Protein AF-A0A977TQL0-F1 (afdb_monomer)

Solvent-accessible surface area (backbone atoms only — not comparable to full-atom values): 21516 Å² total; per-residue (Å²): 109,71,64,61,50,54,37,38,74,56,35,55,47,37,39,31,29,61,54,74,81,59,79,49,66,66,43,75,80,11,68,54,42,49,58,61,45,66,70,46,76,56,66,71,62,38,52,59,30,65,68,45,87,49,59,70,55,26,51,48,46,48,52,50,54,33,48,55,44,37,53,52,21,53,54,64,73,44,75,53,55,89,72,49,44,76,41,60,47,96,60,62,52,56,40,72,64,33,75,68,56,82,52,74,80,31,32,23,56,38,45,25,67,27,65,35,68,48,39,31,37,39,36,32,20,13,60,41,34,30,8,29,19,44,27,48,42,76,86,63,46,96,60,96,78,55,66,72,73,79,40,47,68,44,46,32,74,66,55,51,51,50,21,54,57,52,28,70,46,82,60,92,49,94,87,54,57,39,39,59,51,41,42,34,58,54,50,14,47,51,49,2,46,38,52,30,25,34,45,58,85,70,63,66,61,44,26,45,53,40,79,48,69,55,95,69,54,47,98,83,59,33,36,45,33,40,43,26,46,80,87,39,74,44,82,71,39,39,32,47,32,37,71,47,90,92,63,29,31,35,18,38,23,38,29,45,52,86,57,50,47,54,99,80,41,68,68,61,73,60,43,73,54,60,50,86,75,46,52,74,66,59,45,51,47,62,70,65,45,91,77,74,73,70,44,58,46,54,78,77,69,36,52,43,77,87,47,44,54,59,53,13,54,69,72,75,49,50,47,67,60,53,51,47,59,57,72,61,42,70,73,87,66,70,88,78,82,69,82,76,44,45,10,75,66,78,60,47,68,33,74,46,52,42,88,75,49,60,72,55,27,25,58,43,74,65,46,47,61,73,37,36,85,75,44,48,65,59,36,55,55,48,38,55,55,61,76,76,109

pLDDT: mean 88.3, std 13.6, range [29.39, 98.75]

Nearest PDB structures (foldseek):
  2cg5-assembly1_A  TM=8.759E-01  e=6.165E-21  Homo sapiens
  2byd-assembly1_A  TM=8.760E-01  e=9.841E-20  Homo sapiens
  2c43-assembly1_A  TM=7.664E-01  e=3.435E-20  Homo sapiens
  2dan-assembly1_A  TM=8.313E-01  e=3.425E-02  Homo sapiens
  6pny-assembly1_A  TM=3.412E-01  e=8.784E-02  Francisella tularensis subsp. tularensis SCHU S4

Radius of gyration: 23.62 Å; Cα contacts (8 Å, |Δi|>4): 667; chains: 1; bounding box: 71×45×50 Å

Foldseek 3Di:
DVVLVVCLVFLWAKAKAQLVPDDADVQCVAPLVVLLLVLDDDPVLSVVLVPDPDSSSSSLSSLQRLQQQLSVCSNQVHLHSVQWDWDAFPLRFIFTQDDARPDPSQLLWTKGWEDAQRMIIMTIHRAWQKFKYKFFFCVSDPDNDDCCVPVVQQAAPVLLVVLVVQQPDDAPDPPDRRSRLSVLQFVRVLRGLCSSQSCNVVPPPNNQKHKDWDPDADPLRKIKIWIAGNNHTPVQKIKIWDDDDPGMIMIMMTGFLVSHDGPVCSSSVSRRDGPVVDDPVRSVCSNPPDNDHYFYAYSLSSHRPVCLCVSCVSVVHHSVVSVVSRVPRPPPDRDDPPVQDAQPQPRHGFPAADPQLSPHGHNDVVSCVVCCVVCVVVSVVSNVVVVVD

Secondary structure (DSSP, 8-state):
-HHHHHHHHH---EEEEEGGG---TTGGGSHHHHHHHTTS-SHHHHHHHHT-SSHHHHHHHHHHHHHHHHHHHHHHT-S-STT-EEEE-TT--EEEEES----GGGTT-EEEEEEETTEEEEEEESSSEEEEEEE--GGG-SS---HHHHSGGGS-HHHHHHHHHHHTSPPSSTT--HHHHHHHHHHHHHHHHHHHHT-GGGS-SGGGEEEEE-SS--TTS-EEEEEEETTEE-TT-EEEEEEETTTEEEEEEEE-GGG---TT-TTGGG-SS-GGGS-HHHHHHHHTS--PPPEE--GGGGS-GGGHHHHHHHHTS-HHHHHHHHHT------S-----PBPTTT-SBPSEE-TTTS-SEESSHHHHHHTHHHHHHHHHHHHHHHT--

Mean predicted aligned error: 10.77 Å

Sequence (389 aa):
MHVEAEESLSGRLRWAVNVSLWEPSGGSGGTEFKLLLAFIEPQEEREQVEKFVFDADKKRALVSRLLVRRASALILGLDNFNDIAIARTKGKKPFLHSPRPLATALANFNFNVSHEGDWVVLASEPLCVCGVDVAAPKQGRTVECDIFRDFEEQLSAKEWAEVRQEGSLPARYEGADMLYEAFQRRWSCKEAYVKARGDGLGFEPLRRASFTFESSPTEDGRTQATVTVDGKLESQWRFFQQRLGTDHWVTVARGPTEGVVDAQGIFQASLRCPTSSFTADVWQEELRAFDPSFSELHVVDLIPRAAVSDYAACLGITTDSALACCRLAPVCRSPVAMELHQCYHCAASARFRCSRCKKAAFCSQGCQRMCWSRHRTDCVALEKKKKKK

Organism: Amphidinium carterae (NCBI:txid2961)

Structure (mmCIF, N/CA/C/O backbone):
data_AF-A0A977TQL0-F1
#
_entry.id   AF-A0A977TQL0-F1
#
loop_
_atom_site.group_PDB
_atom_site.id
_atom_site.type_symbol
_atom_site.label_atom_id
_atom_site.label_alt_id
_atom_site.label_comp_id
_atom_site.label_asym_id
_atom_site.label_entity_id
_atom_site.label_seq_id
_atom_site.pdbx_PDB_ins_code
_atom_site.Cartn_x
_atom_site.Cartn_y
_atom_site.Cartn_z
_atom_site.occupancy
_atom_site.B_iso_or_equiv
_atom_site.auth_seq_id
_atom_site.auth_comp_id
_atom_site.auth_asym_id
_atom_site.auth_atom_id
_atom_site.pdbx_PDB_model_num
ATOM 1 N N . MET A 1 1 ? 11.827 -19.218 -5.210 1.00 46.19 1 MET A N 1
ATOM 2 C CA . MET A 1 1 ? 10.998 -20.360 -5.655 1.00 46.19 1 MET A CA 1
ATOM 3 C C . MET A 1 1 ? 10.071 -20.831 -4.546 1.00 46.19 1 MET A C 1
ATOM 5 O O . MET A 1 1 ? 8.880 -20.795 -4.785 1.00 46.19 1 MET A O 1
ATOM 9 N N . HIS A 1 2 ? 10.558 -21.190 -3.349 1.00 52.06 2 HIS A N 1
ATOM 10 C CA . HIS A 1 2 ? 9.663 -21.557 -2.235 1.00 52.06 2 HIS A CA 1
ATOM 11 C C . HIS A 1 2 ? 8.789 -20.390 -1.733 1.00 52.06 2 HIS A C 1
ATOM 13 O O . HIS A 1 2 ? 7.582 -20.558 -1.639 1.00 52.06 2 HIS A O 1
ATOM 19 N N . VAL A 1 3 ? 9.366 -19.196 -1.530 1.00 60.69 3 VAL A N 1
ATOM 20 C CA . VAL A 1 3 ? 8.623 -18.006 -1.054 1.00 60.69 3 VAL A CA 1
ATOM 21 C C . VAL A 1 3 ? 7.520 -17.581 -2.030 1.00 60.69 3 VAL A C 1
ATOM 23 O O . VAL A 1 3 ? 6.365 -17.511 -1.641 1.00 60.69 3 VAL A O 1
ATOM 26 N N . GLU A 1 4 ? 7.844 -17.405 -3.316 1.00 65.94 4 GLU A N 1
ATOM 27 C CA . GLU A 1 4 ? 6.839 -17.054 -4.337 1.00 65.94 4 GLU A CA 1
ATOM 28 C C . GLU A 1 4 ? 5.724 -18.108 -4.476 1.00 65.94 4 GLU A C 1
ATOM 30 O O . GLU A 1 4 ? 4.580 -17.762 -4.761 1.00 65.94 4 GLU A O 1
ATOM 35 N N . ALA A 1 5 ? 6.032 -19.395 -4.272 1.00 61.94 5 ALA A N 1
ATOM 36 C CA . ALA A 1 5 ? 5.025 -20.452 -4.308 1.00 61.94 5 ALA A CA 1
ATOM 37 C C . ALA A 1 5 ? 4.059 -20.345 -3.113 1.00 61.94 5 ALA A C 1
ATOM 39 O O . ALA A 1 5 ? 2.846 -20.391 -3.307 1.00 61.94 5 ALA A O 1
ATOM 40 N N . GLU A 1 6 ? 4.567 -20.132 -1.898 1.00 71.38 6 GLU A N 1
ATOM 41 C CA . GLU A 1 6 ? 3.745 -19.902 -0.699 1.00 71.38 6 GLU A CA 1
ATOM 42 C C . GLU A 1 6 ? 2.918 -18.608 -0.800 1.00 71.38 6 GLU A C 1
ATOM 44 O O . GLU A 1 6 ? 1.725 -18.587 -0.483 1.00 71.38 6 GLU A O 1
ATOM 49 N N . GLU A 1 7 ? 3.520 -17.538 -1.316 1.00 78.94 7 GLU A N 1
ATOM 50 C CA . GLU A 1 7 ? 2.855 -16.269 -1.610 1.00 78.94 7 GLU A CA 1
ATOM 51 C C . GLU A 1 7 ? 1.711 -16.449 -2.618 1.00 78.94 7 GLU A C 1
ATOM 53 O O . GLU A 1 7 ? 0.599 -15.974 -2.376 1.00 78.94 7 GLU A O 1
ATOM 58 N N . SER A 1 8 ? 1.952 -17.191 -3.706 1.00 74.00 8 SER A N 1
ATOM 59 C CA . SER A 1 8 ? 0.938 -17.460 -4.732 1.00 74.00 8 SER A CA 1
ATOM 60 C C . SER A 1 8 ? -0.262 -18.241 -4.197 1.00 74.00 8 SER A C 1
ATOM 62 O O . SER A 1 8 ? -1.404 -17.932 -4.533 1.00 74.00 8 SER A O 1
ATOM 64 N N . LEU A 1 9 ? -0.014 -19.212 -3.314 1.00 80.44 9 LEU A N 1
ATOM 65 C CA . LEU A 1 9 ? -1.056 -20.039 -2.710 1.00 80.44 9 LEU A CA 1
ATOM 66 C C . LEU A 1 9 ? -1.870 -19.268 -1.669 1.00 80.44 9 LEU A C 1
ATOM 68 O O . LEU A 1 9 ? -3.080 -19.463 -1.574 1.00 80.44 9 LEU A O 1
ATOM 72 N N . SER A 1 10 ? -1.222 -18.398 -0.891 1.00 88.69 10 SER A N 1
ATOM 73 C CA . SER A 1 10 ? -1.894 -17.629 0.161 1.00 88.69 10 SER A CA 1
ATOM 74 C C . SER A 1 10 ? -2.683 -16.431 -0.368 1.00 88.69 10 SER A C 1
ATOM 76 O O . SER A 1 10 ? -3.647 -16.011 0.269 1.00 88.69 10 SER A O 1
ATOM 78 N N . GLY A 1 11 ? -2.267 -15.836 -1.492 1.00 93.31 11 GLY A N 1
ATOM 79 C CA . GLY A 1 11 ? -2.850 -14.589 -1.991 1.00 93.31 11 GLY A CA 1
ATOM 80 C C . GLY A 1 11 ? -2.542 -13.357 -1.133 1.00 93.31 11 GLY A C 1
ATOM 81 O O . GLY A 1 11 ? -3.135 -12.305 -1.369 1.00 93.31 11 GLY A O 1
ATOM 82 N N . ARG A 1 12 ? -1.652 -13.471 -0.133 1.00 96.50 12 ARG A N 1
ATOM 83 C CA . ARG A 1 12 ? -1.279 -12.391 0.796 1.00 96.50 12 ARG A CA 1
ATOM 84 C C . ARG A 1 12 ? 0.126 -11.888 0.521 1.00 96.50 12 ARG A C 1
ATOM 86 O O . ARG A 1 12 ? 1.094 -12.294 1.155 1.00 96.50 12 ARG A O 1
ATOM 93 N N . LEU A 1 13 ? 0.217 -10.955 -0.414 1.00 97.62 13 LEU A N 1
ATOM 94 C CA . LEU A 1 13 ? 1.475 -10.308 -0.787 1.00 97.62 13 LEU A CA 1
ATOM 95 C C . LEU A 1 13 ? 1.701 -9.048 0.052 1.00 97.62 13 LEU A C 1
ATOM 97 O O . LEU A 1 13 ? 0.758 -8.286 0.301 1.00 97.62 13 LEU A O 1
ATOM 101 N N . ARG A 1 14 ? 2.950 -8.820 0.463 1.00 97.44 14 ARG A N 1
ATOM 102 C CA . ARG A 1 14 ? 3.427 -7.615 1.160 1.00 97.44 14 ARG A CA 1
ATOM 103 C C . ARG A 1 14 ? 4.742 -7.206 0.527 1.00 97.44 14 ARG A C 1
ATOM 105 O O . ARG A 1 14 ? 5.789 -7.728 0.889 1.00 97.44 14 ARG A O 1
ATOM 112 N N . TRP A 1 15 ? 4.688 -6.328 -0.463 1.00 98.31 15 TRP A N 1
ATOM 113 C CA . TRP A 1 15 ? 5.855 -5.984 -1.274 1.00 98.31 15 TRP A CA 1
ATOM 114 C C . TRP A 1 15 ? 6.186 -4.510 -1.152 1.00 98.31 15 TRP A C 1
ATOM 116 O O . TRP A 1 15 ? 5.290 -3.667 -1.165 1.00 98.31 15 TRP A O 1
ATOM 126 N N . ALA A 1 16 ? 7.469 -4.202 -1.031 1.00 98.19 16 ALA A N 1
ATOM 127 C CA . ALA A 1 16 ? 7.980 -2.846 -0.942 1.00 98.19 16 ALA A CA 1
ATOM 128 C C . ALA A 1 16 ? 9.157 -2.683 -1.902 1.00 98.19 16 ALA A C 1
ATOM 130 O O . ALA A 1 16 ? 10.020 -3.546 -1.981 1.00 98.19 16 ALA A O 1
ATOM 131 N N . VAL A 1 17 ? 9.209 -1.574 -2.627 1.00 98.12 17 VAL A N 1
ATOM 132 C CA . VAL A 1 17 ? 10.329 -1.228 -3.505 1.00 98.12 17 VAL A CA 1
ATOM 133 C C . VAL A 1 17 ? 10.864 0.116 -3.054 1.00 98.12 17 VAL A C 1
ATOM 135 O O . VAL A 1 17 ? 10.131 1.109 -3.074 1.00 98.12 17 VAL A O 1
ATOM 138 N N . ASN A 1 18 ? 12.137 0.146 -2.663 1.00 96.62 18 ASN A N 1
ATOM 139 C CA . ASN A 1 18 ? 12.832 1.393 -2.389 1.00 96.62 18 ASN A CA 1
ATOM 140 C C . ASN A 1 18 ? 13.264 2.020 -3.719 1.00 96.62 18 ASN A C 1
ATOM 142 O O . ASN A 1 18 ? 14.265 1.631 -4.324 1.00 96.62 18 ASN A O 1
ATOM 146 N N . VAL A 1 19 ? 12.495 2.994 -4.193 1.00 95.25 19 VAL A N 1
ATOM 147 C CA . VAL A 1 19 ? 12.761 3.668 -5.460 1.00 95.25 19 VAL A CA 1
ATOM 148 C C . VAL A 1 19 ? 13.913 4.663 -5.370 1.00 95.25 19 VAL A C 1
ATOM 150 O O . VAL A 1 19 ? 14.408 5.055 -6.425 1.00 95.25 19 VAL A O 1
ATOM 153 N N . SER A 1 20 ? 14.385 5.068 -4.184 1.00 92.00 20 SER A N 1
ATOM 154 C CA . SER A 1 20 ? 15.580 5.922 -4.080 1.00 92.00 20 SER A CA 1
ATOM 155 C C . SER A 1 2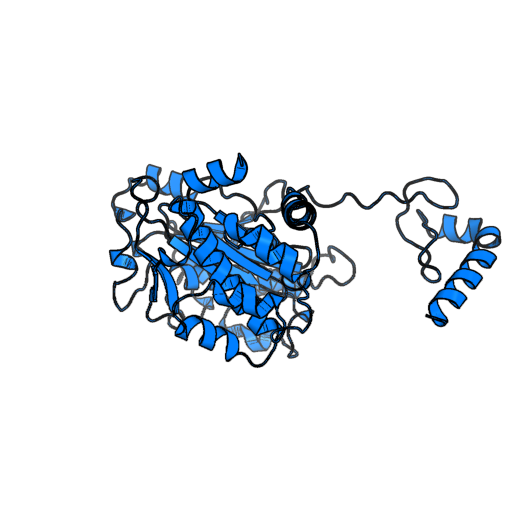0 ? 16.868 5.159 -4.399 1.00 92.00 20 SER A C 1
ATOM 157 O O . SER A 1 20 ? 17.813 5.757 -4.900 1.00 92.00 20 SER A O 1
ATOM 159 N N . LEU A 1 21 ? 16.866 3.829 -4.253 1.00 92.25 21 LEU A N 1
ATOM 160 C CA . LEU A 1 21 ? 17.987 2.955 -4.628 1.00 92.25 21 LEU A CA 1
ATOM 161 C C . LEU A 1 21 ? 18.032 2.589 -6.120 1.00 92.25 21 LEU A C 1
ATOM 163 O O . LEU A 1 21 ? 18.993 1.971 -6.575 1.00 92.25 21 LEU A O 1
ATOM 167 N N . TRP A 1 22 ? 16.998 2.938 -6.887 1.00 93.19 22 TRP A N 1
ATOM 168 C CA . TRP A 1 22 ? 16.930 2.655 -8.318 1.00 93.19 22 TRP A CA 1
ATOM 169 C C . TRP A 1 22 ? 17.243 3.906 -9.143 1.00 93.19 22 TRP A C 1
ATOM 171 O O . TRP A 1 22 ? 16.400 4.788 -9.288 1.00 93.19 22 TRP A O 1
ATOM 181 N N . GLU A 1 23 ? 18.441 3.997 -9.711 1.00 90.50 23 GLU A N 1
ATOM 182 C CA . GLU A 1 23 ? 18.879 5.148 -10.512 1.00 90.50 23 GLU A CA 1
ATOM 183 C C . GLU A 1 23 ? 19.070 4.750 -11.984 1.00 90.50 23 GLU A C 1
ATOM 185 O O . GLU A 1 23 ? 20.187 4.420 -12.389 1.00 90.50 23 GLU A O 1
ATOM 190 N N . PRO A 1 24 ? 17.998 4.753 -12.805 1.00 89.94 24 PRO A N 1
ATOM 191 C CA . PRO A 1 24 ? 18.120 4.355 -14.197 1.00 89.94 24 PRO A CA 1
ATOM 192 C C . PRO A 1 24 ? 19.005 5.334 -14.966 1.00 89.94 24 PRO A C 1
ATOM 194 O O . PRO A 1 24 ? 18.859 6.557 -14.863 1.00 89.94 24 PRO A O 1
ATOM 197 N N . SER A 1 25 ? 19.920 4.796 -15.772 1.00 86.75 25 SER A N 1
ATOM 198 C CA . SER A 1 25 ? 20.829 5.610 -16.588 1.00 86.75 25 SER A CA 1
ATOM 199 C C . SER A 1 25 ? 20.039 6.479 -17.569 1.00 86.75 25 SER A C 1
ATOM 201 O O . SER A 1 25 ? 19.281 5.967 -18.388 1.00 86.75 25 SER A O 1
ATOM 203 N N . GLY A 1 26 ? 20.222 7.801 -17.497 1.00 87.19 26 GLY A N 1
ATOM 204 C CA . GLY A 1 26 ? 19.434 8.766 -18.277 1.00 87.19 26 GLY A CA 1
ATOM 205 C C . GLY A 1 26 ? 18.070 9.122 -17.668 1.00 87.19 26 GLY A C 1
ATOM 206 O O . GLY A 1 26 ? 17.251 9.746 -18.345 1.00 87.19 26 GLY A O 1
ATOM 207 N N . GLY A 1 27 ? 17.818 8.746 -16.410 1.00 89.75 27 GLY A N 1
ATOM 208 C CA . GLY A 1 27 ? 16.594 9.079 -15.680 1.00 89.75 27 GLY A CA 1
ATOM 209 C C . GLY A 1 27 ? 15.344 8.523 -16.359 1.00 89.75 27 GLY A C 1
ATOM 210 O O . GLY A 1 27 ? 15.373 7.453 -16.971 1.00 89.75 27 GLY A O 1
ATOM 211 N N . SER A 1 28 ? 14.240 9.272 -16.304 1.00 89.00 28 SER A N 1
ATOM 212 C CA . SER A 1 28 ? 12.990 8.864 -16.969 1.00 89.00 28 SER A CA 1
ATOM 213 C C . SER A 1 28 ? 13.065 8.851 -18.504 1.00 89.00 28 SER A C 1
ATOM 215 O O . SER A 1 28 ? 12.221 8.246 -19.162 1.00 89.00 28 SER A O 1
ATOM 217 N N . GLY A 1 29 ? 14.084 9.485 -19.095 1.00 89.12 29 GLY A N 1
ATOM 218 C CA . GLY A 1 29 ? 14.344 9.462 -20.539 1.00 89.12 29 GLY A CA 1
ATOM 219 C C . GLY A 1 29 ? 15.217 8.290 -21.006 1.00 89.12 29 GLY A C 1
ATOM 220 O O . GLY A 1 29 ? 15.360 8.086 -22.219 1.00 89.12 29 GLY A O 1
ATOM 221 N N . GLY A 1 30 ? 15.794 7.546 -20.060 1.00 91.75 30 GLY A N 1
ATOM 222 C CA . GLY A 1 30 ? 16.740 6.459 -20.280 1.00 91.75 30 GLY A CA 1
ATOM 223 C C . GLY A 1 30 ? 16.143 5.224 -20.949 1.00 91.75 30 GLY A C 1
ATOM 224 O O . GLY A 1 30 ? 14.930 5.010 -20.953 1.00 91.75 30 GLY A O 1
ATOM 225 N N . THR A 1 31 ? 17.014 4.383 -21.506 1.00 93.25 31 THR A N 1
ATOM 226 C CA . THR A 1 31 ? 16.626 3.114 -22.141 1.00 93.25 31 THR A CA 1
ATOM 227 C C . THR A 1 31 ? 16.010 2.143 -21.141 1.00 93.25 31 THR A C 1
ATOM 229 O O . THR A 1 31 ? 14.982 1.548 -21.446 1.00 93.25 31 THR A O 1
ATOM 232 N N . GLU A 1 32 ? 16.571 2.044 -19.934 1.00 94.06 32 GLU A N 1
ATOM 233 C CA . GLU A 1 32 ? 16.050 1.172 -18.876 1.00 94.06 32 GLU A CA 1
ATOM 234 C C . GLU A 1 32 ? 14.621 1.561 -18.477 1.00 94.06 32 GLU A C 1
ATOM 236 O O . GLU A 1 32 ? 13.730 0.715 -18.445 1.00 94.06 32 GLU A O 1
ATOM 241 N N . PHE A 1 33 ? 14.372 2.853 -18.230 1.00 95.69 33 PHE A N 1
ATOM 242 C CA . PHE A 1 33 ? 13.037 3.335 -17.872 1.00 95.69 33 PHE A CA 1
ATOM 243 C C . PHE A 1 33 ? 12.024 3.049 -18.987 1.00 95.69 33 PHE A C 1
ATOM 245 O O . PHE A 1 33 ? 10.927 2.570 -18.715 1.00 95.69 33 PHE A O 1
ATOM 252 N N . LYS A 1 34 ? 12.398 3.294 -20.249 1.00 94.81 34 LYS A N 1
ATOM 253 C CA . LYS A 1 34 ? 11.539 3.036 -21.416 1.00 94.81 34 LYS A CA 1
ATOM 254 C C . LYS A 1 34 ? 11.255 1.550 -21.625 1.00 94.81 34 LYS A C 1
ATOM 256 O O . LYS A 1 34 ? 10.125 1.203 -21.955 1.00 94.81 34 LYS A O 1
ATOM 261 N N . LEU A 1 35 ? 12.247 0.684 -21.404 1.00 94.94 35 LEU A N 1
ATOM 262 C CA . LEU A 1 35 ? 12.069 -0.768 -21.434 1.00 94.94 35 LEU A CA 1
ATOM 263 C C . LEU A 1 35 ? 11.040 -1.201 -20.384 1.00 94.94 35 LEU A C 1
ATOM 265 O O . LEU A 1 35 ? 10.103 -1.924 -20.699 1.00 94.94 35 LEU A O 1
ATOM 269 N N . LEU A 1 36 ? 11.180 -0.716 -19.150 1.00 95.94 36 LEU A N 1
ATOM 270 C CA . LEU A 1 36 ? 10.256 -1.028 -18.061 1.00 95.94 36 LEU A CA 1
ATOM 271 C C . LEU A 1 36 ? 8.844 -0.489 -18.324 1.00 95.94 36 LEU A C 1
ATOM 273 O O . LEU A 1 36 ? 7.855 -1.173 -18.066 1.00 95.94 36 LEU A O 1
ATOM 277 N N . LEU A 1 37 ? 8.746 0.726 -18.869 1.00 96.25 37 LEU A N 1
ATOM 278 C CA . LEU A 1 37 ? 7.483 1.350 -19.254 1.00 96.25 37 LEU A CA 1
ATOM 279 C C . LEU A 1 37 ? 6.745 0.527 -20.320 1.00 96.25 37 LEU A C 1
ATOM 281 O O . LEU A 1 37 ? 5.519 0.476 -20.293 1.00 96.25 37 LEU A O 1
ATOM 285 N N . ALA A 1 38 ? 7.465 -0.154 -21.216 1.00 94.88 38 ALA A N 1
ATOM 286 C CA . ALA A 1 38 ? 6.880 -0.982 -22.270 1.00 94.88 38 ALA A CA 1
ATOM 287 C C . ALA A 1 38 ? 6.134 -2.228 -21.752 1.00 94.88 38 ALA A C 1
ATOM 289 O O . ALA A 1 38 ? 5.344 -2.800 -22.493 1.00 94.88 38 ALA A O 1
ATOM 290 N N . PHE A 1 39 ? 6.311 -2.625 -20.485 1.00 94.69 39 PHE A N 1
ATOM 291 C CA . PHE A 1 39 ? 5.510 -3.691 -19.862 1.00 94.69 39 PHE A CA 1
ATOM 292 C C . PHE A 1 39 ? 4.112 -3.232 -19.413 1.00 94.69 39 PHE A C 1
ATOM 294 O O . PHE A 1 39 ? 3.344 -4.022 -18.858 1.00 94.69 39 PHE A O 1
ATOM 301 N N . ILE A 1 40 ? 3.776 -1.953 -19.595 1.00 92.75 40 ILE A N 1
ATOM 302 C CA . ILE A 1 40 ? 2.475 -1.392 -19.238 1.00 92.75 40 ILE A CA 1
ATOM 303 C C . ILE A 1 40 ? 1.635 -1.249 -20.507 1.00 92.75 40 ILE A C 1
ATOM 305 O O . ILE A 1 40 ? 1.884 -0.380 -21.334 1.00 92.75 40 ILE A O 1
ATOM 309 N N . GLU A 1 41 ? 0.591 -2.063 -20.617 1.00 85.06 41 GLU A N 1
ATOM 310 C CA . GLU A 1 41 ? -0.460 -1.913 -21.627 1.00 85.06 41 GLU A CA 1
ATOM 311 C C . GLU A 1 41 ? -1.823 -1.695 -20.952 1.00 85.06 41 GLU A C 1
ATOM 313 O O . GLU A 1 41 ? -2.082 -2.311 -19.909 1.00 85.06 41 GLU A O 1
ATOM 318 N N . PRO A 1 42 ? -2.699 -0.831 -21.499 1.00 87.88 42 PRO A N 1
ATOM 319 C CA . PRO A 1 42 ? -2.591 -0.167 -22.804 1.00 87.88 42 PRO A CA 1
ATOM 320 C C . PRO A 1 42 ? -1.753 1.132 -22.780 1.00 87.88 42 PRO A C 1
ATOM 322 O O . PRO A 1 42 ? -1.386 1.631 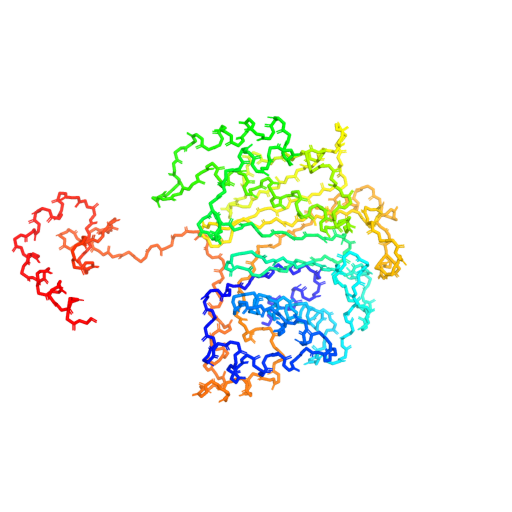-21.711 1.00 87.88 42 PRO A O 1
ATOM 325 N N . GLN A 1 43 ? -1.465 1.696 -23.961 1.00 90.44 43 GLN A N 1
ATOM 326 C CA . GLN A 1 43 ? -0.668 2.920 -24.147 1.00 90.44 43 GLN A CA 1
ATOM 327 C C . GLN A 1 43 ? -1.118 4.091 -23.260 1.00 90.44 43 GLN A C 1
ATOM 329 O O . GLN A 1 43 ? -0.275 4.819 -22.735 1.00 90.44 43 GLN A O 1
ATOM 334 N N . GLU A 1 44 ? -2.417 4.259 -23.014 1.00 92.19 44 GLU A N 1
ATOM 335 C CA . GLU A 1 44 ? -2.923 5.350 -22.181 1.00 92.19 44 GLU A CA 1
ATOM 336 C C . GLU A 1 44 ? -2.413 5.264 -20.731 1.00 92.19 44 GLU A C 1
ATOM 338 O O . GLU A 1 44 ? -2.236 6.295 -20.076 1.00 92.19 44 GLU A O 1
ATOM 343 N N . GLU A 1 45 ? -2.143 4.059 -20.206 1.00 91.44 45 GLU A N 1
ATOM 344 C CA . GLU A 1 45 ? -1.514 3.912 -18.888 1.00 91.44 45 GLU A CA 1
ATOM 345 C C . GLU A 1 45 ? -0.036 4.333 -18.907 1.00 91.44 45 GLU A C 1
ATOM 347 O O . GLU A 1 45 ? 0.428 4.910 -17.920 1.00 91.44 45 GLU A O 1
ATOM 352 N N . ARG A 1 46 ? 0.689 4.112 -20.014 1.00 94.00 46 ARG A N 1
ATOM 353 C CA . ARG A 1 46 ? 2.075 4.590 -20.182 1.00 94.00 46 ARG A CA 1
ATOM 354 C C . ARG A 1 46 ? 2.126 6.110 -20.195 1.00 94.00 46 ARG A C 1
ATOM 356 O O . ARG A 1 46 ? 2.869 6.710 -19.422 1.00 94.00 46 ARG A O 1
ATOM 363 N N . GLU A 1 47 ? 1.247 6.733 -20.970 1.00 94.81 47 GLU A N 1
ATOM 364 C CA . GLU A 1 47 ? 1.159 8.191 -21.066 1.00 94.81 47 GLU A CA 1
ATOM 365 C C . GLU A 1 47 ? 0.831 8.844 -19.714 1.00 94.81 47 GLU A C 1
ATOM 367 O O . GLU A 1 47 ? 1.299 9.942 -19.415 1.00 94.81 47 GLU A O 1
ATOM 372 N N . GLN A 1 48 ? 0.044 8.186 -18.855 1.00 94.50 48 GLN A N 1
ATOM 373 C CA . GLN A 1 48 ? -0.208 8.678 -17.495 1.00 94.50 48 GLN A CA 1
ATOM 374 C C . GLN A 1 48 ? 1.053 8.708 -16.628 1.00 94.50 48 GLN A C 1
ATOM 376 O O . GLN A 1 48 ? 1.200 9.623 -15.820 1.00 94.50 48 GLN A O 1
ATOM 381 N N . VAL A 1 49 ? 1.951 7.732 -16.783 1.00 96.19 49 VAL A N 1
ATOM 382 C CA . VAL A 1 49 ? 3.253 7.732 -16.102 1.00 96.19 49 VAL A CA 1
ATOM 383 C C . VAL A 1 49 ? 4.122 8.867 -16.644 1.00 96.19 49 VAL A C 1
ATOM 385 O O . VAL A 1 49 ? 4.747 9.588 -15.873 1.00 96.19 49 VAL A O 1
ATOM 388 N N . GLU A 1 50 ? 4.127 9.081 -17.957 1.00 95.25 50 GLU A N 1
ATOM 389 C CA . GLU A 1 50 ? 4.964 10.101 -18.598 1.00 95.25 50 GLU A CA 1
ATOM 390 C C . GLU A 1 50 ? 4.509 11.541 -18.321 1.00 95.25 50 GLU A C 1
ATOM 392 O O . GLU A 1 50 ? 5.342 12.449 -18.341 1.00 95.25 50 GLU A O 1
ATOM 397 N N . LYS A 1 51 ? 3.222 11.752 -18.006 1.00 96.06 51 LYS A N 1
ATOM 398 C CA . LYS A 1 51 ? 2.642 13.065 -17.660 1.00 96.06 51 LYS A CA 1
ATOM 399 C C . LYS A 1 51 ? 3.193 13.681 -16.374 1.00 96.06 51 LYS A C 1
ATOM 401 O O . LYS A 1 51 ? 3.044 14.889 -16.186 1.00 96.06 51 LYS A O 1
ATOM 406 N N . PHE A 1 52 ? 3.787 12.894 -15.478 1.00 95.50 52 PHE A N 1
ATOM 407 C CA . PHE A 1 52 ? 4.411 13.451 -14.278 1.00 95.50 52 PHE A CA 1
ATOM 408 C C . PHE A 1 52 ? 5.593 14.349 -14.650 1.00 95.50 52 PHE A C 1
ATOM 410 O O . PHE A 1 52 ? 6.376 14.029 -15.537 1.00 95.50 52 PHE A O 1
ATOM 417 N N . VAL A 1 53 ? 5.738 15.479 -13.958 1.00 93.88 53 VAL A N 1
ATOM 418 C CA . VAL A 1 53 ? 6.811 16.445 -14.246 1.00 93.88 53 VAL A CA 1
ATOM 419 C C . VAL A 1 53 ? 8.141 15.973 -13.663 1.00 93.88 53 VAL A C 1
ATOM 421 O O . VAL A 1 53 ? 9.171 16.049 -14.327 1.00 93.88 53 VAL A O 1
ATOM 424 N N . PHE A 1 54 ? 8.120 15.464 -12.430 1.00 93.12 54 PHE A N 1
ATOM 425 C CA . PHE A 1 54 ? 9.325 15.076 -11.708 1.00 93.12 54 PHE A CA 1
ATOM 426 C C . PHE A 1 54 ? 9.663 13.600 -11.915 1.00 93.12 54 PHE A C 1
ATOM 428 O O . PHE A 1 54 ? 8.807 12.724 -11.784 1.00 93.12 54 PHE A O 1
ATOM 435 N N . ASP A 1 55 ? 10.945 13.312 -12.147 1.00 92.94 55 ASP A N 1
ATOM 436 C CA . ASP A 1 55 ? 11.447 11.945 -12.337 1.00 92.94 55 ASP A CA 1
ATOM 437 C C . ASP A 1 55 ? 11.133 11.026 -11.149 1.00 92.94 55 ASP A C 1
ATOM 439 O O . ASP A 1 55 ? 10.816 9.854 -11.344 1.00 92.94 55 ASP A O 1
ATOM 443 N N . ALA A 1 56 ? 11.149 11.552 -9.922 1.00 93.12 56 ALA A N 1
ATOM 444 C CA . ALA A 1 56 ? 10.782 10.786 -8.734 1.00 93.12 56 ALA A CA 1
ATOM 445 C C . ALA A 1 56 ? 9.322 10.292 -8.785 1.00 93.12 56 ALA A C 1
ATOM 447 O O . ALA A 1 56 ? 9.049 9.139 -8.448 1.00 93.12 56 ALA A O 1
ATOM 448 N N . ASP A 1 57 ? 8.394 11.127 -9.262 1.00 95.56 57 ASP A N 1
ATOM 449 C CA . ASP A 1 57 ? 6.988 10.746 -9.422 1.00 95.56 57 ASP A CA 1
ATOM 450 C C . ASP A 1 57 ? 6.798 9.770 -10.581 1.00 95.56 57 ASP A C 1
ATOM 452 O O . ASP A 1 57 ? 6.080 8.782 -10.432 1.00 95.56 57 ASP A O 1
ATOM 456 N N . LYS A 1 58 ? 7.508 9.972 -11.700 1.00 97.00 58 LYS A N 1
ATOM 457 C CA . LYS A 1 58 ? 7.525 9.015 -12.818 1.00 97.00 58 LYS A CA 1
ATOM 458 C C . LYS A 1 58 ? 7.993 7.631 -12.365 1.00 97.00 58 LYS A C 1
ATOM 460 O O . LYS A 1 58 ? 7.357 6.632 -12.697 1.00 97.00 58 LYS A O 1
ATOM 465 N N . LYS A 1 59 ? 9.067 7.562 -11.568 1.00 97.19 59 LYS A N 1
ATOM 466 C CA . LYS A 1 59 ? 9.584 6.310 -10.993 1.00 97.19 59 LYS A CA 1
ATOM 467 C C . LYS A 1 59 ? 8.549 5.634 -10.096 1.00 97.19 59 LYS A C 1
ATOM 469 O O . LYS A 1 59 ? 8.267 4.453 -10.291 1.00 97.19 59 LYS A O 1
ATOM 474 N N . ARG A 1 60 ? 7.947 6.373 -9.155 1.00 97.62 60 ARG A N 1
ATOM 475 C CA . ARG A 1 60 ? 6.897 5.841 -8.267 1.00 97.62 60 ARG A CA 1
ATOM 476 C C . ARG A 1 60 ? 5.686 5.336 -9.050 1.00 97.62 60 ARG A C 1
ATOM 478 O O . ARG A 1 60 ? 5.189 4.246 -8.771 1.00 97.62 60 ARG A O 1
ATOM 485 N N . ALA A 1 61 ? 5.245 6.088 -10.057 1.00 97.38 61 ALA A N 1
ATOM 486 C CA . ALA A 1 61 ? 4.120 5.718 -10.905 1.00 97.38 61 ALA A CA 1
ATOM 487 C C . ALA A 1 61 ? 4.404 4.446 -11.720 1.00 97.38 61 ALA A C 1
ATOM 489 O O . ALA A 1 61 ? 3.578 3.533 -11.716 1.00 97.38 61 ALA A O 1
ATOM 490 N N . LEU A 1 62 ? 5.576 4.346 -12.355 1.00 98.00 62 LEU A N 1
ATOM 491 C CA . LEU A 1 62 ? 6.003 3.156 -13.097 1.00 98.00 62 LEU A CA 1
ATOM 492 C C . LEU A 1 62 ? 6.058 1.919 -12.190 1.00 98.00 62 LEU A C 1
ATOM 494 O O . LEU A 1 62 ? 5.396 0.918 -12.462 1.00 98.00 62 LEU A O 1
ATOM 498 N N . VAL A 1 63 ? 6.775 2.008 -11.068 1.00 98.31 63 VAL A N 1
ATOM 499 C CA . VAL A 1 63 ? 6.919 0.897 -10.114 1.00 98.31 63 VAL A CA 1
ATOM 500 C C . VAL A 1 63 ? 5.566 0.476 -9.537 1.00 98.31 63 VAL A C 1
ATOM 502 O O . VAL A 1 63 ? 5.296 -0.716 -9.423 1.00 98.31 63 VAL A O 1
ATOM 505 N N . SER A 1 64 ? 4.663 1.423 -9.261 1.00 97.88 64 SER A N 1
ATOM 506 C CA . SER A 1 64 ? 3.295 1.128 -8.814 1.00 97.88 64 SER A CA 1
ATOM 507 C C . SER A 1 64 ? 2.525 0.269 -9.826 1.00 97.88 64 SER A C 1
ATOM 509 O O . SER A 1 64 ? 1.835 -0.677 -9.443 1.00 97.88 64 SER A O 1
ATOM 511 N N . ARG A 1 65 ? 2.646 0.565 -11.126 1.00 97.56 65 ARG A N 1
ATOM 512 C CA . ARG A 1 65 ? 1.983 -0.195 -12.200 1.00 97.56 65 ARG A CA 1
ATOM 513 C C . ARG A 1 65 ? 2.607 -1.572 -12.409 1.00 97.56 65 ARG A C 1
ATOM 515 O O . ARG A 1 65 ? 1.863 -2.523 -12.656 1.00 97.56 65 ARG A O 1
ATOM 522 N N . LEU A 1 66 ? 3.930 -1.679 -12.286 1.00 97.88 66 LEU A N 1
ATOM 523 C CA . LEU A 1 66 ? 4.648 -2.949 -12.388 1.00 97.88 66 LEU A CA 1
ATOM 524 C C . LEU A 1 66 ? 4.343 -3.869 -11.204 1.00 97.88 66 LEU A C 1
ATOM 526 O O . LEU A 1 66 ? 4.041 -5.034 -11.428 1.00 97.88 66 LEU A O 1
ATOM 530 N N . LEU A 1 67 ? 4.307 -3.353 -9.969 1.00 98.06 67 LEU A N 1
ATOM 531 C CA . LEU A 1 67 ? 3.927 -4.126 -8.779 1.00 98.06 67 LEU A CA 1
ATOM 532 C C . LEU A 1 67 ? 2.553 -4.782 -8.941 1.00 98.06 67 LEU A C 1
ATOM 534 O O . LEU A 1 67 ? 2.402 -5.974 -8.691 1.00 98.06 67 LEU A O 1
ATOM 538 N N . VAL A 1 68 ? 1.560 -4.020 -9.408 1.00 97.62 68 VAL A N 1
ATOM 539 C CA . VAL A 1 68 ? 0.198 -4.528 -9.632 1.00 97.62 68 VAL A CA 1
ATOM 540 C C . VAL A 1 68 ? 0.168 -5.640 -10.685 1.00 97.62 68 VAL A C 1
ATOM 542 O O . VAL A 1 68 ? -0.495 -6.662 -10.487 1.00 97.62 68 VAL A O 1
ATOM 545 N N . ARG A 1 69 ? 0.891 -5.463 -11.798 1.00 97.56 69 ARG A N 1
ATOM 546 C CA . ARG A 1 69 ? 0.966 -6.469 -12.867 1.00 97.56 69 ARG A CA 1
ATOM 547 C C . ARG A 1 69 ? 1.724 -7.710 -12.419 1.00 97.56 69 ARG A C 1
ATOM 549 O O . ARG A 1 69 ? 1.217 -8.808 -12.611 1.00 97.56 69 ARG A O 1
ATOM 556 N N . ARG A 1 70 ? 2.856 -7.544 -11.732 1.00 96.81 70 ARG A N 1
ATOM 557 C CA . ARG A 1 70 ? 3.643 -8.640 -11.158 1.00 96.81 70 ARG A CA 1
ATOM 558 C C . ARG A 1 70 ? 2.834 -9.450 -10.151 1.00 96.81 70 ARG A C 1
ATOM 560 O O . ARG A 1 70 ? 2.827 -10.673 -10.240 1.00 96.81 70 ARG A O 1
ATOM 567 N N . ALA A 1 71 ? 2.126 -8.781 -9.242 1.00 97.12 71 ALA A N 1
ATOM 568 C CA . ALA A 1 71 ? 1.269 -9.429 -8.253 1.00 97.12 71 ALA A CA 1
ATOM 569 C C . ALA A 1 71 ? 0.157 -10.229 -8.939 1.00 97.12 71 ALA A C 1
ATOM 571 O O . ALA A 1 71 ? -0.051 -11.397 -8.634 1.00 97.12 71 ALA A O 1
ATOM 572 N N . SER A 1 72 ? -0.515 -9.626 -9.920 1.00 97.44 72 SER A N 1
ATOM 573 C CA . SER A 1 72 ? -1.575 -10.299 -10.675 1.00 97.44 72 SER A CA 1
ATOM 574 C C . SER A 1 72 ? -1.043 -11.507 -11.452 1.00 97.44 72 SER A C 1
ATOM 576 O O . SER A 1 72 ? -1.642 -12.575 -11.401 1.00 97.44 72 SER A O 1
ATOM 578 N N . ALA A 1 73 ? 0.105 -11.361 -12.117 1.00 95.94 73 ALA A N 1
ATOM 579 C CA . ALA A 1 73 ? 0.754 -12.422 -12.879 1.00 95.94 73 ALA A CA 1
ATOM 580 C C . ALA A 1 73 ? 1.129 -13.607 -11.983 1.00 95.94 73 ALA A C 1
ATOM 582 O O . ALA A 1 73 ? 0.800 -14.745 -12.303 1.00 95.94 73 ALA A O 1
ATOM 583 N N . LEU A 1 74 ? 1.733 -13.329 -10.822 1.00 95.06 74 LEU A N 1
ATOM 584 C CA . LEU A 1 74 ? 2.101 -14.349 -9.842 1.00 95.06 74 LEU A CA 1
ATOM 585 C C . LEU A 1 74 ? 0.883 -15.157 -9.380 1.00 95.06 74 LEU A C 1
ATOM 587 O O . LEU A 1 74 ? 0.920 -16.383 -9.382 1.00 95.06 74 LEU A O 1
ATOM 591 N N . ILE A 1 75 ? -0.202 -14.475 -9.014 1.00 95.69 75 ILE A N 1
ATOM 592 C CA . ILE A 1 75 ? -1.416 -15.112 -8.486 1.00 95.69 75 ILE A CA 1
ATOM 593 C C . ILE A 1 75 ? -2.181 -15.889 -9.568 1.00 95.69 75 ILE A C 1
ATOM 595 O O . ILE A 1 75 ? -2.844 -16.882 -9.275 1.00 95.69 75 ILE A O 1
ATOM 599 N N . LEU A 1 76 ? -2.097 -15.450 -10.824 1.00 94.62 76 LEU A N 1
ATOM 600 C CA . LEU A 1 76 ? -2.715 -16.128 -11.964 1.00 94.62 76 LEU A CA 1
ATOM 601 C C . LEU A 1 76 ? -1.833 -17.236 -12.561 1.00 94.62 76 LEU A C 1
ATOM 603 O O . LEU A 1 76 ? -2.316 -17.986 -13.407 1.00 94.62 76 LEU A O 1
ATOM 607 N N . GLY A 1 77 ? -0.566 -17.344 -12.149 1.00 93.06 77 GLY A N 1
ATOM 608 C CA . GLY A 1 77 ? 0.404 -18.251 -12.765 1.00 93.06 77 GLY A CA 1
ATOM 609 C C . GLY A 1 77 ? 0.732 -17.880 -14.215 1.00 93.06 77 GLY A C 1
ATOM 610 O O . GLY A 1 77 ? 0.932 -18.766 -15.041 1.00 93.06 77 GLY A O 1
ATOM 611 N N . LEU A 1 78 ? 0.735 -16.583 -14.537 1.00 92.19 78 LEU A N 1
ATOM 612 C CA . LEU A 1 78 ? 1.025 -16.060 -15.872 1.00 92.19 78 LEU A CA 1
ATOM 613 C C . LEU A 1 78 ? 2.447 -15.504 -15.944 1.00 92.19 78 LEU A C 1
ATOM 615 O O . LEU A 1 78 ? 2.911 -14.825 -15.029 1.00 92.19 78 LEU A O 1
ATOM 619 N N . ASP A 1 79 ? 3.099 -15.719 -17.083 1.00 87.50 79 ASP A N 1
ATOM 620 C CA . ASP A 1 79 ? 4.430 -15.174 -17.371 1.00 87.50 79 ASP A CA 1
ATOM 621 C C . ASP A 1 79 ? 4.386 -13.896 -18.226 1.00 87.50 79 ASP A C 1
ATOM 623 O O . ASP A 1 79 ? 5.423 -13.286 -18.475 1.00 87.50 79 ASP A O 1
ATOM 627 N N . ASN A 1 80 ? 3.200 -13.466 -18.666 1.00 89.06 80 ASN A N 1
ATOM 628 C CA . ASN A 1 80 ? 3.007 -12.297 -19.523 1.00 89.06 80 ASN A CA 1
ATOM 629 C C . ASN A 1 80 ? 1.995 -11.319 -18.912 1.00 89.06 80 ASN A C 1
ATOM 631 O O . ASN A 1 80 ? 0.945 -11.715 -18.409 1.00 89.06 80 ASN A O 1
ATOM 635 N N . PHE A 1 81 ? 2.304 -10.025 -18.979 1.00 94.06 81 PHE A N 1
ATOM 636 C CA . PHE A 1 81 ? 1.426 -8.967 -18.481 1.00 94.06 81 PHE A CA 1
ATOM 637 C C . PHE A 1 81 ? 0.313 -8.589 -19.457 1.00 94.06 81 PHE A C 1
ATOM 639 O O . PHE A 1 81 ? -0.703 -8.062 -19.013 1.00 94.06 81 PHE A O 1
ATOM 646 N N . ASN A 1 82 ? 0.460 -8.877 -20.752 1.00 90.62 82 ASN A N 1
ATOM 647 C CA . ASN A 1 82 ? -0.551 -8.529 -21.759 1.00 90.62 82 ASN A CA 1
ATOM 648 C C . ASN A 1 82 ? -1.865 -9.299 -21.575 1.00 90.62 82 ASN A C 1
ATOM 650 O O . ASN A 1 82 ? -2.916 -8.834 -22.004 1.00 90.62 82 ASN A O 1
ATOM 654 N N . ASP A 1 83 ? -1.812 -10.438 -20.888 1.00 91.25 83 ASP A N 1
ATOM 655 C CA . ASP A 1 83 ? -2.984 -11.253 -20.572 1.00 91.25 83 ASP A CA 1
ATOM 656 C C . ASP A 1 83 ? -3.726 -10.752 -19.316 1.00 91.25 83 ASP A C 1
ATOM 658 O O . ASP A 1 83 ? -4.689 -11.374 -18.871 1.00 91.25 83 ASP A O 1
ATOM 662 N N . ILE A 1 84 ? -3.288 -9.634 -18.721 1.00 94.81 84 ILE A N 1
ATOM 663 C CA . ILE A 1 84 ? -3.800 -9.099 -17.457 1.00 94.81 84 ILE A CA 1
ATOM 664 C C . ILE A 1 84 ? -4.486 -7.755 -17.694 1.00 94.81 84 ILE A C 1
ATOM 666 O O . ILE A 1 84 ? -3.847 -6.732 -17.938 1.00 94.81 84 ILE A O 1
ATOM 670 N N . ALA A 1 85 ? -5.802 -7.731 -17.512 1.00 95.81 85 ALA A N 1
ATOM 671 C CA . ALA A 1 85 ? -6.587 -6.507 -17.514 1.00 95.81 85 ALA A CA 1
ATOM 672 C C . ALA A 1 85 ? -6.700 -5.935 -16.095 1.00 95.81 85 ALA A C 1
ATOM 674 O O . ALA A 1 85 ? -7.314 -6.532 -15.202 1.00 95.81 85 ALA A O 1
ATOM 675 N N . ILE A 1 86 ? -6.149 -4.738 -15.902 1.00 96.38 86 ILE A N 1
ATOM 676 C CA . ILE A 1 86 ? -6.304 -3.948 -14.678 1.00 96.38 86 ILE A CA 1
ATOM 677 C C . ILE A 1 86 ? -7.339 -2.856 -14.935 1.00 96.38 86 ILE A C 1
ATOM 679 O O . ILE A 1 86 ? -7.132 -1.979 -15.770 1.00 96.38 86 ILE A O 1
ATOM 683 N N . ALA A 1 87 ? -8.445 -2.890 -14.196 1.00 95.50 87 ALA A N 1
ATOM 684 C CA . ALA A 1 87 ? -9.444 -1.827 -14.215 1.00 95.50 87 ALA A CA 1
ATOM 685 C C . ALA A 1 87 ? -9.272 -0.910 -13.001 1.00 95.50 87 ALA A C 1
ATOM 687 O O . ALA A 1 87 ? -8.512 -1.199 -12.073 1.00 95.50 87 ALA A O 1
ATOM 688 N N . ARG A 1 88 ? -9.980 0.222 -13.002 1.00 94.31 88 ARG A N 1
ATOM 689 C CA . ARG A 1 88 ? -9.988 1.182 -11.894 1.00 94.31 88 ARG A CA 1
ATOM 690 C C . ARG A 1 88 ? -11.411 1.546 -11.523 1.00 94.31 88 ARG A C 1
ATOM 692 O O . ARG A 1 88 ? -12.235 1.753 -12.406 1.00 94.31 88 ARG A O 1
ATOM 699 N N . THR A 1 89 ? -11.679 1.672 -10.227 1.00 93.56 89 THR A N 1
ATOM 700 C CA . THR A 1 89 ? -12.940 2.252 -9.747 1.00 93.56 89 THR A CA 1
ATOM 701 C C . THR A 1 89 ? -13.031 3.735 -10.115 1.00 93.56 89 THR A C 1
ATOM 703 O O . THR A 1 89 ? -12.031 4.362 -10.483 1.00 93.56 89 THR A O 1
ATOM 706 N N . LYS A 1 90 ? -14.206 4.349 -9.920 1.00 89.38 90 LYS A N 1
ATOM 707 C CA . LYS A 1 90 ? -14.366 5.814 -9.999 1.00 89.38 90 LYS A CA 1
ATOM 708 C C . LYS A 1 90 ? -13.358 6.563 -9.109 1.00 89.38 90 LYS A C 1
ATOM 710 O O . LYS A 1 90 ? -12.830 7.595 -9.514 1.00 89.38 90 LYS A O 1
ATOM 715 N N . GLY A 1 91 ? -13.045 6.011 -7.934 1.00 85.88 91 GLY A N 1
ATOM 716 C CA . GLY A 1 91 ? -12.017 6.508 -7.008 1.00 85.88 91 GLY A CA 1
ATOM 717 C C . GLY A 1 91 ? -10.574 6.191 -7.424 1.00 85.88 91 GLY A C 1
ATOM 718 O O . GLY A 1 91 ? -9.656 6.359 -6.630 1.00 85.88 91 GLY A O 1
ATOM 719 N N . LYS A 1 92 ? -10.354 5.709 -8.655 1.00 90.12 92 LYS A N 1
ATOM 720 C CA . LYS A 1 92 ? -9.059 5.335 -9.248 1.00 90.12 92 LYS A CA 1
ATOM 721 C C . LYS A 1 92 ? -8.337 4.153 -8.582 1.00 90.12 92 LYS A C 1
ATOM 723 O O . LYS A 1 92 ? -7.207 3.852 -8.985 1.00 90.12 92 LYS A O 1
ATOM 728 N N . LYS A 1 93 ? -8.978 3.448 -7.637 1.00 92.94 93 LYS A N 1
ATOM 729 C CA . LYS A 1 93 ? -8.439 2.224 -7.016 1.00 92.94 93 LYS A CA 1
ATOM 730 C C . LYS A 1 93 ? -8.285 1.144 -8.093 1.00 92.94 93 LYS A C 1
ATOM 732 O O . LYS A 1 93 ? -9.297 0.781 -8.696 1.00 92.94 93 LYS A O 1
ATOM 737 N N . PRO A 1 94 ? -7.062 0.658 -8.374 1.00 95.94 94 PRO A N 1
ATOM 738 C CA . PRO A 1 94 ? -6.864 -0.408 -9.343 1.00 95.94 94 PRO A CA 1
ATOM 739 C C . PRO A 1 94 ? -7.338 -1.750 -8.780 1.00 95.94 94 PRO A C 1
ATOM 741 O O . PRO A 1 94 ? -7.201 -1.999 -7.583 1.00 95.94 94 PRO A O 1
ATOM 744 N N . PHE A 1 95 ? -7.851 -2.619 -9.644 1.00 97.44 95 PHE A N 1
ATOM 745 C CA . PHE A 1 95 ? -8.196 -3.996 -9.307 1.00 97.44 95 PHE A CA 1
ATOM 746 C C . PHE A 1 95 ? -7.996 -4.923 -10.510 1.00 97.44 95 PHE A C 1
ATOM 748 O O . PHE A 1 95 ? -8.065 -4.492 -11.664 1.00 97.44 95 PHE A O 1
ATOM 755 N N . LEU A 1 96 ? -7.754 -6.206 -10.235 1.00 97.56 96 LEU A N 1
ATOM 756 C CA . LEU A 1 96 ? -7.666 -7.236 -11.266 1.00 97.56 96 LEU A CA 1
ATOM 757 C C . LEU A 1 96 ? -9.053 -7.472 -11.875 1.00 97.56 96 LEU A C 1
ATOM 759 O O . LEU A 1 96 ? -9.943 -8.012 -11.212 1.00 97.56 96 LEU A O 1
ATOM 763 N N . HIS A 1 97 ? -9.241 -7.063 -13.126 1.00 96.75 97 HIS A N 1
ATOM 764 C CA . HIS A 1 97 ? -10.509 -7.224 -13.830 1.00 96.75 97 HIS A CA 1
ATOM 765 C C . HIS A 1 97 ? -10.622 -8.621 -14.442 1.00 96.75 97 HIS A C 1
ATOM 767 O O . HIS A 1 97 ? -11.571 -9.346 -14.145 1.00 96.75 97 HIS A O 1
ATOM 773 N N . SER A 1 98 ? -9.624 -9.023 -15.232 1.00 95.31 98 SER A N 1
ATOM 774 C CA . SER A 1 98 ? -9.584 -10.337 -15.877 1.00 95.31 98 SER A CA 1
ATOM 775 C C . SER A 1 98 ? -8.157 -10.755 -16.274 1.00 95.31 98 SER A C 1
ATOM 777 O O . SER A 1 98 ? -7.357 -9.880 -16.594 1.00 95.31 98 SER A O 1
ATOM 779 N N . PRO A 1 99 ? -7.857 -12.067 -16.321 1.00 96.38 99 PRO A N 1
ATOM 780 C CA . PRO A 1 99 ? -8.673 -13.144 -15.770 1.00 96.38 99 PRO A CA 1
ATOM 781 C C . PRO A 1 99 ? -8.695 -13.077 -14.237 1.00 96.38 99 PRO A C 1
ATOM 783 O O . PRO A 1 99 ? -7.943 -12.334 -13.608 1.00 96.38 99 PRO A O 1
ATOM 786 N N . ARG A 1 100 ? -9.608 -13.829 -13.619 1.00 94.75 100 ARG A N 1
ATOM 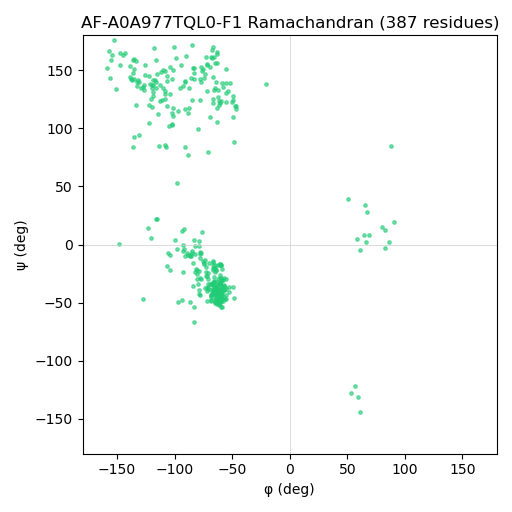787 C CA . ARG A 1 100 ? -9.697 -13.929 -12.160 1.00 94.75 100 ARG A CA 1
ATOM 788 C C . ARG A 1 100 ? -9.173 -15.285 -11.691 1.00 94.75 100 ARG A C 1
ATOM 790 O O . ARG A 1 100 ? -9.418 -16.271 -12.384 1.00 94.75 100 ARG A O 1
ATOM 797 N N . PRO A 1 101 ? -8.517 -15.365 -10.516 1.00 93.94 101 PRO A N 1
ATOM 798 C CA . PRO A 1 101 ? -8.036 -16.641 -9.987 1.00 93.94 101 PRO A CA 1
ATOM 799 C C . PRO A 1 101 ? -9.198 -17.617 -9.835 1.00 93.94 101 PRO A C 1
ATOM 801 O O . PRO A 1 101 ? -10.246 -17.211 -9.340 1.00 93.94 101 PRO A O 1
ATOM 804 N N . LEU A 1 102 ? -9.041 -18.874 -10.248 1.00 89.56 102 LEU A N 1
ATOM 805 C CA . LEU A 1 102 ? -10.130 -19.862 -10.199 1.00 89.56 102 LEU A CA 1
ATOM 806 C C . LEU A 1 102 ? -10.323 -20.470 -8.802 1.00 89.56 102 LEU A C 1
ATOM 808 O O . LEU A 1 102 ? -11.427 -20.892 -8.465 1.00 89.56 102 LEU A O 1
ATOM 812 N N . ALA A 1 103 ? -9.269 -20.492 -7.981 1.00 91.44 103 ALA A N 1
ATOM 813 C CA . ALA A 1 103 ? -9.311 -21.054 -6.637 1.00 91.44 103 ALA A CA 1
ATOM 814 C C . ALA A 1 103 ? -10.297 -20.293 -5.735 1.00 91.44 103 ALA A C 1
ATOM 816 O O . ALA A 1 103 ? -10.272 -19.063 -5.657 1.00 91.44 103 ALA A O 1
ATOM 817 N N . THR A 1 104 ? -11.137 -21.029 -5.005 1.00 89.19 104 THR A N 1
ATOM 818 C CA . THR A 1 104 ? -12.083 -20.469 -4.024 1.00 89.19 104 THR A CA 1
ATOM 819 C C . THR A 1 104 ? -11.370 -19.776 -2.869 1.00 89.19 104 THR A C 1
ATOM 821 O O . THR A 1 104 ? -11.847 -18.754 -2.388 1.00 89.19 104 THR A O 1
ATOM 824 N N . ALA A 1 105 ? -10.186 -20.266 -2.494 1.00 92.06 105 ALA A N 1
ATOM 825 C CA . ALA A 1 105 ? -9.318 -19.622 -1.515 1.00 92.06 105 ALA A CA 1
ATOM 826 C C . ALA A 1 105 ? -8.892 -18.203 -1.929 1.00 92.06 105 ALA A C 1
ATOM 828 O O . ALA A 1 105 ? -8.491 -17.441 -1.071 1.00 92.06 105 ALA A O 1
ATOM 829 N N . LEU A 1 106 ? -9.011 -17.836 -3.211 1.00 95.88 106 LEU A N 1
ATOM 830 C CA . LEU A 1 106 ? -8.662 -16.526 -3.774 1.00 95.88 106 LEU A CA 1
ATOM 831 C C . LEU A 1 106 ? -9.899 -15.798 -4.336 1.00 95.88 106 LEU A C 1
ATOM 833 O O . LEU A 1 106 ? -9.787 -14.950 -5.228 1.00 95.88 106 LEU A O 1
ATOM 837 N N . ALA A 1 107 ? -11.101 -16.159 -3.870 1.00 95.75 107 ALA A N 1
ATOM 838 C CA . ALA A 1 107 ? -12.371 -15.717 -4.451 1.00 95.75 107 ALA A CA 1
ATOM 839 C C . ALA A 1 107 ? -12.541 -14.190 -4.498 1.00 95.75 107 ALA A C 1
ATOM 841 O O . ALA A 1 107 ? -13.193 -13.677 -5.412 1.00 95.75 107 ALA A O 1
ATOM 842 N N . ASN A 1 108 ? -11.917 -13.469 -3.567 1.00 97.44 108 ASN A N 1
ATOM 843 C CA . ASN A 1 108 ? -11.948 -12.013 -3.498 1.00 97.44 108 ASN A CA 1
ATOM 844 C C . ASN A 1 108 ? -10.573 -11.394 -3.716 1.00 97.44 108 ASN A C 1
ATOM 846 O O . ASN A 1 108 ? -10.374 -10.259 -3.285 1.00 97.44 108 ASN A O 1
ATOM 850 N N . PHE A 1 109 ? -9.637 -12.103 -4.363 1.00 98.06 109 PHE A N 1
ATOM 851 C CA . PHE A 1 109 ? -8.281 -11.597 -4.540 1.00 98.06 109 PHE A CA 1
ATOM 852 C C . PHE A 1 109 ? -8.301 -10.142 -5.019 1.00 98.06 109 PHE A C 1
ATOM 854 O O . PHE A 1 109 ? -8.830 -9.825 -6.091 1.00 98.06 109 PHE A O 1
ATOM 861 N N . ASN A 1 110 ? -7.762 -9.264 -4.183 1.00 98.44 110 ASN A N 1
ATOM 862 C CA . ASN A 1 110 ? -7.680 -7.835 -4.417 1.00 98.44 110 ASN A CA 1
ATOM 863 C C . ASN A 1 110 ? -6.379 -7.299 -3.833 1.00 98.44 110 ASN A C 1
ATOM 865 O O . ASN A 1 110 ? -5.721 -7.943 -3.019 1.00 98.44 110 ASN A O 1
ATOM 869 N N . PHE A 1 111 ? -6.009 -6.106 -4.276 1.00 98.62 111 PHE A N 1
ATOM 870 C CA . PHE A 1 111 ? -4.791 -5.452 -3.842 1.00 98.62 111 PHE A CA 1
ATOM 871 C C . PHE A 1 111 ? -4.998 -3.953 -3.700 1.00 98.62 111 PHE A C 1
ATOM 873 O O . PHE A 1 111 ? -5.944 -3.352 -4.219 1.00 98.62 111 PHE A O 1
ATOM 880 N N . ASN A 1 112 ? -4.055 -3.330 -3.015 1.00 98.69 112 ASN A N 1
ATOM 881 C CA . ASN A 1 112 ? -3.911 -1.895 -2.970 1.00 98.69 112 ASN A CA 1
ATOM 882 C C . ASN A 1 112 ? -2.430 -1.523 -3.059 1.00 98.69 112 ASN A C 1
ATOM 884 O O . ASN A 1 112 ? -1.559 -2.318 -2.711 1.00 98.69 112 ASN A O 1
ATOM 888 N N . VAL A 1 113 ? -2.157 -0.321 -3.556 1.00 98.31 113 VAL A N 1
ATOM 889 C CA . VAL A 1 113 ? -0.804 0.195 -3.764 1.00 98.31 113 VAL A CA 1
ATOM 890 C C . VAL A 1 113 ? -0.722 1.606 -3.193 1.00 98.31 113 VAL A C 1
ATOM 892 O O . VAL A 1 113 ? -1.662 2.387 -3.354 1.00 98.31 113 VAL A O 1
ATOM 895 N N . SER A 1 114 ? 0.391 1.935 -2.545 1.00 98.50 114 SER A N 1
ATOM 896 C CA . SER A 1 114 ? 0.687 3.288 -2.070 1.00 98.50 114 SER A CA 1
ATOM 897 C C . SER A 1 114 ? 2.133 3.656 -2.367 1.00 98.50 114 SER A C 1
ATOM 899 O O . SER A 1 114 ? 2.971 2.783 -2.586 1.00 98.50 114 SER A O 1
ATOM 901 N N . HIS A 1 115 ? 2.421 4.950 -2.407 1.00 97.25 115 HIS A N 1
ATOM 902 C CA . HIS A 1 115 ? 3.776 5.452 -2.548 1.00 97.25 115 HIS A CA 1
ATOM 903 C C . HIS A 1 115 ? 3.919 6.821 -1.886 1.00 97.25 115 HIS A C 1
ATOM 905 O O . HIS A 1 115 ? 3.119 7.724 -2.125 1.00 97.25 115 HIS A O 1
ATOM 911 N N . GLU A 1 116 ? 4.975 7.003 -1.108 1.00 95.44 116 GLU A N 1
ATOM 912 C CA . GLU A 1 116 ? 5.374 8.296 -0.555 1.00 95.44 116 GLU A CA 1
ATOM 913 C C . GLU A 1 116 ? 6.874 8.238 -0.257 1.00 95.44 116 GLU A C 1
ATOM 915 O O . GLU A 1 116 ? 7.395 7.190 0.133 1.00 95.44 116 GLU A O 1
ATOM 920 N N . GLY A 1 117 ? 7.573 9.355 -0.477 1.00 94.06 117 GLY A N 1
ATOM 921 C CA . GLY A 1 117 ? 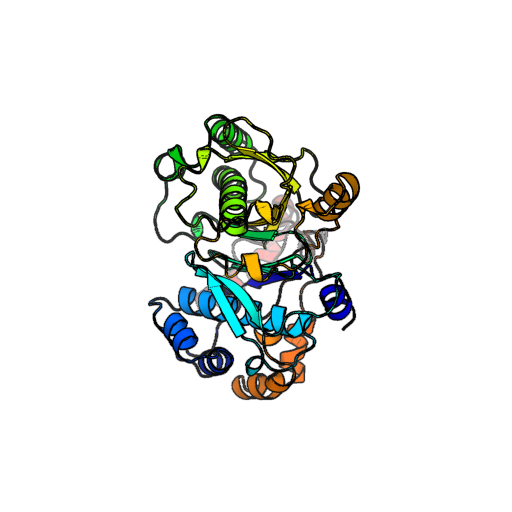9.021 9.422 -0.299 1.00 94.06 117 GLY A CA 1
ATOM 922 C C . GLY A 1 117 ? 9.745 8.382 -1.154 1.00 94.06 117 GLY A C 1
ATOM 923 O O . GLY A 1 117 ? 9.596 8.355 -2.384 1.00 94.06 117 GLY A O 1
ATOM 924 N N . ASP A 1 118 ? 10.502 7.525 -0.482 1.00 95.06 118 ASP A N 1
ATOM 925 C CA . ASP A 1 118 ? 11.403 6.557 -1.105 1.00 95.06 118 ASP A CA 1
ATOM 926 C C . ASP A 1 118 ? 10.726 5.239 -1.469 1.00 95.06 118 ASP A C 1
ATOM 928 O O . ASP A 1 118 ? 11.325 4.418 -2.158 1.00 95.06 118 ASP A O 1
ATOM 932 N N . TRP A 1 119 ? 9.485 5.014 -1.040 1.00 97.81 119 TRP A N 1
ATOM 933 C CA . TRP A 1 119 ? 8.870 3.695 -1.116 1.00 97.81 119 TRP A CA 1
ATOM 934 C C . TRP A 1 119 ? 7.647 3.661 -2.021 1.00 97.81 119 TRP A C 1
ATOM 936 O O . TRP A 1 119 ? 6.808 4.563 -2.023 1.00 97.81 119 TRP A O 1
ATOM 946 N N . VAL A 1 120 ? 7.521 2.553 -2.749 1.00 98.62 120 VAL A N 1
ATOM 947 C CA . VAL A 1 120 ? 6.273 2.099 -3.367 1.00 98.62 120 VAL A CA 1
ATOM 948 C C . VAL A 1 120 ? 5.934 0.744 -2.765 1.00 98.62 120 VAL A C 1
ATOM 950 O O . VAL A 1 120 ? 6.771 -0.155 -2.759 1.00 98.62 120 VAL A O 1
ATOM 953 N N . VAL A 1 121 ? 4.717 0.592 -2.256 1.00 98.75 121 VAL A N 1
ATOM 954 C CA . VAL A 1 121 ? 4.282 -0.599 -1.522 1.00 98.75 121 VAL A CA 1
ATOM 955 C C . VAL A 1 121 ? 3.014 -1.188 -2.121 1.00 98.75 121 VAL A C 1
ATOM 957 O O . VAL A 1 121 ? 2.140 -0.448 -2.571 1.00 98.75 121 VAL A O 1
ATOM 960 N N . LEU A 1 122 ? 2.890 -2.512 -2.087 1.00 98.75 122 LEU A N 1
ATOM 961 C CA . LEU A 1 122 ? 1.688 -3.253 -2.454 1.00 98.75 122 LEU A CA 1
ATOM 962 C C . LEU A 1 122 ? 1.301 -4.212 -1.327 1.00 98.75 122 LEU A C 1
ATOM 964 O O . LEU A 1 122 ? 2.140 -4.946 -0.805 1.00 98.75 122 LEU A O 1
ATOM 968 N N . ALA A 1 123 ? 0.011 -4.238 -1.005 1.00 98.69 123 ALA A N 1
ATOM 969 C CA . ALA A 1 123 ? -0.593 -5.276 -0.182 1.00 98.69 123 ALA A CA 1
ATOM 970 C C . ALA A 1 123 ? -1.733 -5.944 -0.953 1.00 98.69 123 ALA A C 1
ATOM 972 O O . ALA A 1 123 ? -2.442 -5.276 -1.708 1.00 98.69 123 ALA A O 1
ATOM 973 N N . SER A 1 124 ? -1.919 -7.245 -0.753 1.00 98.69 124 SER A N 1
ATOM 974 C CA . SER A 1 124 ? -3.064 -7.988 -1.285 1.00 98.69 124 SER A CA 1
ATOM 975 C C . SER A 1 124 ? -3.698 -8.887 -0.237 1.00 98.69 124 SER A C 1
ATOM 977 O O . SER A 1 124 ? -3.062 -9.240 0.761 1.00 98.69 124 SER A O 1
ATOM 979 N N . GLU A 1 125 ? -4.962 -9.219 -0.471 1.00 98.19 125 GLU A N 1
ATOM 980 C CA . GLU A 1 125 ? -5.727 -10.148 0.345 1.00 98.19 125 GLU A CA 1
ATOM 981 C C . GLU A 1 125 ? -6.558 -11.092 -0.532 1.00 98.19 125 GLU A C 1
ATOM 983 O O . GLU A 1 125 ? -7.111 -10.664 -1.552 1.00 98.19 125 GLU A O 1
ATOM 988 N N . PRO A 1 126 ? -6.680 -12.367 -0.127 1.00 97.19 126 PRO A N 1
ATOM 989 C CA . PRO A 1 126 ? -7.424 -13.372 -0.869 1.00 97.19 126 PRO A CA 1
ATOM 990 C C . PRO A 1 126 ? -8.943 -13.285 -0.651 1.00 97.19 126 PRO A C 1
ATOM 992 O O . PRO A 1 126 ? -9.710 -13.566 -1.577 1.00 97.19 126 PRO A O 1
ATOM 995 N N . LEU A 1 127 ? -9.375 -12.907 0.562 1.00 97.06 127 LEU A N 1
ATOM 996 C CA . LEU A 1 127 ? -10.776 -12.918 1.005 1.00 97.06 127 LEU A CA 1
ATOM 997 C C . LEU A 1 127 ? -11.223 -11.567 1.588 1.00 97.06 127 LEU A C 1
ATOM 999 O O . LEU A 1 127 ? -12.276 -11.062 1.195 1.00 97.06 127 LEU A O 1
ATOM 1003 N N . CYS A 1 128 ? -10.432 -10.957 2.478 1.00 97.62 128 CYS A N 1
ATOM 1004 C CA . CYS A 1 128 ? -10.676 -9.591 2.963 1.00 97.62 128 CYS A CA 1
ATOM 1005 C C . CYS A 1 128 ? -10.545 -8.565 1.833 1.00 97.62 128 CYS A C 1
ATOM 1007 O O . CYS A 1 128 ? -9.778 -8.772 0.898 1.00 97.62 128 CYS A O 1
ATOM 1009 N N . VAL A 1 129 ? -11.177 -7.398 1.965 1.00 97.94 129 VAL A N 1
ATOM 1010 C CA . VAL A 1 129 ? -10.753 -6.226 1.182 1.00 97.94 129 VAL A CA 1
ATOM 1011 C C . VAL A 1 129 ? -9.594 -5.539 1.879 1.00 97.94 129 VAL A C 1
ATOM 1013 O O . VAL A 1 129 ? -9.568 -5.461 3.111 1.00 97.94 129 VAL A O 1
ATOM 1016 N N . CYS A 1 130 ? -8.641 -5.033 1.096 1.00 98.19 130 CYS A N 1
ATOM 1017 C CA . CYS A 1 130 ? -7.457 -4.397 1.650 1.00 98.19 130 CYS A CA 1
ATOM 1018 C C . CYS A 1 130 ? -7.197 -2.982 1.137 1.00 98.19 130 CYS A C 1
ATOM 1020 O O . CYS A 1 130 ? -7.585 -2.583 0.030 1.00 98.19 130 CYS A O 1
ATOM 1022 N N . GLY A 1 131 ? -6.498 -2.229 1.978 1.00 98.50 131 GLY A N 1
ATOM 1023 C CA . GLY A 1 131 ? -5.901 -0.932 1.692 1.00 98.50 131 GLY A CA 1
ATOM 1024 C C . GLY A 1 131 ? -4.496 -0.896 2.272 1.00 98.50 131 GLY A C 1
ATOM 1025 O O . GLY A 1 131 ? -4.241 -1.532 3.291 1.00 98.50 131 GLY A O 1
ATOM 1026 N N . VAL A 1 132 ? -3.583 -0.186 1.625 1.00 98.75 132 VAL A N 1
ATOM 1027 C CA . VAL A 1 132 ? -2.230 0.027 2.134 1.00 98.75 132 VAL A CA 1
ATOM 1028 C C . VAL A 1 132 ? -1.897 1.500 2.043 1.00 98.75 132 VAL A C 1
ATOM 1030 O O . VAL A 1 132 ? -2.253 2.168 1.072 1.00 98.75 132 VAL A O 1
ATOM 1033 N N . ASP A 1 133 ? -1.196 2.002 3.045 1.00 98.69 133 ASP A N 1
ATOM 1034 C CA . ASP A 1 133 ? -0.590 3.317 2.986 1.00 98.69 133 ASP A CA 1
ATOM 1035 C C . ASP A 1 133 ? 0.840 3.297 3.511 1.00 98.69 133 ASP A C 1
ATOM 1037 O O . ASP A 1 133 ? 1.130 2.574 4.460 1.00 98.69 133 ASP A O 1
ATOM 1041 N N . VAL A 1 134 ? 1.718 4.077 2.878 1.00 98.19 134 VAL A N 1
ATOM 1042 C CA . VAL A 1 134 ? 3.086 4.317 3.334 1.00 98.19 134 VAL A CA 1
ATOM 1043 C C . VAL A 1 134 ? 3.243 5.811 3.570 1.00 98.19 134 VAL A C 1
ATOM 1045 O O . VAL A 1 134 ? 2.975 6.597 2.669 1.00 98.19 134 VAL A O 1
ATOM 1048 N N . ALA A 1 135 ? 3.669 6.171 4.779 1.00 96.31 135 ALA A N 1
ATOM 1049 C CA . ALA A 1 135 ? 3.851 7.541 5.224 1.00 96.31 135 ALA A CA 1
ATOM 1050 C C . ALA A 1 135 ? 5.345 7.888 5.300 1.00 96.31 135 ALA A C 1
ATOM 1052 O O . ALA A 1 135 ? 6.091 7.274 6.071 1.00 96.31 135 ALA A O 1
ATOM 1053 N N . ALA A 1 136 ? 5.775 8.884 4.525 1.00 91.81 136 ALA A N 1
ATOM 1054 C CA . ALA A 1 136 ? 7.166 9.342 4.453 1.00 91.81 136 ALA A CA 1
ATOM 1055 C C . ALA A 1 136 ? 7.529 10.338 5.565 1.00 91.81 136 ALA A C 1
ATOM 1057 O O . ALA A 1 136 ? 6.638 11.038 6.066 1.00 91.81 136 ALA A O 1
ATOM 1058 N N . PRO A 1 137 ? 8.806 10.404 5.996 1.00 86.69 137 PRO A N 1
ATOM 1059 C CA . PRO A 1 137 ? 9.256 11.315 7.048 1.00 86.69 137 PRO A CA 1
ATOM 1060 C C . PRO A 1 137 ? 9.143 12.774 6.610 1.00 86.69 137 PRO A C 1
ATOM 1062 O O . PRO A 1 137 ? 9.092 13.087 5.419 1.00 86.69 137 PRO A O 1
ATOM 1065 N N . LYS A 1 138 ? 9.148 13.694 7.581 1.00 82.38 138 LYS A N 1
ATOM 1066 C CA . LYS A 1 138 ? 8.975 15.132 7.331 1.00 82.38 138 LYS A CA 1
ATOM 1067 C C . LYS A 1 138 ? 10.001 15.672 6.334 1.00 82.38 138 LYS A C 1
ATOM 1069 O O . LYS A 1 138 ? 9.653 16.476 5.480 1.00 82.38 138 LYS A O 1
ATOM 1074 N N . GLN A 1 139 ? 11.244 15.199 6.412 1.00 73.50 139 GLN A N 1
ATOM 1075 C CA . GLN A 1 139 ? 12.344 15.601 5.532 1.00 73.50 139 GLN A CA 1
ATOM 1076 C C . GLN A 1 139 ? 12.140 15.165 4.072 1.00 73.50 139 GLN A C 1
ATOM 1078 O O . GLN A 1 139 ? 12.749 15.743 3.179 1.00 73.50 139 GLN A O 1
ATOM 1083 N N . GLY A 1 140 ? 11.281 14.171 3.822 1.00 61.91 140 GLY A N 1
ATOM 1084 C CA . GLY A 1 140 ? 10.886 13.757 2.476 1.00 61.91 140 GLY A CA 1
ATOM 1085 C C . GLY A 1 140 ? 9.866 14.694 1.821 1.00 61.91 140 GLY A C 1
ATOM 1086 O O . GLY A 1 140 ? 9.564 14.532 0.639 1.00 61.91 140 GLY A O 1
ATOM 1087 N N . ARG A 1 141 ? 9.325 15.675 2.561 1.00 65.69 141 ARG A N 1
ATOM 1088 C CA . ARG A 1 141 ? 8.387 16.671 2.032 1.00 65.69 141 ARG A CA 1
ATOM 1089 C C . ARG A 1 141 ? 9.140 17.864 1.454 1.00 65.69 141 ARG A C 1
ATOM 1091 O O . ARG A 1 141 ? 10.047 18.410 2.072 1.00 65.69 141 ARG A O 1
ATOM 1098 N N . THR A 1 142 ? 8.721 18.298 0.270 1.00 60.00 142 THR A N 1
ATOM 1099 C CA . THR A 1 142 ? 9.290 19.463 -0.427 1.00 60.00 142 THR A CA 1
ATOM 1100 C C . THR A 1 142 ? 8.862 20.800 0.180 1.00 60.00 142 THR A C 1
ATOM 1102 O O . THR A 1 142 ? 9.484 21.821 -0.102 1.00 60.00 142 THR A O 1
ATOM 1105 N N . VAL A 1 143 ? 7.812 20.802 1.008 1.00 67.50 143 VAL A N 1
ATOM 1106 C CA . VAL A 1 143 ? 7.224 21.995 1.629 1.00 67.50 143 VAL A CA 1
ATOM 1107 C C . VAL A 1 143 ? 7.312 21.871 3.146 1.00 67.50 143 VAL A C 1
ATOM 1109 O O . VAL A 1 143 ? 6.999 20.820 3.711 1.00 67.50 143 VAL A O 1
ATOM 1112 N N . GLU A 1 144 ? 7.726 22.954 3.807 1.00 72.50 144 GLU A N 1
ATOM 1113 C CA . GLU A 1 144 ? 7.715 23.040 5.264 1.00 72.50 144 GLU A CA 1
ATOM 1114 C C . GLU A 1 144 ? 6.277 22.894 5.779 1.00 72.50 144 GLU A C 1
ATOM 1116 O O . GLU A 1 144 ? 5.388 23.663 5.420 1.00 72.50 144 GLU A O 1
ATOM 1121 N N . CYS A 1 145 ? 6.053 21.869 6.599 1.00 76.19 145 CYS A N 1
ATOM 1122 C CA . CYS A 1 145 ? 4.738 21.497 7.103 1.00 76.19 145 CYS A CA 1
ATOM 1123 C C . CYS A 1 145 ? 4.705 21.591 8.631 1.00 76.19 145 CYS A C 1
ATOM 1125 O O . CYS A 1 145 ? 5.580 21.043 9.319 1.00 76.19 145 CYS A O 1
ATOM 1127 N N . ASP A 1 146 ? 3.680 22.257 9.156 1.00 84.19 146 ASP A N 1
ATOM 1128 C CA . ASP A 1 146 ? 3.324 22.216 10.569 1.00 84.19 146 ASP A CA 1
ATOM 1129 C C . ASP A 1 146 ? 2.126 21.285 10.729 1.00 84.19 146 ASP A C 1
ATOM 1131 O O . ASP A 1 146 ? 0.990 21.648 10.431 1.00 84.19 146 ASP A O 1
ATOM 1135 N N . ILE A 1 147 ? 2.383 20.069 11.212 1.00 86.75 147 ILE A N 1
ATOM 1136 C CA . ILE A 1 147 ? 1.352 19.036 11.322 1.00 86.75 147 ILE A CA 1
ATOM 1137 C C . ILE A 1 147 ? 0.180 19.454 12.218 1.00 86.75 147 ILE A C 1
ATOM 1139 O O . ILE A 1 147 ? -0.937 19.006 11.983 1.00 86.75 147 ILE A O 1
ATOM 1143 N N . PHE A 1 148 ? 0.393 20.322 13.211 1.00 84.38 148 PHE A N 1
ATOM 1144 C CA . PHE A 1 148 ? -0.683 20.732 14.113 1.00 84.38 148 PHE A CA 1
ATOM 1145 C C . PHE A 1 148 ? -1.620 21.744 13.487 1.00 84.38 148 PHE A C 1
ATOM 1147 O O . PHE A 1 148 ? -2.789 21.761 13.845 1.00 84.38 148 PHE A O 1
ATOM 1154 N N . ARG A 1 149 ? -1.112 22.570 12.574 1.00 87.12 149 ARG A N 1
ATOM 1155 C CA . ARG A 1 149 ? -1.915 23.538 11.832 1.00 87.12 149 ARG A CA 1
ATOM 1156 C C . ARG A 1 149 ? -2.518 22.899 10.588 1.00 87.12 149 ARG A C 1
ATOM 1158 O O . ARG A 1 149 ? -3.710 23.019 10.344 1.00 87.12 149 ARG A O 1
ATOM 1165 N N . ASP A 1 150 ? -1.690 22.218 9.804 1.00 86.38 150 ASP A N 1
ATOM 1166 C CA . ASP A 1 150 ? -2.051 21.760 8.462 1.00 86.38 150 ASP A CA 1
ATOM 1167 C C . ASP A 1 150 ? -2.927 20.493 8.495 1.00 86.38 150 ASP A C 1
ATOM 1169 O O . ASP A 1 150 ? -3.667 20.231 7.551 1.00 86.38 150 ASP A O 1
ATOM 1173 N N . PHE A 1 151 ? -2.871 19.711 9.583 1.00 89.75 151 PHE A N 1
ATOM 1174 C CA . PHE A 1 151 ? -3.611 18.451 9.731 1.00 89.75 151 PHE A CA 1
ATOM 1175 C C . PHE A 1 151 ? -4.517 18.416 10.969 1.00 89.75 151 PHE A C 1
ATOM 1177 O O . PHE A 1 151 ? -4.986 17.337 11.342 1.00 89.75 151 PHE A O 1
ATOM 1184 N N . GLU A 1 152 ? -4.786 19.566 11.602 1.00 89.31 152 GLU A N 1
ATOM 1185 C CA . GLU A 1 152 ? -5.554 19.657 12.855 1.00 89.31 152 GLU A CA 1
ATOM 1186 C C . GLU A 1 152 ? -6.863 18.858 12.789 1.00 89.31 152 GLU A C 1
ATOM 1188 O O . GLU A 1 152 ? -7.162 18.058 13.677 1.00 89.31 152 GLU A O 1
ATOM 1193 N N . GLU A 1 153 ? -7.599 19.014 11.685 1.00 90.69 153 GLU A N 1
ATOM 1194 C CA . GLU A 1 153 ? -8.916 18.412 11.469 1.00 90.69 153 GLU A CA 1
ATOM 1195 C C . GLU A 1 153 ? -8.882 16.925 11.086 1.00 90.69 153 GLU A C 1
ATOM 1197 O O . GLU A 1 153 ? -9.935 16.287 11.006 1.00 90.69 153 GLU A O 1
ATOM 1202 N N . GLN A 1 154 ? -7.699 16.350 10.859 1.00 93.44 154 GLN A N 1
ATOM 1203 C CA . GLN A 1 154 ? -7.554 14.976 10.373 1.00 93.44 154 GLN A CA 1
ATOM 1204 C C . GLN A 1 154 ? -7.396 13.949 11.498 1.00 93.44 154 GLN A C 1
ATOM 1206 O O . GLN A 1 154 ? -7.736 12.775 11.327 1.00 93.44 154 GLN A O 1
ATOM 1211 N N . LEU A 1 155 ? -6.926 14.373 12.671 1.00 95.19 155 LEU A N 1
ATOM 1212 C CA . LEU A 1 155 ? -6.814 13.540 13.871 1.00 95.19 155 LEU A CA 1
ATOM 1213 C C . LEU A 1 155 ? -7.832 13.988 14.923 1.00 95.19 155 LEU A C 1
ATOM 1215 O O . LEU A 1 155 ? -8.208 15.156 15.006 1.00 95.19 155 LEU A O 1
ATOM 1219 N N . SER A 1 156 ? -8.299 13.052 15.747 1.00 94.94 156 SER A N 1
ATOM 1220 C CA . SER A 1 156 ? -9.134 13.402 16.895 1.00 94.94 156 SER A CA 1
ATOM 1221 C C . SER A 1 156 ? -8.310 14.072 17.999 1.00 94.94 156 SER A C 1
ATOM 1223 O O . SER A 1 156 ? -7.089 13.928 18.073 1.00 94.94 156 SER A O 1
ATOM 1225 N N . ALA A 1 157 ? -8.978 14.776 18.918 1.00 94.31 157 ALA A N 1
ATOM 1226 C CA . ALA A 1 157 ? -8.308 15.385 20.070 1.00 94.31 157 ALA A CA 1
ATOM 1227 C C . ALA A 1 157 ? -7.541 14.350 20.918 1.00 94.31 157 ALA A C 1
ATOM 1229 O O . ALA A 1 157 ? -6.453 14.642 21.419 1.00 94.31 157 ALA A O 1
ATOM 1230 N N . LYS A 1 158 ? -8.088 13.130 21.032 1.00 94.81 158 LYS A N 1
ATOM 1231 C CA . LYS A 1 158 ? -7.432 11.996 21.694 1.00 94.81 158 LYS A CA 1
ATOM 1232 C C . LYS A 1 158 ? -6.152 11.603 20.955 1.00 94.81 158 LYS A C 1
ATOM 1234 O O . LYS A 1 158 ? -5.097 11.547 21.575 1.00 94.81 158 LYS A O 1
ATOM 1239 N N . GLU A 1 159 ? -6.225 11.402 19.640 1.00 96.56 159 GLU A N 1
ATOM 1240 C CA . GLU A 1 159 ? -5.057 11.048 18.824 1.00 96.56 159 GLU A CA 1
ATOM 1241 C C . GLU A 1 159 ? -3.966 12.121 18.909 1.00 96.56 159 GLU A C 1
ATOM 1243 O O . GLU A 1 159 ? -2.796 11.789 19.072 1.00 96.56 159 GLU A O 1
ATOM 1248 N N . TRP A 1 160 ? -4.326 13.408 18.887 1.00 96.38 160 TRP A N 1
ATOM 1249 C CA . TRP A 1 160 ? -3.361 14.496 19.053 1.00 96.38 160 TRP A CA 1
ATOM 1250 C C . TRP A 1 160 ? -2.693 14.525 20.431 1.00 96.38 160 TRP A C 1
ATOM 1252 O O . TRP A 1 160 ? -1.514 14.870 20.536 1.00 96.38 160 TRP A O 1
ATOM 1262 N N . ALA A 1 161 ? -3.423 14.182 21.495 1.00 95.62 161 ALA A N 1
ATOM 1263 C CA . ALA A 1 161 ? -2.842 14.054 22.828 1.00 95.62 161 ALA A CA 1
ATOM 1264 C C . ALA A 1 161 ? -1.814 12.913 22.876 1.00 95.62 161 ALA A C 1
ATOM 1266 O O . ALA A 1 161 ? -0.714 13.102 23.393 1.00 95.62 161 ALA A O 1
ATOM 1267 N N . GLU A 1 162 ? -2.132 11.772 22.267 1.00 95.06 162 GLU A N 1
ATOM 1268 C CA . GLU A 1 162 ? -1.213 10.638 22.177 1.00 95.06 162 GLU A CA 1
ATOM 1269 C C . GLU A 1 162 ? 0.008 10.945 21.295 1.00 95.06 162 GLU A C 1
ATOM 1271 O O . GLU A 1 162 ? 1.122 10.591 21.667 1.00 95.06 162 GLU A O 1
ATOM 1276 N N . VAL A 1 163 ? -0.160 11.664 20.175 1.00 95.44 163 VAL A N 1
ATOM 1277 C CA . VAL A 1 163 ? 0.963 12.140 19.342 1.00 95.44 163 VAL A CA 1
ATOM 1278 C C . VAL A 1 163 ? 1.928 12.980 20.172 1.00 95.44 163 VAL A C 1
ATOM 1280 O O . VAL A 1 163 ? 3.134 12.751 20.131 1.00 95.44 163 VAL A O 1
ATOM 1283 N N . ARG A 1 164 ? 1.413 13.925 20.968 1.00 95.31 164 ARG A N 1
ATOM 1284 C CA . ARG A 1 164 ? 2.243 14.752 21.858 1.00 95.31 164 ARG A CA 1
ATOM 1285 C C . ARG A 1 164 ? 2.936 13.925 22.939 1.00 95.31 164 ARG A C 1
ATOM 1287 O O . ARG A 1 164 ? 4.103 14.176 23.239 1.00 95.31 164 ARG A O 1
ATOM 1294 N N . GLN A 1 165 ? 2.241 12.943 23.508 1.00 94.19 165 GLN A N 1
ATOM 1295 C CA . GLN A 1 165 ? 2.802 12.053 24.521 1.00 94.19 165 GLN A CA 1
ATOM 1296 C C . GLN A 1 165 ? 3.939 11.193 23.950 1.00 94.19 165 GLN A C 1
ATOM 1298 O O . GLN A 1 165 ? 5.029 11.172 24.516 1.00 94.19 165 GLN A O 1
ATOM 1303 N N . GLU A 1 166 ? 3.714 10.527 22.817 1.00 92.31 166 GLU A N 1
ATOM 1304 C CA . GLU A 1 166 ? 4.721 9.709 22.131 1.00 92.31 166 GLU A CA 1
ATOM 1305 C C . GLU A 1 166 ? 5.894 10.556 21.622 1.00 92.31 166 GLU A C 1
ATOM 1307 O O . GLU A 1 166 ? 7.048 10.159 21.765 1.00 92.31 166 GLU A O 1
ATOM 1312 N N . GLY A 1 167 ? 5.617 11.748 21.089 1.00 91.31 167 GLY A N 1
ATOM 1313 C CA . GLY A 1 167 ? 6.636 12.683 20.614 1.00 91.31 167 GLY A CA 1
ATOM 1314 C C . GLY A 1 167 ? 7.524 13.260 21.717 1.00 91.31 167 GLY A C 1
ATOM 1315 O O . GLY A 1 167 ? 8.608 13.754 21.423 1.00 91.31 167 GLY A O 1
ATOM 1316 N N . SER A 1 168 ? 7.094 13.170 22.980 1.00 91.88 168 SER A N 1
ATOM 1317 C CA . SER A 1 168 ? 7.882 13.585 24.149 1.00 91.88 168 SER A CA 1
ATOM 1318 C C . SER A 1 168 ? 8.838 12.493 24.652 1.00 91.88 168 SER A C 1
ATOM 1320 O O . SER A 1 168 ? 9.612 12.735 25.580 1.00 91.88 168 SER A O 1
ATOM 1322 N N . LEU A 1 169 ? 8.790 11.285 24.077 1.00 90.31 169 LEU A N 1
ATOM 1323 C CA . LEU A 1 169 ? 9.708 10.201 24.421 1.00 90.31 169 LEU A CA 1
ATOM 1324 C C . LEU A 1 169 ? 11.123 10.479 23.884 1.00 90.31 169 LEU A C 1
ATOM 1326 O O . LEU A 1 169 ? 11.280 11.174 22.877 1.00 90.31 169 LEU A O 1
ATOM 1330 N N . PRO A 1 170 ? 12.174 9.913 24.511 1.00 88.12 170 PRO A N 1
ATOM 1331 C CA . PRO A 1 170 ? 13.535 10.048 24.012 1.00 88.12 170 PRO A CA 1
ATOM 1332 C C . PRO A 1 170 ? 13.662 9.578 22.561 1.00 88.12 170 PRO A C 1
ATOM 1334 O O . PRO A 1 170 ? 13.115 8.539 22.181 1.00 88.12 170 PRO A O 1
ATOM 1337 N N . ALA A 1 171 ? 14.430 10.328 21.769 1.00 84.88 171 ALA A N 1
ATOM 1338 C CA . ALA A 1 171 ? 14.716 9.971 20.388 1.00 84.88 171 ALA A CA 1
ATOM 1339 C C . ALA A 1 171 ? 15.328 8.566 20.306 1.00 84.88 171 ALA A C 1
ATOM 1341 O O . ALA A 1 171 ? 16.292 8.249 21.007 1.00 84.88 171 ALA A O 1
ATOM 1342 N N . ARG A 1 172 ? 14.781 7.727 19.419 1.00 79.25 172 ARG A N 1
ATOM 1343 C CA . ARG A 1 172 ? 15.282 6.361 19.192 1.00 79.25 172 ARG A CA 1
ATOM 1344 C C . ARG A 1 172 ? 16.687 6.339 18.585 1.00 79.25 172 ARG A C 1
ATOM 1346 O O . ARG A 1 172 ? 17.425 5.379 18.784 1.00 79.25 172 ARG A O 1
ATOM 1353 N N . TYR A 1 173 ? 17.038 7.378 17.833 1.00 81.62 173 TYR A N 1
ATOM 1354 C CA . TYR A 1 173 ? 18.337 7.575 17.199 1.00 81.62 173 TYR A CA 1
ATOM 1355 C C . TYR A 1 173 ? 18.571 9.067 16.921 1.00 81.62 173 TYR A C 1
ATOM 1357 O O . TYR A 1 173 ? 17.656 9.887 17.016 1.00 81.62 173 TYR A O 1
ATOM 1365 N N . GLU A 1 174 ? 19.812 9.431 16.599 1.00 79.12 174 GLU A N 1
ATOM 1366 C CA . GLU A 1 174 ? 20.192 10.813 16.292 1.00 79.12 174 GLU A CA 1
ATOM 1367 C C . GLU A 1 174 ? 19.425 11.330 15.062 1.00 79.12 174 GLU A C 1
ATOM 1369 O O . GLU A 1 174 ? 19.478 10.724 13.995 1.00 79.12 174 GLU A O 1
ATOM 1374 N N . GLY A 1 175 ? 18.701 12.443 15.218 1.00 76.31 175 GLY A N 1
ATOM 1375 C CA . GLY A 1 175 ? 17.894 13.047 14.151 1.00 76.31 175 GLY A CA 1
ATOM 1376 C C . GLY A 1 175 ? 16.467 12.501 14.003 1.00 76.31 175 GLY A C 1
ATOM 1377 O O . GLY A 1 175 ? 15.754 12.960 13.114 1.00 76.31 175 GLY A O 1
ATOM 1378 N N . ALA A 1 176 ? 16.028 11.564 14.854 1.00 81.75 176 ALA A N 1
ATOM 1379 C CA . ALA A 1 176 ? 14.650 11.072 14.843 1.00 81.75 176 ALA A CA 1
ATOM 1380 C C . ALA A 1 176 ? 13.651 12.163 15.274 1.00 81.75 176 ALA A C 1
ATOM 1382 O O . ALA A 1 176 ? 13.755 12.709 16.374 1.00 81.75 176 ALA A O 1
ATOM 1383 N N . ASP A 1 177 ? 12.652 12.435 14.431 1.00 89.50 177 ASP A N 1
ATOM 1384 C CA . ASP A 1 177 ? 11.507 13.289 14.762 1.00 89.50 177 ASP A CA 1
ATOM 1385 C C . ASP A 1 177 ? 10.375 12.421 15.330 1.00 89.50 177 ASP A C 1
ATOM 1387 O O . ASP A 1 177 ? 9.473 11.982 14.617 1.00 89.50 177 ASP A O 1
ATOM 1391 N N . MET A 1 178 ? 10.457 12.136 16.632 1.00 90.94 178 MET A N 1
ATOM 1392 C CA . MET A 1 178 ? 9.513 11.260 17.341 1.00 90.94 178 MET A CA 1
ATOM 1393 C C . MET A 1 178 ? 8.065 11.755 17.262 1.00 90.94 178 MET A C 1
ATOM 1395 O O . MET A 1 178 ? 7.128 10.957 17.281 1.00 90.94 178 MET A O 1
ATOM 1399 N N . LEU A 1 179 ? 7.881 13.074 17.185 1.00 92.75 179 LEU A N 1
ATOM 1400 C CA . LEU A 1 179 ? 6.571 13.703 17.122 1.00 92.75 179 LEU A CA 1
ATOM 1401 C C . LEU A 1 179 ? 5.921 13.469 15.762 1.00 92.75 179 LEU A C 1
ATOM 1403 O O . LEU A 1 179 ? 4.771 13.035 15.682 1.00 92.75 179 LEU A O 1
ATOM 1407 N N . TYR A 1 180 ? 6.675 13.718 14.694 1.00 92.56 180 TYR A N 1
ATOM 1408 C CA . TYR A 1 180 ? 6.212 13.436 13.347 1.00 92.56 180 TYR A CA 1
ATOM 1409 C C . TYR A 1 180 ? 6.019 11.931 13.129 1.00 92.56 180 TYR A C 1
ATOM 1411 O O . TYR A 1 180 ? 5.035 11.526 12.516 1.00 92.56 180 TYR A O 1
ATOM 1419 N N . GLU A 1 181 ? 6.882 11.093 13.702 1.00 92.00 181 GLU A N 1
ATOM 1420 C CA . GLU A 1 181 ? 6.738 9.638 13.657 1.00 92.00 181 GLU A CA 1
ATOM 1421 C C . GLU A 1 181 ? 5.410 9.171 14.277 1.00 92.00 181 GLU A C 1
ATOM 1423 O O . GLU A 1 181 ? 4.669 8.390 13.677 1.00 92.00 181 GLU A O 1
ATOM 1428 N N . ALA A 1 182 ? 5.048 9.703 15.448 1.00 93.50 182 AL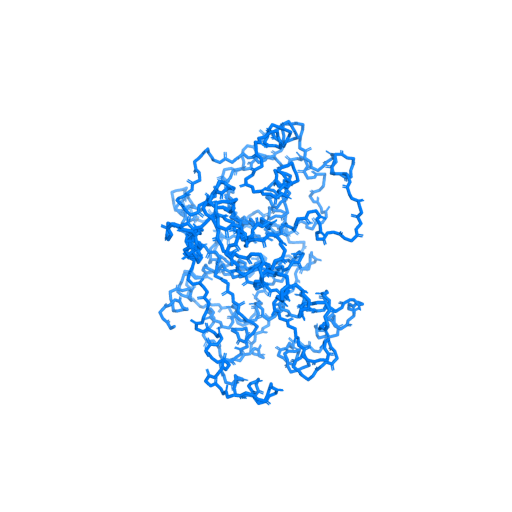A A N 1
ATOM 1429 C CA . ALA A 1 182 ? 3.768 9.403 16.085 1.00 93.50 182 ALA A CA 1
ATOM 1430 C C . ALA A 1 182 ? 2.563 9.844 15.229 1.00 93.50 182 ALA A C 1
ATOM 1432 O O . ALA A 1 182 ? 1.529 9.165 15.223 1.00 93.50 182 ALA A O 1
ATOM 1433 N N . PHE A 1 183 ? 2.693 10.948 14.487 1.00 95.31 183 PHE A N 1
ATOM 1434 C CA . PHE A 1 183 ? 1.695 11.400 13.516 1.00 95.31 183 PHE A CA 1
ATOM 1435 C C . PHE A 1 183 ? 1.603 10.463 12.299 1.00 95.31 183 PHE A C 1
ATOM 1437 O O . PHE A 1 183 ? 0.501 10.022 11.974 1.00 95.31 183 PHE A O 1
ATOM 1444 N N . GLN A 1 184 ? 2.728 10.084 11.675 1.00 94.19 184 GLN A N 1
ATOM 1445 C CA . GLN A 1 184 ? 2.773 9.171 10.516 1.00 94.19 184 GLN A CA 1
ATOM 1446 C C . GLN A 1 184 ? 2.037 7.857 10.781 1.00 94.19 184 GLN A C 1
ATOM 1448 O O . GLN A 1 184 ? 1.310 7.348 9.924 1.00 94.19 184 GLN A O 1
ATOM 1453 N N . ARG A 1 185 ? 2.197 7.307 11.988 1.00 94.81 185 ARG A N 1
ATOM 1454 C CA . ARG A 1 185 ? 1.530 6.067 12.396 1.00 94.81 185 ARG A CA 1
ATOM 1455 C C . ARG A 1 185 ? 0.008 6.186 12.360 1.00 94.81 185 ARG A C 1
ATOM 1457 O O . ARG A 1 185 ? -0.664 5.258 11.929 1.00 94.81 185 ARG A O 1
ATOM 1464 N N . ARG A 1 186 ? -0.549 7.316 12.793 1.00 96.44 186 ARG A N 1
ATOM 1465 C CA . ARG A 1 186 ? -2.004 7.566 12.782 1.00 96.44 186 ARG A CA 1
ATOM 1466 C C . ARG A 1 186 ? -2.498 7.945 11.392 1.00 96.44 186 ARG A C 1
ATOM 1468 O O . ARG A 1 186 ? -3.557 7.484 10.975 1.00 96.44 186 ARG A O 1
ATOM 1475 N N . TRP A 1 187 ? -1.706 8.738 10.677 1.00 96.75 187 TRP A N 1
ATOM 1476 C CA . TRP A 1 187 ? -1.975 9.135 9.301 1.00 96.75 187 TRP A CA 1
ATOM 1477 C C . TRP A 1 187 ? -2.094 7.919 8.377 1.00 96.75 187 TRP A C 1
ATOM 1479 O O . TRP A 1 187 ? -3.138 7.720 7.761 1.00 96.75 187 TRP A O 1
ATOM 1489 N N . SER A 1 188 ? -1.086 7.041 8.375 1.00 97.56 188 SER A N 1
ATOM 1490 C CA . SER A 1 188 ? -1.093 5.843 7.526 1.00 97.56 188 SER A CA 1
ATOM 1491 C C . SER A 1 188 ? -2.243 4.886 7.846 1.00 97.56 188 SER A C 1
ATOM 1493 O O . SER A 1 188 ? -2.807 4.281 6.939 1.00 97.56 188 SER A O 1
ATOM 1495 N N . CYS A 1 189 ? -2.666 4.777 9.110 1.00 98.06 189 CYS A N 1
ATOM 1496 C CA . CYS A 1 189 ? -3.863 4.019 9.478 1.00 98.06 189 CYS A CA 1
ATOM 1497 C C . CYS A 1 189 ? -5.143 4.578 8.834 1.00 98.06 189 CYS A C 1
ATOM 1499 O O . CYS A 1 189 ? -5.933 3.816 8.268 1.00 98.06 189 CYS A O 1
ATOM 1501 N N . LYS A 1 190 ? -5.344 5.900 8.895 1.00 97.88 190 LYS A N 1
ATOM 1502 C CA . LYS A 1 190 ? -6.511 6.577 8.304 1.00 97.88 190 LYS A CA 1
ATOM 1503 C C . LYS A 1 190 ? -6.531 6.413 6.787 1.00 97.88 190 LYS A C 1
ATOM 1505 O O . LYS A 1 190 ? -7.541 5.988 6.233 1.00 97.88 190 LYS A O 1
ATOM 1510 N N . GLU A 1 191 ? -5.402 6.660 6.133 1.00 97.75 191 GLU A N 1
ATOM 1511 C CA . GLU A 1 191 ? -5.265 6.511 4.684 1.00 97.75 191 GLU A CA 1
ATOM 1512 C C . GLU A 1 191 ? -5.463 5.058 4.233 1.00 97.75 191 GLU A C 1
ATOM 1514 O O . GLU A 1 191 ? -6.199 4.801 3.280 1.00 97.75 191 GLU A O 1
ATOM 1519 N N . ALA A 1 192 ? -4.890 4.081 4.945 1.00 98.38 192 ALA A N 1
ATOM 1520 C CA . ALA A 1 192 ? -5.094 2.666 4.638 1.00 98.38 192 ALA A CA 1
ATOM 1521 C C . ALA A 1 192 ? -6.573 2.261 4.769 1.00 98.38 192 ALA A C 1
ATOM 1523 O O . ALA A 1 192 ? -7.079 1.525 3.920 1.00 98.38 192 ALA A O 1
ATOM 1524 N N . TYR A 1 193 ? -7.290 2.770 5.779 1.00 98.12 193 TYR A N 1
ATOM 1525 C CA . TYR A 1 193 ? -8.729 2.541 5.952 1.00 98.12 193 TYR A CA 1
ATOM 1526 C C . TYR A 1 193 ? -9.549 3.092 4.779 1.00 98.12 193 TYR A C 1
ATOM 1528 O O . TYR A 1 193 ? -10.328 2.360 4.163 1.00 98.12 193 TYR A O 1
ATOM 1536 N N . VAL A 1 194 ? -9.324 4.357 4.419 1.00 96.94 194 VAL A N 1
ATOM 1537 C CA . VAL A 1 194 ? -10.016 5.031 3.310 1.00 96.94 194 VAL A CA 1
ATOM 1538 C C . VAL A 1 194 ? -9.710 4.358 1.971 1.00 96.94 194 VAL A C 1
ATOM 1540 O O . VAL A 1 194 ? -10.612 4.126 1.162 1.00 96.94 194 VAL A O 1
ATOM 1543 N N . LYS A 1 195 ? -8.456 3.955 1.737 1.00 97.50 195 LYS A N 1
ATOM 1544 C CA . LYS A 1 195 ? -8.044 3.216 0.531 1.00 97.50 195 LYS A CA 1
ATOM 1545 C C . LYS A 1 195 ? -8.636 1.810 0.463 1.00 97.50 195 LYS A C 1
ATOM 1547 O O . LYS A 1 195 ? -8.927 1.319 -0.635 1.00 97.50 195 LYS A O 1
ATOM 1552 N N . ALA A 1 196 ? -8.821 1.142 1.600 1.00 97.75 196 ALA A N 1
ATOM 1553 C CA . ALA A 1 196 ? -9.449 -0.174 1.644 1.00 97.75 196 ALA A CA 1
ATOM 1554 C C . ALA A 1 196 ? -10.909 -0.099 1.199 1.00 97.75 196 ALA A C 1
ATOM 1556 O O . ALA A 1 196 ? -11.313 -0.825 0.287 1.00 97.75 196 ALA A O 1
ATOM 1557 N N . ARG A 1 197 ? -11.649 0.844 1.783 1.00 96.62 197 ARG A N 1
ATOM 1558 C CA . ARG A 1 197 ? -13.049 1.123 1.464 1.00 96.62 197 ARG A CA 1
ATOM 1559 C C . ARG A 1 197 ? -13.222 1.660 0.046 1.00 96.62 197 ARG A C 1
ATOM 1561 O O . ARG A 1 197 ? -14.118 1.222 -0.660 1.00 96.62 197 ARG A O 1
ATOM 1568 N N . GLY A 1 198 ? -12.334 2.542 -0.407 1.00 94.12 198 GLY A N 1
ATOM 1569 C CA . GLY A 1 198 ? -12.423 3.182 -1.720 1.00 94.12 198 GLY A CA 1
ATOM 1570 C C . GLY A 1 198 ? -13.195 4.503 -1.717 1.00 94.12 198 GLY A C 1
ATOM 1571 O O . GLY A 1 198 ? -13.610 4.947 -2.786 1.00 94.12 198 GLY A O 1
ATOM 1572 N N . ASP A 1 199 ? -13.359 5.153 -0.556 1.00 87.94 199 ASP A N 1
ATOM 1573 C CA . ASP A 1 199 ? -14.122 6.408 -0.444 1.00 87.94 199 ASP A CA 1
ATOM 1574 C C . ASP A 1 199 ? -13.486 7.572 -1.235 1.00 87.94 199 ASP A C 1
ATOM 1576 O O . ASP A 1 199 ? -14.162 8.548 -1.568 1.00 87.94 199 ASP A O 1
ATOM 1580 N N . GLY A 1 200 ? -12.182 7.500 -1.532 1.00 85.81 200 GLY A N 1
ATOM 1581 C CA . GLY A 1 200 ? -11.426 8.643 -2.043 1.00 85.81 200 GLY A CA 1
ATOM 1582 C C . GLY A 1 200 ? -11.488 9.800 -1.043 1.00 85.81 200 GLY A C 1
ATOM 1583 O O . GLY A 1 200 ? -11.325 9.588 0.151 1.00 85.81 200 GLY A O 1
ATOM 1584 N N . LEU A 1 201 ? -11.803 11.005 -1.517 1.00 83.75 201 LEU A N 1
ATOM 1585 C CA . LEU A 1 201 ? -12.014 12.180 -0.655 1.00 83.75 201 LEU A CA 1
ATOM 1586 C C . LEU A 1 201 ? -13.403 12.201 0.021 1.00 83.75 201 LEU A C 1
ATOM 1588 O O . LEU A 1 201 ? -13.763 13.167 0.680 1.00 83.75 201 LEU A O 1
ATOM 1592 N N . GLY A 1 202 ? -14.229 11.165 -0.167 1.00 86.06 202 GLY A N 1
ATOM 1593 C CA . GLY A 1 202 ? -15.587 11.112 0.384 1.00 86.06 202 GLY A CA 1
ATOM 1594 C C . GLY A 1 202 ? -15.655 10.838 1.891 1.00 86.06 202 GLY A C 1
ATOM 1595 O O . GLY A 1 202 ? -16.694 11.081 2.502 1.00 86.06 202 GLY A O 1
ATOM 1596 N N . PHE A 1 203 ? -14.572 10.344 2.499 1.00 88.38 203 PHE A N 1
ATOM 1597 C CA . PHE A 1 203 ? -14.488 10.054 3.935 1.00 88.38 203 PHE A CA 1
ATOM 1598 C C . PHE A 1 203 ? -13.807 11.201 4.698 1.00 88.38 203 PHE A C 1
ATOM 1600 O O . PHE A 1 203 ? -12.844 11.002 5.428 1.00 88.38 203 PHE A O 1
ATOM 1607 N N . GLU A 1 204 ? -14.299 12.425 4.531 1.00 86.94 204 GLU A N 1
ATOM 1608 C CA . GLU A 1 204 ? -13.794 13.590 5.263 1.00 86.94 204 GLU A CA 1
ATOM 1609 C C . GLU A 1 204 ? -14.803 14.083 6.317 1.00 86.94 204 GLU A C 1
ATOM 1611 O O . GLU A 1 204 ? -16.018 13.930 6.141 1.00 86.94 204 GLU A O 1
ATOM 1616 N N . PRO A 1 205 ? -14.332 14.664 7.438 1.00 90.75 205 PRO A N 1
ATOM 1617 C CA . PRO A 1 205 ? -12.931 14.738 7.876 1.00 90.75 205 PRO A CA 1
ATOM 1618 C C . PRO A 1 205 ? -12.424 13.406 8.467 1.00 90.75 205 PRO A C 1
ATOM 1620 O O . PRO A 1 205 ? -13.181 12.680 9.121 1.00 90.75 205 PRO A O 1
ATOM 1623 N N . LEU A 1 206 ? -11.123 13.107 8.326 1.00 94.50 206 LEU A N 1
ATOM 1624 C CA . LEU A 1 206 ? -10.541 11.829 8.776 1.00 94.50 206 LEU A CA 1
ATOM 1625 C C . LEU A 1 206 ? -10.583 11.634 10.301 1.00 94.50 206 LEU A C 1
ATOM 1627 O O . LEU A 1 206 ? -10.495 10.501 10.783 1.00 94.50 206 LEU A O 1
ATOM 1631 N N . ARG A 1 207 ? -10.770 12.705 11.091 1.00 95.69 207 ARG A N 1
ATOM 1632 C CA . ARG A 1 207 ? -10.889 12.632 12.563 1.00 95.69 207 ARG A CA 1
ATOM 1633 C C . ARG A 1 207 ? -12.055 11.767 13.050 1.00 95.69 207 ARG A C 1
ATOM 1635 O O . ARG A 1 207 ? -12.058 11.363 14.211 1.00 95.69 207 ARG A O 1
ATOM 1642 N N . ARG A 1 208 ? -13.029 11.481 12.177 1.00 95.44 208 ARG A N 1
ATOM 1643 C CA . ARG A 1 208 ? -14.154 10.569 12.443 1.00 95.44 208 ARG A CA 1
ATOM 1644 C C . ARG A 1 208 ? -13.696 9.151 12.768 1.00 95.44 208 ARG A C 1
ATOM 1646 O O . ARG A 1 208 ? -14.320 8.495 13.595 1.00 95.44 208 ARG A O 1
ATOM 1653 N N . ALA A 1 209 ? -12.610 8.696 12.142 1.00 96.94 209 ALA A N 1
ATOM 1654 C CA . ALA A 1 209 ? -11.980 7.412 12.418 1.00 96.94 209 ALA A CA 1
ATOM 1655 C C . ALA A 1 209 ? -10.812 7.615 13.386 1.00 96.94 209 ALA A C 1
ATOM 1657 O O . ALA A 1 209 ? -9.832 8.265 13.038 1.00 96.94 209 ALA A O 1
ATOM 1658 N N . SER A 1 210 ? -10.906 7.070 14.596 1.00 96.94 210 SER A N 1
ATOM 1659 C CA . SER A 1 210 ? -9.836 7.104 15.598 1.00 96.94 210 SER A CA 1
ATOM 1660 C C . SER A 1 210 ? -9.237 5.721 15.802 1.00 96.94 210 SER A C 1
ATOM 1662 O O . SER A 1 210 ? -9.971 4.742 15.956 1.00 96.94 210 SER A O 1
ATOM 1664 N N . PHE A 1 211 ? -7.910 5.648 15.847 1.00 97.12 211 PHE A N 1
ATOM 1665 C CA . PHE A 1 211 ? -7.186 4.385 15.962 1.00 97.12 211 PHE A CA 1
ATOM 1666 C C . PHE A 1 211 ? -6.695 4.122 17.381 1.00 97.12 211 PHE A C 1
ATOM 1668 O O . PHE A 1 211 ? -6.425 5.034 18.157 1.00 97.12 211 PHE A O 1
ATOM 1675 N N . THR A 1 212 ? -6.601 2.849 17.748 1.00 95.62 212 THR A N 1
ATOM 1676 C CA . THR A 1 212 ? -5.986 2.410 19.005 1.00 95.62 212 THR A CA 1
ATOM 1677 C C . THR A 1 212 ? -5.044 1.257 18.711 1.00 95.62 212 THR A C 1
ATOM 1679 O O . THR A 1 212 ? -5.467 0.232 18.173 1.00 95.62 212 THR A O 1
ATOM 1682 N N . PHE A 1 213 ? -3.769 1.460 19.039 1.00 94.06 213 PHE A N 1
ATOM 1683 C CA . PHE A 1 213 ? -2.690 0.502 18.825 1.00 94.06 213 PHE A CA 1
ATOM 1684 C C . PHE A 1 213 ? -2.597 -0.477 19.994 1.00 94.06 213 PHE A C 1
ATOM 1686 O O . PHE A 1 213 ? -2.777 -0.095 21.152 1.00 94.06 213 PHE A O 1
ATOM 1693 N N . GLU A 1 214 ? -2.284 -1.732 19.697 1.00 91.38 214 GLU A N 1
ATOM 1694 C CA . GLU A 1 214 ? -1.986 -2.728 20.720 1.00 91.38 214 GLU A CA 1
ATOM 1695 C C . GLU A 1 214 ? -0.687 -2.385 21.462 1.00 91.38 214 GLU A C 1
ATOM 1697 O O . GLU A 1 214 ? 0.265 -1.849 20.893 1.00 91.38 214 GLU A O 1
ATOM 1702 N N . SER A 1 215 ? -0.654 -2.677 22.764 1.00 79.25 215 SER A N 1
ATOM 1703 C CA . SER A 1 215 ? 0.413 -2.233 23.673 1.00 79.25 215 SER A CA 1
ATOM 1704 C C . SER A 1 215 ? 1.743 -2.964 23.478 1.00 79.25 215 SER A C 1
ATOM 1706 O O . SER A 1 215 ? 2.781 -2.480 23.925 1.00 79.25 215 SER A O 1
ATOM 1708 N N . SER A 1 216 ? 1.716 -4.135 22.843 1.00 79.44 216 SER A N 1
ATOM 1709 C CA . SER A 1 216 ? 2.874 -5.011 22.694 1.00 79.44 216 SER A CA 1
ATOM 1710 C C . SER A 1 216 ? 3.128 -5.264 21.211 1.00 79.44 216 SER A C 1
ATOM 1712 O O . SER A 1 216 ? 2.379 -6.029 20.603 1.00 79.44 216 SER A O 1
ATOM 1714 N N . PRO A 1 217 ? 4.150 -4.628 20.608 1.00 81.75 217 PRO A N 1
ATOM 1715 C CA . PRO A 1 217 ? 4.552 -4.987 19.261 1.00 81.75 217 PRO A CA 1
ATOM 1716 C C . PRO A 1 217 ? 5.052 -6.436 19.228 1.00 81.75 217 PRO A C 1
ATOM 1718 O O . PRO A 1 217 ? 5.502 -6.980 20.240 1.00 81.75 217 PRO A O 1
ATOM 1721 N N . THR A 1 218 ? 4.998 -7.055 18.055 1.00 78.50 218 THR A N 1
ATOM 1722 C CA . THR A 1 218 ? 5.653 -8.341 17.797 1.00 78.50 218 THR A CA 1
ATOM 1723 C C . THR A 1 218 ? 7.173 -8.207 17.939 1.00 78.50 218 THR A C 1
ATOM 1725 O O . THR A 1 218 ? 7.716 -7.100 17.937 1.00 78.50 218 THR A O 1
ATOM 1728 N N . GLU A 1 219 ? 7.891 -9.331 18.027 1.00 74.69 219 GLU A N 1
ATOM 1729 C CA . GLU A 1 219 ? 9.361 -9.333 18.150 1.00 74.69 219 GLU A CA 1
ATOM 1730 C C . GLU A 1 219 ? 10.070 -8.569 17.019 1.00 74.69 219 GLU A C 1
ATOM 1732 O O . GLU A 1 219 ? 11.129 -7.981 17.229 1.00 74.69 219 GLU A O 1
ATOM 1737 N N . ASP A 1 220 ? 9.470 -8.528 15.830 1.00 74.00 220 ASP A N 1
ATOM 1738 C CA . ASP A 1 220 ? 9.968 -7.790 14.669 1.00 74.00 220 ASP A CA 1
ATOM 1739 C C . ASP A 1 220 ? 9.419 -6.356 14.553 1.00 74.00 220 ASP A C 1
ATOM 1741 O O . ASP A 1 220 ? 9.588 -5.699 13.528 1.00 74.00 220 ASP A O 1
ATOM 1745 N N . GLY A 1 221 ? 8.802 -5.835 15.616 1.00 80.88 221 GLY A N 1
ATOM 1746 C CA . GLY A 1 221 ? 8.407 -4.431 15.729 1.00 80.88 221 GLY A CA 1
ATOM 1747 C C . GLY A 1 221 ? 7.109 -4.066 15.009 1.00 80.88 221 GLY A C 1
ATOM 1748 O O . GLY A 1 221 ? 6.844 -2.879 14.815 1.00 80.88 221 GLY A O 1
ATOM 1749 N N . ARG A 1 222 ? 6.295 -5.052 14.615 1.00 89.38 222 ARG A N 1
ATOM 1750 C CA . ARG A 1 222 ? 4.978 -4.816 14.012 1.00 89.38 222 ARG A CA 1
ATOM 1751 C C . ARG A 1 222 ? 3.939 -4.595 15.096 1.00 89.38 222 ARG A C 1
ATOM 1753 O O . ARG A 1 222 ? 4.063 -5.083 16.215 1.00 89.38 222 ARG A O 1
ATOM 1760 N N . THR A 1 223 ? 2.900 -3.839 14.788 1.00 93.06 223 THR A N 1
ATOM 1761 C CA . THR A 1 223 ? 1.829 -3.524 15.737 1.00 93.06 223 THR A CA 1
ATOM 1762 C C . THR A 1 223 ? 0.490 -3.630 15.039 1.00 93.06 223 THR A C 1
ATOM 1764 O O . THR A 1 223 ? 0.359 -3.229 13.883 1.00 93.06 223 THR A O 1
ATOM 1767 N N . GLN A 1 224 ? -0.510 -4.149 15.744 1.00 95.25 224 GLN A N 1
ATOM 1768 C CA . GLN A 1 224 ? -1.882 -4.128 15.261 1.00 95.25 224 GLN A CA 1
ATOM 1769 C C . GLN A 1 224 ? -2.634 -2.921 15.815 1.00 95.25 224 GLN A C 1
ATOM 1771 O O . GLN A 1 224 ? -2.311 -2.395 16.884 1.00 95.25 224 GLN A O 1
ATOM 1776 N N . ALA A 1 225 ? -3.654 -2.480 15.090 1.00 96.44 225 ALA A N 1
ATOM 1777 C CA . ALA A 1 225 ? -4.576 -1.468 15.572 1.00 96.44 225 ALA A CA 1
ATOM 1778 C C . ALA A 1 225 ? -6.032 -1.833 15.275 1.00 96.44 225 ALA A C 1
ATOM 1780 O O . ALA A 1 225 ? -6.351 -2.632 14.389 1.00 96.44 225 ALA A O 1
ATOM 1781 N N . THR A 1 226 ? -6.920 -1.202 16.033 1.00 97.19 226 THR A N 1
ATOM 1782 C CA . THR A 1 226 ? -8.370 -1.201 15.823 1.00 97.19 226 THR A CA 1
ATOM 1783 C C . THR A 1 226 ? -8.842 0.216 15.521 1.00 97.19 226 THR A C 1
ATOM 1785 O O . THR A 1 226 ? -8.152 1.184 15.852 1.00 97.19 226 THR A O 1
ATOM 1788 N N . VAL A 1 227 ? -10.010 0.343 14.888 1.00 97.81 227 VAL A N 1
ATOM 1789 C CA . VAL A 1 227 ? -10.598 1.642 14.539 1.00 97.81 227 VAL A CA 1
ATOM 1790 C C . VAL A 1 227 ? -11.972 1.810 15.176 1.00 97.81 227 VAL A C 1
ATOM 1792 O O . VAL A 1 227 ? -12.787 0.889 15.216 1.00 97.81 227 VAL A O 1
ATOM 1795 N N . THR A 1 228 ? -12.221 3.008 15.686 1.00 98.12 228 THR A N 1
ATOM 1796 C CA . THR A 1 228 ? -13.532 3.477 16.131 1.00 98.12 228 THR A CA 1
ATOM 1797 C C . THR A 1 228 ? -13.974 4.586 15.189 1.00 98.12 228 THR A C 1
ATOM 1799 O O . THR A 1 228 ? -13.251 5.570 15.038 1.00 98.12 228 THR A O 1
ATOM 1802 N N . VAL A 1 229 ? -15.138 4.445 14.562 1.00 97.50 229 VAL A N 1
ATOM 1803 C CA . VAL A 1 229 ? -15.705 5.446 13.652 1.00 97.50 229 VAL A CA 1
ATOM 1804 C C . VAL A 1 229 ? -16.937 6.059 14.297 1.00 97.50 229 VAL A C 1
ATOM 1806 O O . VAL A 1 229 ? -17.837 5.337 14.717 1.00 97.50 229 VAL A O 1
ATOM 1809 N N . ASP A 1 230 ? -16.956 7.386 14.424 1.00 96.31 230 ASP A N 1
ATOM 1810 C CA . ASP A 1 230 ? -18.068 8.139 15.024 1.00 96.31 230 ASP A CA 1
ATOM 1811 C C . ASP A 1 230 ? -18.490 7.580 16.407 1.00 96.31 230 ASP A C 1
ATOM 1813 O O . ASP A 1 230 ? -19.666 7.482 16.748 1.00 96.31 230 ASP A O 1
ATOM 1817 N N . GLY A 1 231 ? -17.500 7.168 17.211 1.00 94.38 231 GLY A N 1
ATOM 1818 C CA . GLY A 1 231 ? -17.697 6.605 18.554 1.00 94.38 231 GLY A CA 1
ATOM 1819 C C . GLY A 1 231 ? -18.047 5.112 18.602 1.00 94.38 231 GLY A C 1
ATOM 1820 O O . GLY A 1 231 ? -18.123 4.547 19.693 1.00 94.38 231 GLY A O 1
ATOM 1821 N N . LYS A 1 232 ? -18.210 4.443 17.455 1.00 97.44 232 LYS A N 1
ATOM 1822 C CA . LYS A 1 232 ? -18.515 3.011 17.369 1.00 97.44 232 LYS A CA 1
ATOM 1823 C C . LYS A 1 232 ? -17.286 2.196 16.976 1.00 97.44 232 LYS A C 1
ATOM 1825 O O . LYS A 1 232 ? -16.625 2.494 15.986 1.00 97.44 232 LYS A O 1
ATOM 1830 N N . LEU A 1 233 ? -16.994 1.140 17.737 1.00 97.50 233 LEU A N 1
ATOM 1831 C CA . LEU A 1 233 ? -15.929 0.200 17.394 1.00 97.50 233 LEU A CA 1
ATOM 1832 C C . LEU A 1 233 ? -16.289 -0.566 16.114 1.00 97.50 233 LEU A C 1
ATOM 1834 O O . LEU A 1 233 ? -17.279 -1.300 16.073 1.00 97.50 233 LEU A O 1
ATOM 1838 N N . GLU A 1 234 ? -15.435 -0.461 15.103 1.00 97.38 234 GLU A N 1
ATOM 1839 C CA . GLU A 1 234 ? -15.556 -1.198 13.849 1.00 97.38 234 GLU A CA 1
ATOM 1840 C C . GLU A 1 234 ? -14.838 -2.548 13.981 1.00 97.38 234 GLU A C 1
ATOM 1842 O O . GLU A 1 234 ? -13.721 -2.757 13.505 1.00 97.38 234 GLU A O 1
ATOM 1847 N N . SER A 1 235 ? -15.482 -3.494 14.673 1.00 95.44 235 SER A N 1
ATOM 1848 C CA . SER A 1 235 ? -14.884 -4.792 15.033 1.00 95.44 235 SER A CA 1
ATOM 1849 C C . SER A 1 235 ? -14.500 -5.665 13.833 1.00 95.44 235 SER A C 1
ATOM 1851 O O . SER A 1 235 ? -13.695 -6.586 13.990 1.00 95.44 235 SER A O 1
ATOM 1853 N N . GLN A 1 236 ? -15.047 -5.356 12.655 1.00 96.94 236 GLN A N 1
ATOM 1854 C CA . GLN A 1 236 ? -14.791 -6.033 11.385 1.00 96.94 236 GLN A CA 1
ATOM 1855 C C . GLN A 1 236 ? -13.505 -5.550 10.695 1.00 96.94 236 GLN A C 1
ATOM 1857 O O . GLN A 1 236 ? -13.172 -6.048 9.629 1.00 96.94 236 GLN A O 1
ATOM 1862 N N . TRP A 1 237 ? -12.786 -4.585 11.272 1.00 98.06 237 TRP A N 1
ATOM 1863 C CA . TRP A 1 237 ? -11.566 -4.031 10.692 1.00 98.06 237 TRP A CA 1
ATOM 1864 C C . TRP A 1 237 ? -10.344 -4.314 11.560 1.00 98.06 237 TRP A C 1
ATOM 1866 O O . TRP A 1 237 ? -10.399 -4.203 12.789 1.00 98.06 237 TRP A O 1
ATOM 1876 N N . ARG A 1 238 ? -9.219 -4.642 10.928 1.00 97.75 238 ARG A N 1
ATOM 1877 C CA . ARG A 1 238 ? -7.905 -4.745 11.578 1.00 97.75 238 ARG A CA 1
ATOM 1878 C C . ARG A 1 238 ? -6.844 -4.072 10.732 1.00 97.75 238 ARG A C 1
ATOM 1880 O O . ARG A 1 238 ? -6.956 -4.008 9.510 1.00 97.75 238 ARG A O 1
ATOM 1887 N N . PHE A 1 239 ? -5.824 -3.573 11.412 1.00 98.12 239 PHE A N 1
ATOM 1888 C CA . PHE A 1 239 ? -4.739 -2.822 10.804 1.00 98.12 239 PHE A CA 1
ATOM 1889 C C . PHE A 1 239 ? -3.421 -3.412 11.260 1.00 98.12 239 PHE A C 1
ATOM 1891 O O . PHE A 1 239 ? -3.257 -3.671 12.449 1.00 98.12 239 PHE A O 1
ATOM 1898 N N . PHE A 1 240 ? -2.502 -3.596 10.325 1.00 97.38 240 PHE A N 1
ATOM 1899 C CA . PHE A 1 240 ? -1.177 -4.150 10.556 1.00 97.38 240 PHE A CA 1
ATOM 1900 C C . PHE A 1 240 ? -0.165 -3.098 10.152 1.00 97.38 240 PHE A C 1
ATOM 1902 O O . PHE A 1 240 ? -0.147 -2.655 9.005 1.00 97.38 240 PHE A O 1
ATOM 1909 N N . GLN A 1 241 ? 0.630 -2.655 11.111 1.00 96.00 241 GLN A N 1
ATOM 1910 C CA . GLN A 1 241 ? 1.560 -1.559 10.931 1.00 96.00 241 GLN A CA 1
ATOM 1911 C C . GLN A 1 241 ? 2.983 -2.033 11.185 1.00 96.00 241 GLN A C 1
ATOM 1913 O O . GLN A 1 241 ? 3.256 -2.738 12.158 1.00 96.00 241 GLN A O 1
ATOM 1918 N N . GLN A 1 242 ? 3.899 -1.602 10.327 1.00 94.31 242 GLN A N 1
ATOM 1919 C CA . GLN A 1 242 ? 5.323 -1.854 10.480 1.00 94.31 242 GLN A CA 1
ATOM 1920 C C . GLN A 1 242 ? 6.146 -0.692 9.926 1.00 94.31 242 GLN A C 1
ATOM 1922 O O . GLN A 1 242 ? 5.645 0.141 9.167 1.00 94.31 242 GLN A O 1
ATOM 1927 N N . ARG A 1 243 ? 7.426 -0.648 10.283 1.00 93.19 243 ARG A N 1
ATOM 1928 C CA . ARG A 1 243 ? 8.361 0.339 9.741 1.00 93.19 243 ARG A CA 1
ATOM 1929 C C . ARG A 1 243 ? 9.047 -0.207 8.486 1.00 93.19 243 ARG A C 1
ATOM 1931 O O . ARG A 1 243 ? 9.416 -1.378 8.460 1.00 93.19 243 ARG A O 1
ATOM 1938 N N . LEU A 1 244 ? 9.229 0.637 7.473 1.00 93.19 244 LEU A N 1
ATOM 1939 C CA . LEU A 1 244 ? 10.063 0.368 6.297 1.00 93.19 244 LEU A CA 1
ATOM 1940 C C . LEU A 1 244 ? 11.331 1.213 6.370 1.00 93.19 244 LEU A C 1
ATOM 1942 O O . LEU A 1 244 ? 11.275 2.412 6.658 1.00 93.19 244 LEU A O 1
ATOM 1946 N N . GLY A 1 245 ? 12.482 0.580 6.141 1.00 89.12 245 GLY A N 1
ATOM 1947 C CA . GLY A 1 245 ? 13.775 1.202 6.401 1.00 89.12 245 GLY A CA 1
ATOM 1948 C C . GLY A 1 245 ? 13.864 1.733 7.836 1.00 89.12 245 GLY A C 1
ATOM 1949 O O . GLY A 1 245 ? 13.597 1.021 8.810 1.00 89.12 245 GLY A O 1
ATOM 1950 N N . THR A 1 246 ? 14.244 3.002 7.977 1.00 85.88 246 THR A N 1
ATOM 1951 C CA . THR A 1 246 ? 14.445 3.638 9.287 1.00 85.88 246 THR A CA 1
ATOM 1952 C C . THR A 1 246 ? 13.356 4.628 9.686 1.00 85.88 246 THR A C 1
ATOM 1954 O O . THR A 1 246 ? 13.251 4.935 10.869 1.00 85.88 246 THR A O 1
ATOM 1957 N N . ASP A 1 247 ? 12.557 5.120 8.741 1.00 88.81 247 ASP A N 1
ATOM 1958 C CA . ASP A 1 247 ? 11.825 6.387 8.881 1.00 88.81 247 ASP A CA 1
ATOM 1959 C C . ASP A 1 247 ? 10.470 6.453 8.146 1.00 88.81 247 ASP A C 1
ATOM 1961 O O . ASP A 1 247 ? 9.773 7.467 8.237 1.00 88.81 247 ASP A O 1
ATOM 1965 N N . HIS A 1 248 ? 10.064 5.385 7.452 1.00 93.75 248 HIS A N 1
ATOM 1966 C CA . HIS A 1 248 ? 8.745 5.284 6.825 1.00 93.75 248 HIS A CA 1
ATOM 1967 C C . HIS A 1 248 ? 7.850 4.322 7.605 1.00 93.75 248 HIS A C 1
ATOM 1969 O O . HIS A 1 248 ? 8.293 3.256 8.035 1.00 93.75 248 HIS A O 1
ATOM 1975 N N . TRP A 1 249 ? 6.570 4.657 7.742 1.00 95.75 249 TRP A N 1
ATOM 1976 C CA . TRP A 1 249 ? 5.572 3.764 8.338 1.00 95.75 249 TRP A CA 1
ATOM 1977 C C . TRP A 1 249 ? 4.627 3.246 7.272 1.00 95.75 249 TRP A C 1
ATOM 1979 O O . TRP A 1 249 ? 4.063 4.035 6.524 1.00 95.75 249 TRP A O 1
ATOM 1989 N N . VAL A 1 250 ? 4.432 1.931 7.218 1.00 98.12 250 VAL A N 1
ATOM 1990 C CA . VAL A 1 250 ? 3.443 1.303 6.341 1.00 98.12 250 VAL A CA 1
ATOM 1991 C C . VAL A 1 250 ? 2.338 0.677 7.178 1.00 98.12 250 VAL A C 1
ATOM 1993 O O . VAL A 1 250 ? 2.608 0.030 8.191 1.00 98.12 250 VAL A O 1
ATOM 1996 N N . THR A 1 251 ? 1.096 0.866 6.745 1.00 98.62 251 THR A N 1
ATOM 1997 C CA . THR A 1 251 ? -0.082 0.256 7.359 1.00 98.62 251 THR A CA 1
ATOM 1998 C C . THR A 1 251 ? -0.900 -0.479 6.309 1.00 98.62 251 THR A C 1
ATOM 2000 O O . THR A 1 251 ? -1.197 0.074 5.253 1.00 98.62 251 THR A O 1
ATOM 2003 N N . VAL A 1 252 ? -1.307 -1.708 6.620 1.00 98.69 252 VAL A N 1
ATOM 2004 C CA . VAL A 1 252 ? -2.270 -2.495 5.846 1.00 98.69 252 VAL A CA 1
ATOM 2005 C C . VAL A 1 252 ? -3.576 -2.583 6.620 1.00 98.69 252 VAL A C 1
ATOM 2007 O O . VAL A 1 252 ? -3.595 -3.031 7.762 1.00 98.69 252 VAL A O 1
ATOM 2010 N N . ALA A 1 253 ? -4.672 -2.178 5.993 1.00 98.62 253 ALA A N 1
ATOM 2011 C CA . ALA A 1 253 ? -6.023 -2.352 6.499 1.00 98.62 253 ALA A CA 1
ATOM 2012 C C . ALA A 1 253 ? -6.645 -3.615 5.896 1.00 98.62 253 ALA A C 1
ATOM 2014 O O . ALA A 1 253 ? -6.585 -3.805 4.681 1.00 98.62 253 ALA A O 1
ATOM 2015 N N . ARG A 1 254 ? -7.291 -4.431 6.732 1.00 98.19 254 ARG A N 1
ATOM 2016 C CA . ARG A 1 254 ? -8.175 -5.533 6.337 1.00 98.19 254 ARG A CA 1
ATOM 2017 C C . ARG A 1 254 ? -9.587 -5.240 6.809 1.00 98.19 254 ARG A C 1
ATOM 2019 O O . ARG A 1 254 ? -9.781 -4.850 7.962 1.00 98.19 254 ARG A O 1
ATOM 2026 N N . GLY A 1 255 ? -10.556 -5.452 5.930 1.00 98.19 255 GLY A N 1
ATOM 2027 C CA . GLY A 1 255 ? -11.960 -5.236 6.243 1.00 98.19 255 GLY A CA 1
ATOM 2028 C C . GLY A 1 255 ? -12.909 -6.108 5.429 1.00 98.19 255 GLY A C 1
ATOM 2029 O O . GLY A 1 255 ? -12.474 -6.859 4.548 1.00 98.19 255 GLY A O 1
ATOM 2030 N N . PRO A 1 256 ? -14.212 -6.012 5.728 1.00 97.75 256 PRO A N 1
ATOM 2031 C CA . PRO A 1 256 ? -15.246 -6.785 5.062 1.00 97.75 256 PRO A CA 1
ATOM 2032 C C . PRO A 1 256 ? -15.532 -6.229 3.663 1.00 97.75 256 PRO A C 1
ATOM 2034 O O . PRO A 1 256 ? -15.442 -5.023 3.423 1.00 97.75 256 PRO A O 1
ATOM 2037 N N . THR A 1 257 ? -15.952 -7.094 2.746 1.00 97.06 257 THR A N 1
ATOM 2038 C CA . THR A 1 257 ? -16.385 -6.725 1.388 1.00 97.06 257 THR A CA 1
ATOM 2039 C C . THR A 1 257 ? -17.547 -5.728 1.384 1.00 97.06 257 THR A C 1
ATOM 2041 O O . THR A 1 257 ? -17.611 -4.853 0.523 1.00 97.06 257 THR A O 1
ATOM 2044 N N . GLU A 1 258 ? -18.412 -5.777 2.398 1.00 95.56 258 GLU A N 1
ATOM 2045 C CA . GLU A 1 258 ? -19.524 -4.847 2.611 1.00 95.56 258 GLU A CA 1
ATOM 2046 C C . GLU A 1 258 ? -19.047 -3.442 3.015 1.00 95.56 258 GLU A C 1
ATOM 2048 O O . GLU A 1 258 ? -19.804 -2.479 2.939 1.00 95.56 258 GLU A O 1
ATOM 2053 N N . GLY A 1 259 ? -17.784 -3.307 3.430 1.00 94.69 259 GLY A N 1
ATOM 2054 C CA . GLY A 1 259 ? -17.157 -2.022 3.719 1.00 94.69 259 GLY A CA 1
ATOM 2055 C C . GLY A 1 259 ? -16.714 -1.255 2.471 1.00 94.69 259 GLY A C 1
ATOM 2056 O O . GLY A 1 259 ? -16.298 -0.104 2.593 1.00 94.69 259 GLY A O 1
ATOM 2057 N N . VAL A 1 260 ? -16.774 -1.868 1.285 1.00 96.31 260 VAL A N 1
ATOM 2058 C CA . VAL A 1 260 ? -16.372 -1.226 0.029 1.00 96.31 260 VAL A CA 1
ATOM 2059 C C . VAL A 1 260 ? -17.383 -0.162 -0.385 1.00 96.31 260 VAL A C 1
ATOM 2061 O O . VAL A 1 260 ? -18.583 -0.412 -0.460 1.00 96.31 260 VAL A O 1
ATOM 2064 N N . VAL A 1 261 ? -16.870 1.009 -0.742 1.00 94.12 261 VAL A N 1
ATOM 2065 C CA . VAL A 1 261 ? -17.594 2.093 -1.395 1.00 94.12 261 VAL A CA 1
ATOM 2066 C C . VAL A 1 261 ? -17.180 2.123 -2.860 1.00 94.12 261 VAL A C 1
ATOM 2068 O O . VAL A 1 261 ? -16.110 2.603 -3.227 1.00 94.12 261 VAL A O 1
ATOM 2071 N N . ASP A 1 262 ? -18.046 1.586 -3.713 1.00 93.12 262 ASP A N 1
ATOM 2072 C CA . ASP A 1 262 ? -17.830 1.507 -5.153 1.00 93.12 262 ASP A CA 1
ATOM 2073 C C . ASP A 1 262 ? -19.065 2.010 -5.898 1.00 93.12 262 ASP A C 1
ATOM 2075 O O . ASP A 1 262 ? -20.011 1.273 -6.156 1.00 93.12 262 ASP A O 1
ATOM 2079 N N . ALA A 1 263 ? -19.047 3.294 -6.259 1.00 90.69 263 ALA A N 1
ATOM 2080 C CA . ALA A 1 263 ? -20.189 3.965 -6.880 1.00 90.69 263 ALA A CA 1
ATOM 2081 C C . ALA A 1 263 ? -20.664 3.322 -8.198 1.00 90.69 263 ALA A C 1
ATOM 2083 O O . ALA A 1 263 ? -21.792 3.571 -8.614 1.00 90.69 263 ALA A O 1
ATOM 2084 N N . GLN A 1 264 ? -19.809 2.550 -8.878 1.00 92.44 264 GLN A N 1
ATOM 2085 C CA . GLN A 1 264 ? -20.146 1.857 -10.126 1.00 92.44 264 GLN A CA 1
ATOM 2086 C C . GLN A 1 264 ? -20.378 0.351 -9.929 1.00 92.44 264 GLN A C 1
ATOM 2088 O O . GLN A 1 264 ? -20.791 -0.317 -10.871 1.00 92.44 264 GLN A O 1
ATOM 2093 N N . GLY A 1 265 ? -20.087 -0.194 -8.745 1.00 94.19 265 GLY A N 1
ATOM 2094 C CA . GLY A 1 265 ? -20.218 -1.618 -8.421 1.00 94.19 265 GLY A CA 1
ATOM 2095 C C . GLY A 1 265 ? -19.275 -2.564 -9.181 1.00 94.19 265 GLY A C 1
ATOM 2096 O O . GLY A 1 265 ? -19.360 -3.775 -8.994 1.00 94.19 265 GLY A O 1
ATOM 2097 N N . ILE A 1 266 ? -18.378 -2.056 -10.035 1.00 95.38 266 ILE A N 1
ATOM 2098 C CA . ILE A 1 266 ? -17.508 -2.873 -10.899 1.00 95.38 266 ILE A CA 1
ATOM 2099 C C . ILE A 1 266 ? -16.434 -3.649 -10.128 1.00 95.38 266 ILE A C 1
ATOM 2101 O O . ILE A 1 266 ? -16.073 -4.759 -10.515 1.00 95.38 266 ILE A O 1
ATOM 2105 N N . PHE A 1 267 ? -15.918 -3.084 -9.038 1.00 96.44 267 PHE A N 1
ATOM 2106 C CA . PHE A 1 267 ? -14.974 -3.751 -8.155 1.00 96.44 267 PHE A CA 1
ATOM 2107 C C . PHE A 1 267 ? -15.710 -4.711 -7.224 1.00 96.44 267 PHE A C 1
ATOM 2109 O O . PHE A 1 267 ? -15.272 -5.851 -7.084 1.00 96.44 267 PHE A O 1
ATOM 2116 N N . GLN A 1 268 ? -16.852 -4.310 -6.659 1.00 95.62 268 GLN A N 1
ATOM 2117 C CA . GLN A 1 268 ? -17.665 -5.202 -5.821 1.00 95.62 268 GLN A CA 1
ATOM 2118 C C . GLN A 1 268 ? -18.140 -6.445 -6.581 1.00 95.62 268 GLN A C 1
ATOM 2120 O O . GLN A 1 268 ? -17.991 -7.551 -6.072 1.00 95.62 268 GLN A O 1
ATOM 2125 N N . ALA A 1 269 ? -18.607 -6.295 -7.825 1.00 95.38 269 ALA A N 1
ATOM 2126 C CA . ALA A 1 269 ? -19.010 -7.412 -8.688 1.00 95.38 269 ALA A CA 1
ATOM 2127 C C . ALA A 1 269 ? -17.870 -8.405 -8.977 1.00 95.38 269 ALA A C 1
ATOM 2129 O O . ALA A 1 269 ? -18.100 -9.535 -9.404 1.00 95.38 269 ALA A O 1
ATOM 2130 N N . SER A 1 270 ? -16.629 -7.982 -8.751 1.00 95.38 270 SER A N 1
ATOM 2131 C CA . SER A 1 270 ? -15.441 -8.797 -8.944 1.00 95.38 270 SER A CA 1
ATOM 2132 C C . SER A 1 270 ? -15.118 -9.692 -7.730 1.00 95.38 270 SER A C 1
ATOM 2134 O O . SER A 1 270 ? -14.333 -10.634 -7.856 1.00 95.38 270 SER A O 1
ATOM 2136 N N . LEU A 1 271 ? -15.709 -9.416 -6.561 1.00 96.31 271 LEU A N 1
ATOM 2137 C CA . LEU A 1 271 ? -15.542 -10.171 -5.315 1.00 96.31 271 LEU A CA 1
ATOM 2138 C C . LEU A 1 271 ? -16.579 -11.302 -5.279 1.00 96.31 271 LEU A C 1
ATOM 2140 O O . LEU A 1 271 ? -17.781 -11.050 -5.236 1.00 96.31 271 LEU A O 1
ATOM 2144 N N . ARG A 1 272 ? -16.131 -12.560 -5.338 1.00 96.12 272 ARG A N 1
ATOM 2145 C CA . ARG A 1 272 ? -17.028 -13.714 -5.541 1.00 96.12 272 ARG A CA 1
ATOM 2146 C C . ARG A 1 272 ? -17.517 -14.377 -4.256 1.00 96.12 272 ARG A C 1
ATOM 2148 O O . ARG A 1 272 ? -18.324 -15.299 -4.327 1.00 96.12 272 ARG A O 1
ATOM 2155 N N . CYS A 1 273 ? -17.027 -13.949 -3.099 1.00 95.38 273 CYS A N 1
ATOM 2156 C CA . CYS A 1 273 ? -17.365 -14.522 -1.802 1.00 95.38 273 CYS A CA 1
ATOM 2157 C C . CYS A 1 273 ? -17.610 -13.404 -0.774 1.00 95.38 273 CYS A C 1
ATOM 2159 O O . CYS A 1 273 ? -16.689 -13.035 -0.051 1.00 95.38 273 CYS A O 1
ATOM 2161 N N . PRO A 1 274 ? -18.819 -12.817 -0.709 1.00 93.88 274 PRO A N 1
ATOM 2162 C CA . PRO A 1 274 ? -19.122 -11.765 0.260 1.00 93.88 274 PRO A CA 1
ATOM 2163 C C . PRO A 1 274 ? -18.789 -12.208 1.687 1.00 93.88 274 PRO A C 1
ATOM 2165 O O . PRO A 1 274 ? -19.170 -13.305 2.101 1.00 93.88 274 PRO A O 1
ATOM 2168 N N . THR A 1 275 ? -18.091 -11.374 2.454 1.00 93.19 275 THR A N 1
ATOM 2169 C CA . THR A 1 275 ? -17.663 -11.716 3.823 1.00 93.19 275 THR A CA 1
ATOM 2170 C C . THR A 1 275 ? -18.831 -11.878 4.793 1.00 93.19 275 THR A C 1
ATOM 2172 O O . THR A 1 275 ? -18.700 -12.593 5.780 1.00 93.19 275 THR A O 1
ATOM 2175 N N . SER A 1 276 ? -20.006 -11.322 4.484 1.00 93.06 276 SER A N 1
ATOM 2176 C CA . SER A 1 276 ? -21.270 -11.617 5.180 1.00 93.06 276 SER A CA 1
ATOM 2177 C C . SER A 1 276 ? -21.701 -13.086 5.112 1.00 93.06 276 SER A C 1
ATOM 2179 O O . SER A 1 276 ? -22.538 -13.502 5.909 1.00 93.06 276 SER A O 1
ATOM 2181 N N . SER A 1 277 ? -21.138 -13.884 4.197 1.00 94.19 277 SER A N 1
ATOM 2182 C CA . SER A 1 277 ? -21.375 -15.332 4.143 1.00 94.19 277 SER A CA 1
ATOM 2183 C C . SER A 1 277 ? -20.586 -16.124 5.192 1.00 94.19 277 SER A C 1
ATOM 2185 O O . SER A 1 277 ? -20.863 -17.307 5.396 1.00 94.19 277 SER A O 1
ATOM 2187 N N . PHE A 1 278 ? -19.612 -15.505 5.864 1.00 95.44 278 PHE A N 1
ATOM 2188 C CA . PHE A 1 278 ? -18.794 -16.172 6.873 1.00 95.44 278 PHE A CA 1
ATOM 2189 C C . PHE A 1 278 ? -19.496 -16.206 8.228 1.00 95.44 278 PHE A C 1
ATOM 2191 O O . PHE A 1 278 ? -20.210 -15.279 8.613 1.00 95.44 278 PHE A O 1
ATOM 2198 N N . THR A 1 279 ? -19.247 -17.269 8.996 1.00 96.50 279 THR A N 1
ATOM 2199 C CA . THR A 1 279 ? -19.574 -17.246 10.424 1.00 96.50 279 THR A CA 1
ATOM 2200 C C . THR A 1 279 ? -18.673 -16.245 11.146 1.00 96.50 279 THR A C 1
ATOM 2202 O O . THR A 1 279 ? -17.601 -15.882 10.655 1.00 96.50 279 THR A O 1
ATOM 2205 N N . ALA A 1 280 ? -19.085 -15.809 12.339 1.00 94.44 280 ALA A N 1
ATOM 2206 C CA . ALA A 1 280 ? -18.289 -14.876 13.133 1.00 94.44 280 ALA A CA 1
ATOM 2207 C C . ALA A 1 280 ? -16.872 -15.413 13.416 1.00 94.44 280 ALA A C 1
ATOM 2209 O O . ALA A 1 280 ? -15.911 -14.651 13.329 1.00 94.44 280 ALA A O 1
ATOM 2210 N N . ASP A 1 281 ? -16.742 -16.715 13.689 1.00 95.31 281 ASP A N 1
ATOM 2211 C CA . ASP A 1 281 ? -15.455 -17.356 13.973 1.00 95.31 281 ASP A CA 1
ATOM 2212 C C . ASP A 1 281 ? -14.557 -17.404 12.736 1.00 95.31 281 ASP A C 1
ATOM 2214 O O . ASP A 1 281 ? -13.412 -16.963 12.806 1.00 95.31 281 ASP A O 1
ATOM 2218 N N . VAL A 1 282 ? -15.096 -17.837 11.588 1.00 94.69 282 VAL A N 1
ATOM 2219 C CA . VAL A 1 282 ? -14.361 -17.854 10.309 1.00 94.69 282 VAL A CA 1
ATOM 2220 C C . VAL A 1 282 ? -13.902 -16.448 9.941 1.00 94.69 282 VAL A C 1
ATOM 2222 O O . VAL A 1 282 ? -12.768 -16.249 9.513 1.00 94.69 282 VAL A O 1
ATOM 2225 N N . TRP A 1 283 ? -14.756 -15.446 10.152 1.00 95.56 283 TRP A N 1
ATOM 2226 C CA . TRP A 1 283 ? -14.377 -14.068 9.892 1.00 95.56 283 TRP A CA 1
ATOM 2227 C C . TRP A 1 283 ? -13.280 -13.566 10.835 1.00 95.56 283 TRP A C 1
ATOM 2229 O O . TRP A 1 283 ? -12.348 -12.903 10.386 1.00 95.56 283 TRP A O 1
ATOM 2239 N N . GLN A 1 284 ? -13.348 -13.875 12.133 1.00 94.56 284 GLN A N 1
ATOM 2240 C CA . GLN A 1 284 ? -12.284 -13.491 13.064 1.00 94.56 284 GLN A CA 1
ATOM 2241 C C . GLN A 1 284 ? -10.964 -14.212 12.776 1.00 94.56 284 GLN A C 1
ATOM 2243 O O . GLN A 1 284 ? -9.911 -13.600 12.956 1.00 94.56 284 GLN A O 1
ATOM 2248 N N . GLU A 1 285 ? -11.006 -15.468 12.333 1.00 94.00 285 GLU A N 1
ATOM 2249 C CA . GLU A 1 285 ? -9.826 -16.216 11.894 1.00 94.00 285 GLU A CA 1
ATOM 2250 C C . GLU A 1 285 ? -9.197 -15.569 10.658 1.00 94.00 285 GLU A C 1
ATOM 2252 O O . GLU A 1 285 ? -8.010 -15.263 10.673 1.00 94.00 285 GLU A O 1
ATOM 2257 N N . GLU A 1 286 ? -9.994 -15.261 9.636 1.00 94.56 286 GLU A N 1
ATOM 2258 C CA . GLU A 1 286 ? -9.526 -14.612 8.408 1.00 94.56 286 GLU A CA 1
ATOM 2259 C C . GLU A 1 286 ? -8.960 -13.208 8.680 1.00 94.56 286 GLU A C 1
ATOM 2261 O O . GLU A 1 286 ? -7.881 -12.848 8.207 1.00 94.56 286 GLU A O 1
ATOM 2266 N N . LEU A 1 287 ? -9.638 -12.424 9.519 1.00 94.12 287 LEU A N 1
ATOM 2267 C CA . LEU A 1 287 ? -9.218 -11.073 9.879 1.00 94.12 287 LEU A CA 1
ATOM 2268 C C . LEU A 1 287 ? -7.898 -11.063 10.677 1.00 94.12 287 LEU A C 1
ATOM 2270 O O . LEU A 1 287 ? -7.108 -10.124 10.549 1.00 94.12 287 LEU A O 1
ATOM 2274 N N . ARG A 1 288 ? -7.646 -12.110 11.478 1.00 91.00 288 ARG A N 1
ATOM 2275 C CA . ARG A 1 288 ? -6.422 -12.315 12.281 1.00 91.00 288 ARG A CA 1
ATOM 2276 C C . ARG A 1 288 ? -5.415 -13.263 11.635 1.00 91.00 288 ARG A C 1
ATOM 2278 O O . ARG A 1 288 ? -4.398 -13.567 12.261 1.00 91.00 288 ARG A O 1
ATOM 2285 N N . ALA A 1 289 ? -5.681 -13.730 10.418 1.00 92.44 289 ALA A N 1
ATOM 2286 C CA . ALA A 1 289 ? -4.784 -14.622 9.708 1.00 92.44 289 ALA A CA 1
ATOM 2287 C C . ALA A 1 289 ? -3.392 -13.991 9.617 1.00 92.44 289 ALA A C 1
ATOM 2289 O O . ALA A 1 289 ? -3.253 -12.764 9.600 1.00 92.44 289 ALA A O 1
ATOM 2290 N N . PHE A 1 290 ? -2.359 -14.830 9.555 1.00 91.06 290 PHE A N 1
ATOM 2291 C CA . PHE A 1 290 ? -0.977 -14.365 9.545 1.00 91.06 290 PHE A CA 1
ATOM 2292 C C . PHE A 1 290 ? -0.760 -13.243 8.511 1.00 91.06 290 PHE A C 1
ATOM 2294 O O . PHE A 1 290 ? -1.138 -13.350 7.342 1.00 91.06 290 PHE A O 1
ATOM 2301 N N . ASP A 1 291 ? -0.184 -12.137 8.973 1.00 90.56 291 ASP A N 1
ATOM 2302 C CA . ASP A 1 291 ? 0.238 -11.009 8.150 1.00 90.56 291 ASP A CA 1
ATOM 2303 C C . ASP A 1 291 ? 1.758 -11.113 7.976 1.00 90.56 291 ASP A C 1
ATOM 2305 O O . ASP A 1 291 ? 2.468 -11.040 8.981 1.00 90.56 291 ASP A O 1
ATOM 2309 N N . PRO A 1 292 ? 2.285 -11.372 6.765 1.00 91.31 292 PRO A N 1
ATOM 2310 C CA . PRO A 1 292 ? 3.728 -11.434 6.563 1.00 91.31 292 PRO A CA 1
ATOM 2311 C C . PRO A 1 292 ? 4.351 -10.035 6.636 1.00 91.31 292 PRO A C 1
ATOM 2313 O O . PRO A 1 292 ? 3.696 -9.031 6.376 1.00 91.31 292 PRO A O 1
ATOM 2316 N N . SER A 1 293 ? 5.636 -9.952 6.974 1.00 92.12 293 SER A N 1
ATOM 2317 C CA . SER A 1 293 ? 6.372 -8.687 6.881 1.00 92.12 293 SER A CA 1
ATOM 2318 C C . SER A 1 293 ? 6.564 -8.302 5.410 1.00 92.12 293 SER A C 1
ATOM 2320 O O . SER A 1 293 ? 6.610 -9.173 4.537 1.00 92.12 293 SER A O 1
ATOM 2322 N N . PHE A 1 294 ? 6.691 -7.005 5.114 1.00 94.44 294 PHE A N 1
ATOM 2323 C CA . PHE A 1 294 ? 6.984 -6.585 3.741 1.00 94.44 294 PHE A CA 1
ATOM 2324 C C . PHE A 1 294 ? 8.331 -7.131 3.265 1.00 94.44 294 PHE A C 1
ATOM 2326 O O . PHE A 1 294 ? 9.361 -6.923 3.904 1.00 94.44 294 PHE A O 1
ATOM 2333 N N . SER A 1 295 ? 8.301 -7.791 2.113 1.00 94.12 295 SER A N 1
ATOM 2334 C CA . SER A 1 295 ? 9.481 -8.196 1.364 1.00 94.12 295 SER A CA 1
ATOM 2335 C C . SER A 1 295 ? 9.942 -7.035 0.492 1.00 94.12 295 SER A C 1
ATOM 2337 O O . SER A 1 295 ? 9.166 -6.491 -0.300 1.00 94.12 295 SER A O 1
ATOM 2339 N N . GLU A 1 296 ? 11.204 -6.649 0.651 1.00 94.12 296 GLU A N 1
ATOM 2340 C CA . GLU A 1 296 ? 11.831 -5.644 -0.200 1.00 94.12 296 GLU A CA 1
ATOM 2341 C C . GLU A 1 296 ? 12.213 -6.267 -1.546 1.00 94.12 296 GLU A C 1
ATOM 2343 O O . GLU A 1 296 ? 12.925 -7.269 -1.597 1.00 94.12 296 GLU A O 1
ATOM 2348 N N . LEU A 1 297 ? 11.721 -5.670 -2.629 1.00 94.94 297 LEU A N 1
ATOM 2349 C CA . LEU A 1 297 ? 11.951 -6.092 -4.005 1.00 94.94 297 LEU A CA 1
ATOM 2350 C C . LEU A 1 297 ? 12.801 -5.060 -4.747 1.00 94.94 297 LEU A C 1
ATOM 2352 O O . LEU A 1 297 ? 12.692 -3.849 -4.527 1.00 94.94 297 LEU A O 1
ATOM 2356 N N . HIS A 1 298 ? 13.595 -5.540 -5.696 1.00 92.88 298 HIS A N 1
ATOM 2357 C CA . HIS A 1 298 ? 14.260 -4.719 -6.695 1.00 92.88 298 HIS A CA 1
ATOM 2358 C C . HIS A 1 298 ? 13.377 -4.562 -7.937 1.00 92.88 298 HIS A C 1
ATOM 2360 O O . HIS A 1 298 ? 12.461 -5.339 -8.193 1.00 92.88 298 HIS A O 1
ATOM 2366 N N . VAL A 1 299 ? 13.672 -3.560 -8.766 1.00 93.94 299 VA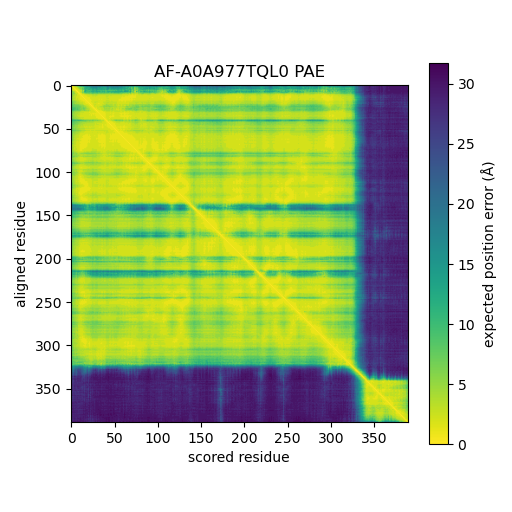L A N 1
ATOM 2367 C CA . VAL A 1 299 ? 12.891 -3.284 -9.986 1.00 93.94 299 VAL A CA 1
ATOM 2368 C C . VAL A 1 299 ? 12.896 -4.461 -10.967 1.00 93.94 299 VAL A C 1
ATOM 2370 O O . VAL A 1 299 ? 11.877 -4.743 -11.594 1.00 93.94 299 VAL A O 1
ATOM 2373 N N . VAL A 1 300 ? 14.005 -5.197 -11.041 1.00 92.69 300 VAL A N 1
ATOM 2374 C CA . VAL A 1 300 ? 14.125 -6.417 -11.851 1.00 92.69 300 VAL A CA 1
ATOM 2375 C C . VAL A 1 300 ? 13.206 -7.555 -11.372 1.00 92.69 300 VAL A C 1
ATOM 2377 O O . VAL A 1 300 ? 12.810 -8.391 -12.177 1.00 92.69 300 VAL A O 1
ATOM 2380 N N . ASP A 1 301 ? 12.783 -7.571 -10.103 1.00 93.12 301 ASP A N 1
ATOM 2381 C CA . ASP A 1 301 ? 11.838 -8.576 -9.585 1.00 93.12 301 ASP A CA 1
ATOM 2382 C C . ASP A 1 301 ? 10.400 -8.335 -10.070 1.00 93.12 301 ASP A C 1
ATOM 2384 O O . ASP A 1 301 ? 9.526 -9.199 -9.938 1.00 93.12 301 ASP A O 1
ATOM 2388 N N . LEU A 1 302 ? 10.139 -7.149 -10.630 1.00 95.19 302 LEU A N 1
ATOM 2389 C CA . LEU A 1 302 ? 8.812 -6.718 -11.059 1.00 95.19 302 LEU A CA 1
ATOM 2390 C C . LEU A 1 302 ? 8.502 -7.061 -12.515 1.00 95.19 302 LEU A C 1
ATOM 2392 O O . LEU A 1 302 ? 7.359 -6.884 -12.930 1.00 95.19 302 LEU A O 1
ATOM 2396 N N . ILE A 1 303 ? 9.482 -7.513 -13.297 1.00 93.25 303 ILE A N 1
ATOM 2397 C CA . ILE A 1 303 ? 9.292 -7.837 -14.715 1.00 93.25 303 ILE A CA 1
ATOM 2398 C C . ILE A 1 303 ? 9.096 -9.344 -14.932 1.00 93.25 303 ILE A C 1
ATOM 2400 O O . ILE A 1 303 ? 9.465 -10.156 -14.077 1.00 93.25 303 ILE A O 1
ATOM 2404 N N . PRO A 1 304 ? 8.523 -9.756 -16.077 1.00 92.00 304 PRO A N 1
ATOM 2405 C CA . PRO A 1 304 ? 8.504 -11.155 -16.481 1.00 92.00 304 PRO A CA 1
ATOM 2406 C C . PRO A 1 304 ? 9.891 -11.801 -16.445 1.00 92.00 304 PRO A C 1
ATOM 2408 O O . PRO A 1 304 ? 10.868 -11.218 -16.915 1.00 92.00 304 PRO A O 1
ATOM 2411 N N . ARG A 1 305 ? 9.976 -13.052 -15.975 1.00 88.00 305 ARG A N 1
ATOM 2412 C CA . ARG A 1 305 ? 11.247 -13.803 -15.924 1.00 88.00 305 ARG A CA 1
ATOM 2413 C C . ARG A 1 305 ? 11.913 -13.907 -17.299 1.00 88.00 305 ARG A C 1
ATOM 2415 O O . ARG A 1 305 ? 13.132 -13.804 -17.395 1.00 88.00 305 ARG A O 1
ATOM 2422 N N . ALA A 1 306 ? 11.110 -14.059 -18.352 1.00 89.81 306 ALA A N 1
ATOM 2423 C CA . ALA A 1 306 ? 11.581 -14.116 -19.734 1.00 89.81 306 ALA A CA 1
ATOM 2424 C C . ALA A 1 306 ? 12.246 -12.810 -20.211 1.00 89.81 306 ALA A C 1
ATOM 2426 O O . ALA A 1 306 ? 13.053 -12.847 -21.129 1.00 89.81 306 ALA A O 1
ATOM 2427 N N . ALA A 1 307 ? 11.950 -11.672 -19.575 1.00 91.81 307 ALA A N 1
ATOM 2428 C CA . ALA A 1 307 ? 12.494 -10.368 -19.944 1.00 91.81 307 ALA A CA 1
ATOM 2429 C C . ALA A 1 307 ? 13.783 -9.993 -19.192 1.00 91.81 307 ALA A C 1
ATOM 2431 O O . ALA A 1 307 ? 14.381 -8.951 -19.465 1.00 91.81 307 ALA A O 1
ATOM 2432 N N . VAL A 1 308 ? 14.237 -10.816 -18.240 1.00 91.56 308 VAL A N 1
ATOM 2433 C CA . VAL A 1 308 ? 15.420 -10.495 -17.424 1.00 91.56 308 VAL A CA 1
ATOM 2434 C C . VAL A 1 308 ? 16.696 -10.458 -18.269 1.00 91.56 308 VAL A C 1
ATOM 2436 O O . VAL A 1 308 ? 17.587 -9.657 -17.989 1.00 91.56 308 VAL A O 1
ATOM 2439 N N . SER A 1 309 ? 16.795 -11.273 -19.325 1.00 91.88 309 SER A N 1
ATOM 2440 C CA . SER A 1 309 ? 17.918 -11.209 -20.270 1.00 91.88 309 SER A CA 1
ATOM 2441 C C . SER A 1 309 ? 17.978 -9.870 -20.997 1.00 91.88 309 SER A C 1
ATOM 2443 O O . SER A 1 309 ? 19.052 -9.281 -21.095 1.00 91.88 309 SER A O 1
ATOM 2445 N N . ASP A 1 310 ? 16.829 -9.368 -21.444 1.00 91.12 310 ASP A N 1
ATOM 2446 C CA . ASP A 1 310 ? 16.730 -8.114 -22.190 1.00 91.12 310 ASP A CA 1
ATOM 2447 C C . ASP A 1 310 ? 16.998 -6.919 -21.272 1.00 91.12 310 ASP A C 1
ATOM 2449 O O . ASP A 1 310 ? 17.710 -5.985 -21.642 1.00 91.12 310 ASP A O 1
ATOM 2453 N N . TYR A 1 311 ? 16.511 -6.987 -20.031 1.00 92.06 311 TYR A N 1
ATOM 2454 C CA . TYR A 1 311 ? 16.835 -6.022 -18.984 1.00 92.06 311 TYR A CA 1
ATOM 2455 C C . TYR A 1 311 ? 18.338 -6.002 -18.669 1.00 92.06 311 TYR A C 1
ATOM 2457 O O . TYR A 1 311 ? 18.949 -4.935 -18.641 1.00 92.06 311 TYR A O 1
ATOM 2465 N N . ALA A 1 312 ? 18.970 -7.170 -18.511 1.00 91.44 312 ALA A N 1
ATOM 2466 C CA . ALA A 1 312 ? 20.411 -7.269 -18.280 1.00 91.44 312 ALA A CA 1
ATOM 2467 C C . ALA A 1 312 ? 21.223 -6.705 -19.459 1.00 91.44 312 ALA A C 1
ATOM 2469 O O . ALA A 1 312 ? 22.165 -5.937 -19.252 1.00 91.44 312 ALA A O 1
ATOM 2470 N N . ALA A 1 313 ? 20.815 -7.016 -20.693 1.00 91.25 313 ALA A N 1
ATOM 2471 C CA . ALA A 1 313 ? 21.425 -6.475 -21.903 1.00 91.25 313 ALA A CA 1
ATOM 2472 C C . ALA A 1 313 ? 21.294 -4.945 -21.976 1.00 91.25 313 ALA A C 1
ATOM 2474 O O . ALA A 1 313 ? 22.267 -4.266 -22.301 1.00 91.25 313 ALA A O 1
ATOM 2475 N N . CYS A 1 314 ? 20.134 -4.390 -21.603 1.00 90.25 314 CYS A N 1
ATOM 2476 C CA . CYS A 1 314 ? 19.907 -2.944 -21.528 1.00 90.25 314 CYS A CA 1
ATOM 2477 C C . CYS A 1 314 ? 20.858 -2.242 -20.543 1.00 90.25 314 CYS A C 1
ATOM 2479 O O . CYS A 1 314 ? 21.228 -1.089 -20.762 1.00 90.25 314 CYS A O 1
ATOM 2481 N N . LEU A 1 315 ? 21.260 -2.930 -19.475 1.00 87.50 315 LEU A N 1
ATOM 2482 C CA . LEU A 1 315 ? 22.201 -2.430 -18.472 1.00 87.50 315 LEU A CA 1
ATOM 2483 C C . LEU A 1 315 ? 23.673 -2.725 -18.803 1.00 87.50 315 LEU A C 1
ATOM 2485 O O . LEU A 1 315 ? 24.563 -2.250 -18.099 1.00 87.50 315 LEU A O 1
ATOM 2489 N N . GLY A 1 316 ? 23.950 -3.516 -19.843 1.00 88.44 316 GLY A N 1
ATOM 2490 C CA . GLY A 1 316 ? 25.304 -3.972 -20.162 1.00 88.44 316 GLY A CA 1
ATOM 2491 C C . GLY A 1 316 ? 25.890 -4.938 -19.123 1.00 88.44 316 GLY A C 1
ATOM 2492 O O . GLY A 1 316 ? 27.109 -4.985 -18.958 1.00 88.44 316 GLY A O 1
ATOM 2493 N N . ILE A 1 317 ? 25.045 -5.696 -18.415 1.00 88.31 317 ILE A N 1
ATOM 2494 C CA . ILE A 1 317 ? 25.448 -6.693 -17.407 1.00 88.31 317 ILE A CA 1
ATOM 2495 C C . ILE A 1 317 ? 25.011 -8.107 -17.815 1.00 88.31 317 ILE A C 1
ATOM 2497 O O . ILE A 1 317 ? 24.231 -8.296 -18.746 1.00 88.31 317 ILE A O 1
ATOM 2501 N N . THR A 1 318 ? 25.507 -9.129 -17.113 1.00 87.62 318 THR A N 1
ATOM 2502 C CA . THR A 1 318 ? 25.072 -10.516 -17.345 1.00 87.62 318 THR A CA 1
ATOM 2503 C C . THR A 1 318 ? 23.703 -10.783 -16.717 1.00 87.62 318 THR A C 1
ATOM 2505 O O . THR A 1 318 ? 23.346 -10.187 -15.699 1.00 87.62 318 THR A O 1
ATOM 2508 N N . THR A 1 319 ? 22.947 -11.733 -17.275 1.00 86.12 319 THR A N 1
ATOM 2509 C CA . THR A 1 319 ? 21.670 -12.186 -16.694 1.00 86.12 319 THR A CA 1
ATOM 2510 C C . THR A 1 319 ? 21.850 -12.701 -15.266 1.00 86.12 319 THR A C 1
ATOM 2512 O O . THR A 1 319 ? 21.043 -12.380 -14.399 1.00 86.12 319 THR A O 1
ATOM 2515 N N . ASP A 1 320 ? 22.946 -13.413 -14.985 1.00 83.44 320 ASP A N 1
ATOM 2516 C CA . ASP A 1 320 ? 23.279 -13.854 -13.626 1.00 83.44 320 ASP A CA 1
ATOM 2517 C C . ASP A 1 320 ? 23.527 -12.680 -12.678 1.00 83.44 320 ASP A C 1
ATOM 2519 O O . ASP A 1 320 ? 23.106 -12.735 -11.528 1.00 83.44 320 ASP A O 1
ATOM 2523 N N . SER A 1 321 ? 24.162 -11.599 -13.145 1.00 80.75 321 SER A N 1
ATOM 2524 C CA . SER A 1 321 ? 24.358 -10.388 -12.342 1.00 80.75 321 SER A CA 1
ATOM 2525 C C . SER A 1 321 ? 23.031 -9.689 -12.051 1.00 80.75 321 SER A C 1
ATOM 2527 O O . SER A 1 321 ? 22.815 -9.253 -10.923 1.00 80.75 321 SER A O 1
ATOM 2529 N N . ALA A 1 322 ? 22.131 -9.609 -13.036 1.00 78.25 322 ALA A N 1
ATOM 2530 C CA . ALA A 1 322 ? 20.794 -9.050 -12.845 1.00 78.25 322 ALA A CA 1
ATOM 2531 C C . ALA A 1 322 ? 19.970 -9.889 -11.850 1.00 78.25 322 ALA A C 1
ATOM 2533 O O . ALA A 1 322 ? 19.346 -9.346 -10.943 1.00 78.25 322 ALA A O 1
ATOM 2534 N N . LEU A 1 323 ? 20.037 -11.221 -11.955 1.00 75.25 323 LEU A N 1
ATOM 2535 C CA . LEU A 1 323 ? 19.377 -12.154 -11.036 1.00 75.25 323 LEU A CA 1
ATOM 2536 C C . LEU A 1 323 ? 20.045 -12.222 -9.655 1.00 75.25 323 LEU A C 1
ATOM 2538 O O . LEU A 1 323 ? 19.392 -12.556 -8.669 1.00 75.25 323 LEU A O 1
ATOM 2542 N N . ALA A 1 324 ? 21.342 -11.939 -9.548 1.00 67.12 324 ALA A N 1
ATOM 2543 C CA . ALA A 1 324 ? 22.030 -11.862 -8.264 1.00 67.12 324 ALA A CA 1
ATOM 2544 C C . ALA A 1 324 ? 21.533 -10.664 -7.445 1.00 67.12 324 ALA A C 1
ATOM 2546 O O . ALA A 1 324 ? 21.395 -10.796 -6.230 1.00 67.12 324 ALA A O 1
ATOM 2547 N N . CYS A 1 325 ? 21.172 -9.550 -8.096 1.00 59.12 325 CYS A N 1
ATOM 2548 C CA . CYS A 1 325 ? 20.443 -8.463 -7.442 1.00 59.12 325 CYS A CA 1
ATOM 2549 C C . CYS A 1 325 ? 19.096 -8.950 -6.875 1.00 59.12 325 CYS A C 1
ATOM 2551 O O . CYS A 1 325 ? 18.811 -8.658 -5.721 1.00 59.12 325 CYS A O 1
ATOM 2553 N N . CYS A 1 326 ? 18.340 -9.791 -7.598 1.00 48.19 326 CYS A N 1
ATOM 2554 C CA . CYS A 1 326 ? 17.100 -10.414 -7.095 1.00 48.19 326 CYS A CA 1
ATOM 2555 C C . CYS A 1 326 ? 17.312 -11.292 -5.844 1.00 48.19 326 CYS A C 1
ATOM 2557 O O . CYS A 1 326 ? 16.447 -11.405 -4.980 1.00 48.19 326 CYS A O 1
ATOM 2559 N N . ARG A 1 327 ? 18.461 -11.979 -5.743 1.00 43.00 327 ARG A N 1
ATOM 2560 C CA . ARG A 1 327 ? 18.761 -12.932 -4.651 1.00 43.00 327 ARG A CA 1
ATOM 2561 C C . ARG A 1 327 ? 19.361 -12.284 -3.405 1.00 43.00 327 ARG A C 1
ATOM 2563 O O . ARG A 1 327 ? 19.491 -12.961 -2.388 1.00 43.00 327 ARG A O 1
ATOM 2570 N N . LEU A 1 328 ? 19.739 -11.011 -3.491 1.00 37.78 328 LEU A N 1
ATOM 2571 C CA . LEU A 1 328 ? 20.251 -10.222 -2.373 1.00 37.78 328 LEU A CA 1
ATOM 2572 C C . LEU A 1 328 ? 19.158 -9.414 -1.666 1.00 37.78 328 LEU A C 1
ATOM 2574 O O . LEU A 1 328 ? 19.502 -8.596 -0.813 1.00 37.78 328 LEU A O 1
ATOM 2578 N N . ALA A 1 329 ? 17.873 -9.681 -1.950 1.00 33.78 329 ALA A N 1
ATOM 2579 C CA . ALA A 1 329 ? 16.777 -9.206 -1.115 1.00 33.78 329 ALA A CA 1
ATOM 2580 C C . ALA A 1 329 ? 17.133 -9.505 0.352 1.00 33.78 329 ALA A C 1
ATOM 2582 O O . ALA A 1 329 ? 17.383 -10.672 0.694 1.00 33.78 329 ALA A O 1
ATOM 2583 N N . PRO A 1 330 ? 17.246 -8.488 1.222 1.00 30.81 330 PRO A N 1
ATOM 2584 C CA . PRO A 1 330 ? 17.492 -8.743 2.620 1.00 30.81 330 PRO A CA 1
ATOM 2585 C C . PRO A 1 330 ? 16.277 -9.512 3.128 1.00 30.81 330 PRO A C 1
ATOM 2587 O O . PRO A 1 330 ? 15.204 -8.953 3.330 1.00 30.81 330 PRO A O 1
ATOM 2590 N N . VAL A 1 331 ? 16.442 -10.822 3.345 1.00 30.23 331 VAL A N 1
ATOM 2591 C CA . VAL A 1 331 ? 15.596 -11.549 4.291 1.00 30.23 331 VAL A CA 1
ATOM 2592 C C . VAL A 1 331 ? 15.591 -10.675 5.527 1.00 30.23 331 VAL A C 1
ATOM 2594 O O . VAL A 1 331 ? 16.675 -10.389 6.041 1.00 30.23 331 VAL A O 1
ATOM 2597 N N . CYS A 1 332 ? 14.406 -10.215 5.923 1.00 29.39 332 CYS A N 1
ATOM 2598 C CA . CYS A 1 332 ? 14.165 -9.356 7.069 1.00 29.39 332 CYS A CA 1
ATOM 2599 C C . CYS A 1 332 ? 14.895 -9.929 8.291 1.00 29.39 332 CYS A C 1
ATOM 2601 O O . CYS A 1 332 ? 14.381 -10.765 9.031 1.00 29.39 332 CYS A O 1
ATOM 2603 N N . ARG A 1 333 ? 16.155 -9.532 8.467 1.00 29.59 333 ARG A N 1
ATOM 2604 C CA . ARG A 1 333 ? 16.903 -9.744 9.687 1.00 29.59 333 ARG A CA 1
ATOM 2605 C C . ARG A 1 333 ? 16.558 -8.536 10.526 1.00 29.59 333 ARG A C 1
ATOM 2607 O O . ARG A 1 333 ? 16.816 -7.405 10.120 1.00 29.59 333 ARG A O 1
ATOM 2614 N N . SER A 1 334 ? 15.929 -8.837 11.657 1.00 29.53 334 SER A N 1
ATOM 2615 C CA . SER A 1 334 ? 15.816 -8.001 12.849 1.00 29.53 334 SER A CA 1
ATOM 2616 C C . SER A 1 334 ? 16.899 -6.911 12.907 1.00 29.53 334 SER A C 1
ATOM 2618 O O . SER A 1 334 ? 18.058 -7.182 12.565 1.00 29.53 334 SER A O 1
ATOM 2620 N N . PRO A 1 335 ? 16.555 -5.674 13.302 1.00 32.75 335 PRO A N 1
ATOM 2621 C CA . PRO A 1 335 ? 17.476 -4.564 13.190 1.00 32.75 335 PRO A CA 1
ATOM 2622 C C . PRO A 1 335 ? 18.762 -4.844 13.974 1.00 32.75 335 PRO A C 1
ATOM 2624 O O . PRO A 1 335 ? 18.745 -5.285 15.120 1.00 32.75 335 PRO A O 1
ATOM 2627 N N . VAL A 1 336 ? 19.871 -4.460 13.340 1.00 36.00 336 VAL A N 1
ATOM 2628 C CA . VAL A 1 336 ? 21.228 -4.342 13.890 1.00 36.00 336 VAL A CA 1
ATOM 2629 C C . VAL A 1 336 ? 22.089 -5.612 13.839 1.00 36.00 336 VAL A C 1
ATOM 2631 O O . VAL A 1 336 ? 22.362 -6.266 14.839 1.00 36.00 336 VAL A O 1
ATOM 2634 N N . ALA A 1 337 ? 22.733 -5.817 12.691 1.00 30.95 337 ALA A N 1
ATOM 2635 C CA . ALA A 1 337 ? 24.159 -6.130 12.702 1.00 30.95 337 ALA A CA 1
ATOM 2636 C C . ALA A 1 337 ? 24.905 -4.895 12.183 1.00 30.95 337 ALA A C 1
ATOM 2638 O O . ALA A 1 337 ? 25.201 -4.782 10.996 1.00 30.95 337 ALA A O 1
ATOM 2639 N N . MET A 1 338 ? 25.175 -3.931 13.074 1.00 40.09 338 MET A N 1
ATOM 2640 C CA . MET A 1 338 ? 26.260 -2.975 12.838 1.00 40.09 338 MET A CA 1
ATOM 2641 C C . MET A 1 338 ? 27.487 -3.799 12.448 1.00 40.09 338 MET A C 1
ATOM 2643 O O . MET A 1 338 ? 27.866 -4.690 13.209 1.00 40.09 338 MET A O 1
ATOM 2647 N N . GLU A 1 339 ? 28.103 -3.524 11.297 1.00 43.19 339 GLU A N 1
ATOM 2648 C CA . GLU A 1 339 ? 29.443 -4.034 11.019 1.00 43.19 339 GLU A CA 1
ATOM 2649 C C . GLU A 1 339 ? 30.316 -3.705 12.237 1.00 43.19 339 GLU A C 1
ATOM 2651 O O . GLU A 1 339 ? 30.580 -2.537 12.547 1.00 43.19 339 GLU A O 1
ATOM 2656 N N . LEU A 1 340 ? 30.685 -4.743 12.992 1.00 48.25 340 LEU A N 1
ATOM 2657 C CA . LEU A 1 340 ? 31.448 -4.636 14.228 1.00 48.25 340 LEU A CA 1
ATOM 2658 C C . LEU A 1 340 ? 32.877 -4.228 13.873 1.00 48.25 340 LEU A C 1
ATOM 2660 O O . LEU A 1 340 ? 33.795 -5.043 13.820 1.00 48.25 340 LEU A O 1
ATOM 2664 N N . HIS A 1 341 ? 33.086 -2.943 13.605 1.00 69.44 341 HIS A N 1
ATOM 2665 C CA . HIS A 1 341 ? 34.432 -2.406 13.516 1.00 69.44 341 HIS A CA 1
ATOM 2666 C C . HIS A 1 341 ? 35.073 -2.491 14.898 1.00 69.44 341 HIS A C 1
ATOM 2668 O O . HIS A 1 341 ? 34.471 -2.116 15.903 1.00 69.44 341 HIS A O 1
ATOM 2674 N N . GLN A 1 342 ? 36.303 -2.984 14.957 1.00 85.44 342 GLN A N 1
ATOM 2675 C CA . GLN A 1 342 ? 37.052 -3.052 16.203 1.00 85.44 342 GLN A CA 1
ATOM 2676 C C . GLN A 1 342 ? 37.622 -1.675 16.557 1.00 85.44 342 GLN A C 1
ATOM 2678 O O . GLN A 1 342 ? 38.051 -0.901 15.698 1.00 85.44 342 GLN A O 1
ATOM 2683 N N . CYS A 1 343 ? 37.616 -1.361 17.848 1.00 84.38 343 CYS A N 1
ATOM 2684 C CA . CYS A 1 343 ? 38.208 -0.163 18.409 1.00 84.38 343 CYS A CA 1
ATOM 2685 C C . CYS A 1 343 ? 39.700 -0.157 18.087 1.00 84.38 343 CYS A C 1
ATOM 2687 O O . CYS A 1 343 ? 40.438 -1.050 18.491 1.00 84.38 343 CYS A O 1
ATOM 2689 N N . TYR A 1 344 ? 40.162 0.901 17.431 1.00 85.06 344 TYR A N 1
ATOM 2690 C CA . TYR A 1 344 ? 41.549 1.065 17.004 1.00 85.06 344 TYR A CA 1
ATOM 2691 C C . TYR A 1 344 ? 42.553 1.073 18.172 1.00 85.06 344 TYR A C 1
ATOM 2693 O O . TYR A 1 344 ? 43.752 0.918 17.963 1.00 85.06 344 TYR A O 1
ATOM 2701 N N . HIS A 1 345 ? 42.078 1.284 19.404 1.00 85.69 345 HIS A N 1
ATOM 2702 C CA . HIS A 1 345 ? 42.922 1.294 20.594 1.00 85.69 345 HIS A CA 1
ATOM 2703 C C . HIS A 1 345 ? 42.931 -0.037 21.358 1.00 85.69 345 HIS A C 1
ATOM 2705 O O . HIS A 1 345 ? 44.004 -0.519 21.701 1.00 85.69 345 HIS A O 1
ATOM 2711 N N . CYS A 1 346 ? 41.756 -0.610 21.644 1.00 86.62 346 CYS A N 1
ATOM 2712 C CA . CYS A 1 346 ? 41.615 -1.770 22.535 1.00 86.62 346 CYS A CA 1
ATOM 2713 C C . CYS A 1 346 ? 40.985 -3.006 21.874 1.00 86.62 346 CYS A C 1
ATOM 2715 O O . CYS A 1 346 ? 40.675 -3.965 22.570 1.00 86.62 346 CYS A O 1
ATOM 2717 N N . ALA A 1 347 ? 40.739 -2.966 20.561 1.00 82.56 347 ALA A N 1
ATOM 2718 C CA . ALA A 1 347 ? 40.101 -4.014 19.758 1.00 82.56 347 ALA A CA 1
ATOM 2719 C C . ALA A 1 347 ? 38.652 -4.404 20.138 1.00 82.56 347 ALA A C 1
ATOM 2721 O O . ALA A 1 347 ? 38.020 -5.156 19.402 1.00 82.56 347 ALA A O 1
ATOM 2722 N N . ALA A 1 348 ? 38.077 -3.853 21.215 1.00 81.06 348 ALA A N 1
ATOM 2723 C CA . ALA A 1 348 ? 36.662 -4.028 21.569 1.00 81.06 348 ALA A CA 1
ATOM 2724 C C . ALA A 1 348 ? 35.712 -3.436 20.510 1.00 81.06 348 ALA A C 1
ATOM 2726 O O . ALA A 1 348 ? 36.120 -2.588 19.723 1.00 81.06 348 ALA A O 1
ATOM 2727 N N . SER A 1 349 ? 34.430 -3.799 20.516 1.00 82.19 349 SER A N 1
ATOM 2728 C CA . SER A 1 349 ? 33.440 -3.286 19.556 1.00 82.19 349 SER A CA 1
ATOM 2729 C C . SER A 1 349 ? 33.374 -1.753 19.539 1.00 82.19 349 SER A C 1
ATOM 2731 O O . SER A 1 349 ? 33.146 -1.107 20.568 1.00 82.19 349 SER A O 1
ATOM 2733 N N . ALA A 1 350 ? 33.594 -1.146 18.373 1.00 81.31 350 ALA A N 1
ATOM 2734 C CA . ALA A 1 350 ? 33.526 0.297 18.209 1.00 81.31 350 ALA A CA 1
ATOM 2735 C C . ALA A 1 350 ? 32.074 0.789 18.210 1.00 81.31 350 ALA A C 1
ATOM 2737 O O . ALA A 1 350 ? 31.182 0.154 17.660 1.00 81.31 350 ALA A O 1
ATOM 2738 N N . ARG A 1 351 ? 31.858 1.963 18.808 1.00 81.94 351 ARG A N 1
ATOM 2739 C CA . ARG A 1 351 ? 30.559 2.646 18.880 1.00 81.94 351 ARG A CA 1
ATOM 2740 C C . ARG A 1 351 ? 30.463 3.826 17.917 1.00 81.94 351 ARG A C 1
ATOM 2742 O O . ARG A 1 351 ? 29.369 4.251 17.582 1.00 81.94 351 ARG A O 1
ATOM 2749 N N . PHE A 1 352 ? 31.599 4.373 17.485 1.00 79.19 352 PHE A N 1
ATOM 2750 C CA . PHE A 1 352 ? 31.649 5.498 16.554 1.00 79.19 352 PHE A CA 1
ATOM 2751 C C . PHE A 1 352 ? 32.964 5.515 15.764 1.00 79.19 352 PHE A C 1
ATOM 2753 O O . PHE A 1 352 ? 33.955 4.889 16.145 1.00 79.19 352 PHE A O 1
ATOM 2760 N N . ARG A 1 353 ? 32.992 6.260 14.655 1.00 88.81 353 ARG A N 1
ATOM 2761 C CA . ARG A 1 353 ? 34.193 6.492 13.834 1.00 88.81 353 ARG A CA 1
ATOM 2762 C C . ARG A 1 353 ? 34.752 7.891 14.070 1.00 88.81 353 ARG A C 1
ATOM 2764 O O . ARG A 1 353 ? 34.014 8.819 14.387 1.00 88.81 353 ARG A O 1
ATOM 2771 N N . CYS A 1 354 ? 36.058 8.059 13.871 1.00 83.69 354 CYS A N 1
ATOM 2772 C CA . CYS A 1 354 ? 36.724 9.358 13.918 1.00 83.69 354 CYS A CA 1
ATOM 2773 C C . CYS A 1 354 ? 35.978 10.367 13.037 1.00 83.69 354 CYS A C 1
ATOM 2775 O O . CYS A 1 354 ? 35.857 10.158 11.829 1.00 83.69 354 CYS A O 1
ATOM 2777 N N . SER A 1 355 ? 35.535 11.483 13.614 1.00 83.19 355 SER A N 1
ATOM 2778 C CA . SER A 1 355 ? 34.760 12.501 12.898 1.00 83.19 355 SER A CA 1
ATOM 2779 C C . SER A 1 355 ? 35.508 13.123 11.714 1.00 83.19 355 SER A C 1
ATOM 2781 O O . SER A 1 355 ? 34.861 13.527 10.753 1.00 83.19 355 SER A O 1
ATOM 2783 N N . ARG A 1 356 ? 36.849 13.137 11.740 1.00 82.12 356 ARG A N 1
ATOM 2784 C CA . ARG A 1 356 ? 37.691 13.700 10.671 1.00 82.12 356 ARG A CA 1
ATOM 2785 C C . ARG A 1 356 ? 37.916 12.725 9.516 1.00 82.12 356 ARG A C 1
ATOM 2787 O O . ARG A 1 356 ? 37.425 12.937 8.413 1.00 82.12 356 ARG A O 1
ATOM 2794 N N . CYS A 1 357 ? 38.635 11.626 9.750 1.00 83.62 357 CYS A N 1
ATOM 2795 C CA . CYS A 1 357 ? 38.976 10.701 8.663 1.00 83.62 357 CYS A CA 1
ATOM 2796 C C . CYS A 1 357 ? 37.841 9.726 8.301 1.00 83.62 357 CYS A C 1
ATOM 2798 O O . CYS A 1 357 ? 37.830 9.185 7.195 1.00 83.62 357 CYS A O 1
ATOM 2800 N N . LYS A 1 358 ? 36.895 9.477 9.222 1.00 84.00 358 LYS A N 1
ATOM 2801 C CA . LYS A 1 358 ? 35.852 8.431 9.163 1.00 84.00 358 LYS A CA 1
ATOM 2802 C C . LYS A 1 358 ? 36.387 6.989 9.031 1.00 84.00 358 LYS A C 1
ATOM 2804 O O . LYS A 1 358 ? 35.601 6.055 8.920 1.00 84.00 358 LYS A O 1
ATOM 2809 N N . LYS A 1 359 ? 37.712 6.780 9.082 1.00 83.31 359 LYS A N 1
ATOM 2810 C CA . LYS A 1 359 ? 38.354 5.466 8.891 1.00 83.31 359 LYS A CA 1
ATOM 2811 C C . LYS A 1 359 ? 38.615 4.720 10.202 1.00 83.31 359 LYS A C 1
ATOM 2813 O O . LYS A 1 359 ? 38.266 3.551 10.291 1.00 83.31 359 LYS A O 1
ATOM 2818 N N . ALA A 1 360 ? 39.188 5.379 11.210 1.00 84.94 360 ALA A N 1
ATOM 2819 C CA . ALA A 1 360 ? 39.417 4.762 12.521 1.00 84.94 360 ALA A CA 1
ATOM 2820 C C . ALA A 1 360 ? 38.116 4.689 13.337 1.00 84.94 360 ALA A C 1
ATOM 2822 O O . ALA A 1 360 ? 37.342 5.648 13.322 1.00 84.94 360 ALA A O 1
ATOM 2823 N N . ALA A 1 361 ? 37.894 3.582 14.047 1.00 88.94 361 ALA A N 1
ATOM 2824 C CA . ALA A 1 361 ? 36.711 3.337 14.873 1.00 88.94 361 ALA A CA 1
ATOM 2825 C C . ALA A 1 361 ? 37.093 3.218 16.360 1.00 88.94 361 ALA A C 1
ATOM 2827 O O . ALA A 1 361 ? 38.184 2.751 16.680 1.00 88.94 361 ALA A O 1
ATOM 2828 N N . PHE A 1 362 ? 36.223 3.660 17.271 1.00 85.75 362 PHE A N 1
ATOM 2829 C CA . PHE A 1 362 ? 36.486 3.724 18.712 1.00 85.75 362 PHE A CA 1
ATOM 2830 C C . PHE A 1 362 ? 35.274 3.272 19.527 1.00 85.75 362 PHE A C 1
ATOM 2832 O O . PHE A 1 362 ? 34.134 3.558 19.166 1.00 85.75 362 PHE A O 1
ATOM 2839 N N . CYS A 1 363 ? 35.511 2.597 20.654 1.00 88.56 363 CYS A N 1
ATOM 2840 C CA . CYS A 1 363 ? 34.449 2.220 21.593 1.00 88.56 363 CYS A CA 1
ATOM 2841 C C . CYS A 1 363 ? 34.059 3.362 22.554 1.00 88.56 363 CYS A C 1
ATOM 2843 O O . CYS A 1 363 ? 32.939 3.383 23.055 1.00 88.56 363 CYS A O 1
ATOM 2845 N N . SER A 1 364 ? 34.955 4.328 22.800 1.00 86.75 364 SER A N 1
ATOM 2846 C CA . SER A 1 364 ? 34.729 5.480 23.685 1.00 86.75 364 SER A CA 1
ATOM 2847 C C . SER A 1 364 ? 35.626 6.670 23.316 1.00 86.75 364 SER A C 1
ATOM 2849 O O . SER A 1 364 ? 36.685 6.499 22.702 1.00 86.75 364 SER A O 1
ATOM 2851 N N . GLN A 1 365 ? 35.241 7.889 23.723 1.00 85.06 365 GLN A N 1
ATOM 2852 C CA . GLN A 1 365 ? 36.093 9.080 23.559 1.00 85.06 365 GLN A CA 1
ATOM 2853 C C . GLN A 1 365 ? 37.429 8.949 24.313 1.00 85.06 365 GLN A C 1
ATOM 2855 O O . GLN A 1 365 ? 38.438 9.492 23.867 1.00 85.06 365 GLN A O 1
ATOM 2860 N N . GLY A 1 366 ? 37.464 8.189 25.414 1.00 85.56 366 GLY A N 1
ATOM 2861 C CA . GLY A 1 366 ? 38.698 7.875 26.139 1.00 85.56 366 GLY A CA 1
ATOM 2862 C C . GLY A 1 366 ? 39.692 7.103 25.269 1.00 85.56 366 GLY A C 1
ATOM 2863 O O . GLY A 1 366 ? 40.836 7.528 25.122 1.00 85.56 366 GLY A O 1
ATOM 2864 N N . CYS A 1 367 ? 39.234 6.043 24.593 1.00 84.88 367 CYS A N 1
ATOM 2865 C CA . CYS A 1 367 ? 40.067 5.277 23.658 1.00 84.88 367 CYS A CA 1
ATOM 2866 C C . CYS A 1 367 ? 40.579 6.129 22.488 1.00 84.88 367 CYS A C 1
ATOM 2868 O O . CYS A 1 367 ? 41.736 5.994 22.093 1.00 84.88 367 CYS A O 1
ATOM 2870 N N . GLN A 1 368 ? 39.752 7.042 21.967 1.00 88.88 368 GLN A N 1
ATOM 2871 C CA . GLN A 1 368 ? 40.169 7.971 20.913 1.00 88.88 368 GLN A CA 1
ATOM 2872 C C . GLN A 1 368 ? 41.283 8.922 21.379 1.00 88.88 368 GLN A C 1
ATOM 2874 O O . GLN A 1 368 ? 42.226 9.174 20.629 1.00 88.88 368 GLN A O 1
ATOM 2879 N N . ARG A 1 369 ? 41.195 9.462 22.603 1.00 87.44 369 ARG A N 1
ATOM 2880 C CA . ARG A 1 369 ? 42.231 10.351 23.160 1.00 87.44 369 ARG A CA 1
ATOM 2881 C C . ARG A 1 369 ? 43.539 9.599 23.393 1.00 87.44 369 ARG A C 1
ATOM 2883 O O . ARG A 1 369 ? 44.597 10.099 23.021 1.00 87.44 369 ARG A O 1
ATOM 2890 N N . MET A 1 370 ? 43.459 8.382 23.927 1.00 84.50 370 MET A N 1
ATOM 2891 C CA . MET A 1 370 ? 44.625 7.559 24.265 1.00 84.50 370 MET A CA 1
ATOM 2892 C C . MET A 1 370 ? 45.422 7.121 23.030 1.00 84.50 370 MET A C 1
ATOM 2894 O O . MET A 1 370 ? 46.646 7.031 23.075 1.00 84.50 370 MET A O 1
ATOM 2898 N N . CYS A 1 371 ? 44.751 6.907 21.893 1.00 84.56 371 CYS A N 1
ATOM 2899 C CA . CYS A 1 371 ? 45.415 6.555 20.640 1.00 84.56 371 CYS A CA 1
ATOM 2900 C C . CYS A 1 371 ? 45.744 7.764 19.745 1.00 84.56 371 CYS A C 1
ATOM 2902 O O . CYS A 1 371 ? 46.270 7.567 18.646 1.00 84.56 371 CYS A O 1
ATOM 2904 N N . TRP A 1 372 ? 45.403 8.999 20.144 1.00 82.25 372 TRP A N 1
ATOM 2905 C CA . TRP A 1 372 ? 45.492 10.172 19.265 1.00 82.25 372 TRP A CA 1
ATOM 2906 C C . TRP A 1 372 ? 46.914 10.405 18.749 1.00 82.25 372 TRP A C 1
ATOM 2908 O O . TRP A 1 372 ? 47.085 10.716 17.575 1.00 82.25 372 TRP A O 1
ATOM 2918 N N . SER A 1 373 ? 47.936 10.167 19.574 1.00 81.44 373 SER A N 1
ATOM 2919 C CA . SER A 1 373 ? 49.348 10.272 19.178 1.00 81.44 373 SER A CA 1
ATOM 2920 C C . SER A 1 373 ? 49.716 9.358 18.002 1.00 81.44 373 SER A C 1
ATOM 2922 O O . SER A 1 373 ? 50.449 9.783 17.116 1.00 81.44 373 SER A O 1
ATOM 2924 N N . ARG A 1 374 ? 49.159 8.139 17.949 1.00 78.56 374 ARG A N 1
ATOM 2925 C CA . ARG A 1 374 ? 49.377 7.165 16.863 1.00 78.56 374 ARG A CA 1
ATOM 2926 C C . ARG A 1 374 ? 48.460 7.408 15.663 1.00 78.56 374 ARG A C 1
ATOM 2928 O O . ARG A 1 374 ? 48.866 7.221 14.527 1.00 78.56 374 ARG A O 1
ATOM 2935 N N . HIS A 1 375 ? 47.225 7.841 15.907 1.00 83.25 375 HIS A N 1
ATOM 2936 C CA . HIS A 1 375 ? 46.210 8.038 14.870 1.00 83.25 375 HIS A CA 1
ATOM 2937 C 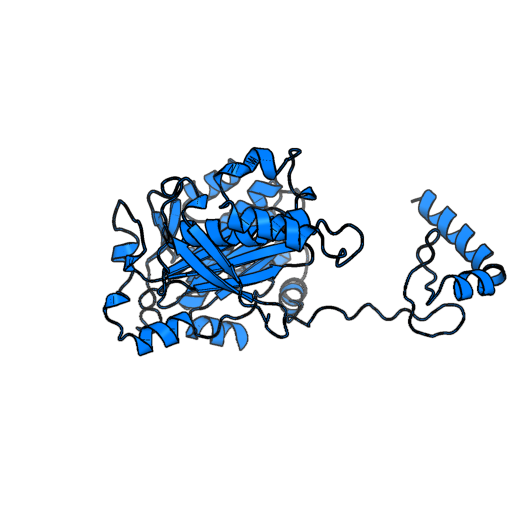C . HIS A 1 375 ? 46.349 9.369 14.104 1.00 83.25 375 HIS A C 1
ATOM 2939 O O . HIS A 1 375 ? 45.958 9.453 12.939 1.00 83.25 375 HIS A O 1
ATOM 2945 N N . ARG A 1 376 ? 46.875 10.429 14.735 1.00 85.94 376 ARG A N 1
ATOM 2946 C CA . ARG A 1 376 ? 46.860 11.807 14.206 1.00 85.94 376 ARG A CA 1
ATOM 2947 C C . ARG A 1 376 ? 47.478 11.926 12.812 1.00 85.94 376 ARG A C 1
ATOM 2949 O O . ARG A 1 376 ? 46.902 12.611 11.968 1.00 85.94 376 ARG A O 1
ATOM 2956 N N . THR A 1 377 ? 48.611 11.271 12.571 1.00 84.31 377 THR A N 1
ATOM 2957 C CA . THR A 1 377 ? 49.331 11.338 11.290 1.00 84.31 377 THR A CA 1
ATOM 2958 C C . THR A 1 377 ? 48.480 10.782 10.146 1.00 84.31 377 THR A C 1
ATOM 2960 O O . THR A 1 377 ? 48.240 11.477 9.157 1.00 84.31 377 THR A O 1
ATOM 2963 N N . ASP A 1 378 ? 47.912 9.589 10.332 1.00 81.50 378 ASP A N 1
ATOM 2964 C CA . ASP A 1 378 ? 47.039 8.942 9.346 1.00 81.50 378 ASP A CA 1
ATOM 2965 C C . ASP A 1 378 ? 45.725 9.703 9.155 1.00 81.50 378 ASP A C 1
ATOM 2967 O O . ASP A 1 378 ? 45.214 9.828 8.040 1.00 81.50 378 ASP A O 1
ATOM 2971 N N . CYS A 1 379 ? 45.182 10.253 10.244 1.00 84.81 379 CYS A N 1
ATOM 2972 C CA . CYS A 1 379 ? 43.946 11.023 10.233 1.00 84.81 379 CYS A CA 1
ATOM 2973 C C . CYS A 1 379 ? 44.056 12.252 9.321 1.00 84.81 379 CYS A C 1
ATOM 2975 O O . CYS A 1 379 ? 43.206 12.459 8.454 1.00 84.81 379 CYS A O 1
ATOM 2977 N N . VAL A 1 380 ? 45.142 13.020 9.468 1.00 85.00 380 VAL A N 1
ATOM 2978 C CA . VAL A 1 380 ? 45.410 14.225 8.669 1.00 85.00 380 VAL A CA 1
ATOM 2979 C C . VAL A 1 380 ? 45.697 13.874 7.206 1.00 85.00 380 VAL A C 1
ATOM 2981 O O . VAL A 1 380 ? 45.234 14.575 6.304 1.00 85.00 380 VAL A O 1
ATOM 2984 N N . ALA A 1 381 ? 46.421 12.782 6.941 1.00 81.00 381 ALA A N 1
ATOM 2985 C CA . ALA A 1 381 ? 46.707 12.336 5.578 1.00 81.00 381 ALA A CA 1
ATOM 2986 C C . ALA A 1 381 ? 45.432 11.919 4.818 1.00 81.00 381 ALA A C 1
ATOM 2988 O O . ALA A 1 381 ? 45.250 12.278 3.651 1.00 81.00 381 ALA A O 1
ATOM 2989 N N . LEU A 1 382 ? 44.524 11.201 5.485 1.00 81.19 382 LEU A N 1
ATOM 2990 C CA . LEU A 1 382 ? 43.246 10.765 4.913 1.00 81.19 382 LEU A CA 1
ATOM 2991 C C . LEU A 1 382 ? 42.268 11.927 4.712 1.00 81.19 382 LEU A C 1
ATOM 2993 O O . LEU A 1 382 ? 41.564 11.960 3.704 1.00 81.19 382 LEU A O 1
ATOM 2997 N N . GLU A 1 383 ? 42.252 12.899 5.626 1.00 76.06 383 GLU A N 1
ATOM 2998 C CA . GLU A 1 383 ? 41.446 14.115 5.482 1.00 76.06 383 GLU A CA 1
ATOM 2999 C C . GLU A 1 383 ? 41.881 14.934 4.253 1.00 76.06 383 GLU A C 1
ATOM 3001 O O . GLU A 1 383 ? 41.041 15.356 3.460 1.00 76.06 383 GLU A O 1
ATOM 3006 N N . LYS A 1 384 ? 43.195 15.090 4.025 1.00 74.31 384 LYS A N 1
ATOM 3007 C CA . LYS A 1 384 ? 43.729 15.788 2.841 1.00 74.31 384 LYS A CA 1
ATOM 3008 C C . LYS A 1 384 ? 43.388 15.084 1.525 1.00 74.31 384 LYS A C 1
ATOM 3010 O O . LYS A 1 384 ? 43.121 15.761 0.538 1.00 74.31 384 LYS A O 1
ATOM 3015 N N . LYS A 1 385 ? 43.376 13.744 1.498 1.00 69.44 385 LYS A N 1
ATOM 3016 C CA . LYS A 1 385 ? 42.948 12.968 0.316 1.00 69.44 385 LYS A CA 1
ATOM 3017 C C . LYS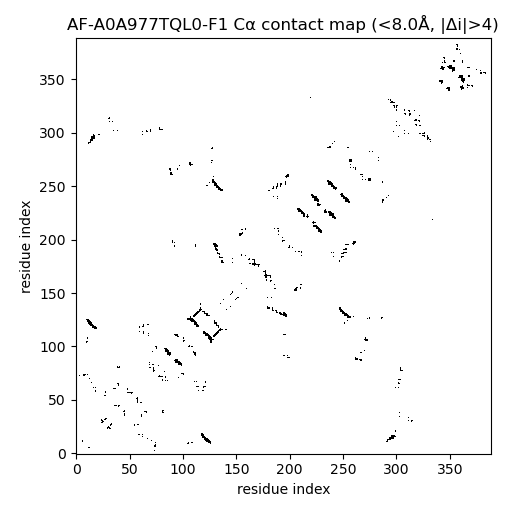 A 1 385 ? 41.455 13.132 0.020 1.00 69.44 385 LYS A C 1
ATOM 3019 O O . LYS A 1 385 ? 41.088 13.139 -1.148 1.00 69.44 385 LYS A O 1
ATOM 3024 N N . LYS A 1 386 ? 40.616 13.296 1.049 1.00 67.31 386 LYS A N 1
ATOM 3025 C CA . LYS A 1 386 ? 39.174 13.552 0.897 1.00 67.31 386 LYS A CA 1
ATOM 3026 C C . LYS A 1 386 ? 38.836 14.949 0.379 1.00 67.31 386 LYS A C 1
ATOM 3028 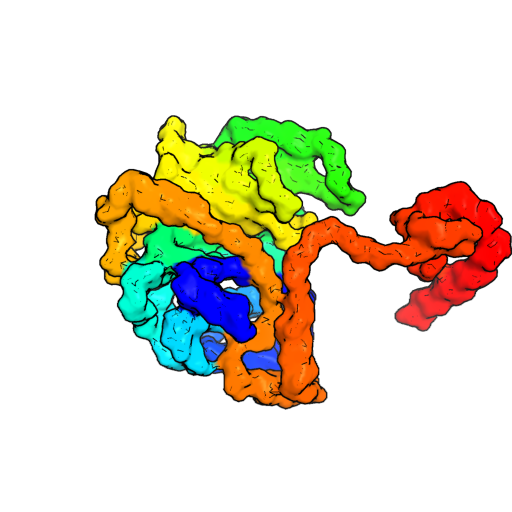O O . LYS A 1 386 ? 37.794 15.089 -0.225 1.00 67.31 386 LYS A O 1
ATOM 3033 N N . LYS A 1 387 ? 39.686 15.956 0.613 1.00 64.94 387 LYS A N 1
ATOM 3034 C CA . LYS A 1 387 ? 39.480 17.332 0.112 1.00 64.94 387 LYS A CA 1
ATOM 3035 C C . LYS A 1 387 ? 39.994 17.562 -1.318 1.00 64.94 387 LYS A C 1
ATOM 3037 O O . LYS A 1 387 ? 39.838 18.655 -1.843 1.00 64.94 387 LYS A O 1
ATOM 3042 N N . LYS A 1 388 ? 40.685 16.576 -1.904 1.00 56.03 388 LYS A N 1
ATOM 3043 C CA . LYS A 1 388 ? 41.234 16.620 -3.275 1.00 56.03 388 LYS A CA 1
ATOM 3044 C C . LYS A 1 388 ? 40.447 15.769 -4.280 1.00 56.03 388 LYS A C 1
ATOM 3046 O O . LYS A 1 388 ? 40.776 15.794 -5.461 1.00 56.03 388 LYS A O 1
ATOM 3051 N N . LYS A 1 389 ? 39.486 14.987 -3.795 1.00 46.97 389 LYS A N 1
ATOM 3052 C CA . LYS A 1 389 ? 38.413 14.373 -4.578 1.00 46.97 389 LYS A CA 1
ATOM 3053 C C . LYS A 1 389 ? 37.166 15.204 -4.343 1.00 46.97 389 LYS A C 1
ATOM 3055 O O . LYS A 1 389 ? 36.339 15.235 -5.269 1.00 46.97 389 LYS A O 1
#

InterPro domains:
  IPR002893 Zinc finger, MYND-type [PF01753] (343-379)
  IPR002893 Zinc finger, MYND-type [PS50865] (343-379)
  IPR008278 4'-phosphopantetheinyl transferase domain [PF01648] (130-253)
  IPR037143 4'-phosphopantetheinyl transferase domain superfamily [G3DSA:3.90.470.20] (13-127)
  IPR037143 4'-phosphopantetheinyl transferase domain superfamily [G3DSA:3.90.470.20] (128-257)
  IPR037143 4'-phosphopantetheinyl transferase domain superfamily [SSF56214] (24-121)
  IPR037143 4'-phosphopantetheinyl transferase domain superfamily [SSF56214] (131-254)
  IPR050559 Phosphopantetheinyl Transferase Superfamily [PTHR12215] (12-259)
  IPR055066 4'-phosphopantetheinyl transferase, N-terminal [PF22624] (22-126)